Protein 7N09 (pdb70)

Sequence (518 aa):
SALRSTKGLVALVTGGASGLGRGAAENLLKHGAKVAILDLPSSAGAEVAKELGGDCIFTPASVTAASEVKSALADVKKKFGRLDVAVNCAGIAYSFKLFNVKKKKLCDLESVRKTLDVNVMGYFTVAAHAAELFAENEKDEMGQRGVIINTASIAAFDGQAGQSAYSASKGAIVGMTLPLARDFADDGIRVVTIAPGIFDTPMMASFPDKVRNFLIGLVPNPKRFGVPEEYGALVRHIIENRYLNGEVIRLDGALRMPASALRSTKGLVALVTGGASGLGRGAAENLLKHGAKVAILDLPSSAGAEVAKELGGDCIFTPASVTAASEVKSALADVKKKFGRLDVAVNCAGIAYSFKLFNVKKKKLCDLESVRKTLDVNVMGYFTVAAHAAELFAENEKDEMGQRGVIINTASIAAFDGQAGQSAYSASKGAIVGMTLPLARDFADDGIRVVTIAPGIFDTPMMASFPDKVRNFLIGLVPNPKRFGVPEEY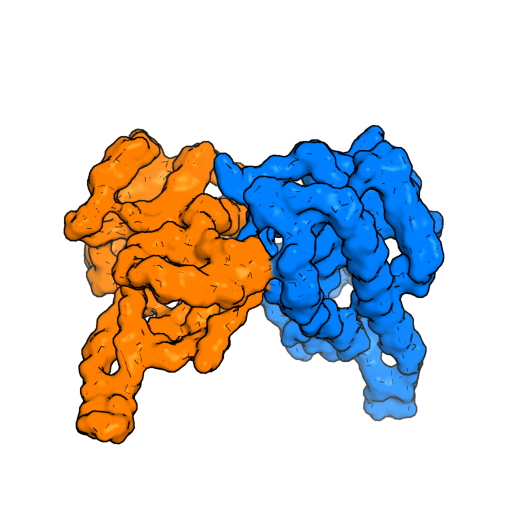GALVRHIIENRYLNGEVIRLDGALRMPA

B-factor: mean 35.99, std 7.23, range [18.29, 71.8]

Structure (mmCIF, N/CA/C/O backbone):
data_7N09
#
_entry.id   7N09
#
_cell.length_a   128.542
_cell.length_b   54.942
_cell.length_c   89.270
_cell.angle_alpha   90.000
_cell.angle_beta   131.039
_cell.angle_gamma   90.000
#
_symmetry.space_group_name_H-M   'C 1 2 1'
#
loop_
_entity.id
_entity.type
_entity.pdbx_description
1 polymer '3-hydroxyacyl-CoA dehydrogenase type-2'
2 non-polymer NICOTINAMIDE-ADENINE-DINUCLEOTIDE
3 water water
#
loop_
_atom_site.group_PDB
_atom_site.id
_atom_site.type_symbol
_atom_site.label_atom_id
_atom_site.label_alt_id
_atom_site.label_comp_id
_atom_site.label_asym_id
_atom_site.label_entity_id
_atom_site.label_seq_id
_atom_site.pdbx_PDB_ins_code
_atom_site.Cartn_x
_atom_site.Cartn_y
_atom_site.Cartn_z
_atom_site.occupancy
_atom_site.B_iso_or_equiv
_atom_site.auth_seq_id
_atom_site.auth_comp_id
_atom_site.auth_asym_id
_atom_site.auth_atom_id
_atom_site.pdbx_PDB_model_num
ATOM 1 N N . SER A 1 19 ? 4.13600 14.39600 30.99700 1.000 47.35000 2 SER A N 1
ATOM 2 C CA . SER A 1 19 ? 3.83000 15.37000 29.95500 1.000 49.11000 2 SER A CA 1
ATOM 3 C C . SER A 1 19 ? 4.43000 14.96200 28.61900 1.000 44.66000 2 SER A C 1
ATOM 4 O O . SER A 1 19 ? 5.53400 14.41000 28.54800 1.000 44.27000 2 SER A O 1
ATOM 7 N N . ALA A 1 20 ? 3.69300 15.25700 27.54800 1.000 43.96000 3 ALA A N 1
ATOM 8 C CA . ALA A 1 20 ? 4.17300 14.98300 26.20400 1.000 41.42000 3 ALA A CA 1
ATOM 9 C C . ALA A 1 20 ? 5.14000 16.04700 25.70300 1.000 39.24000 3 ALA A C 1
ATOM 10 O O . ALA A 1 20 ? 5.77500 15.85500 24.66100 1.000 38.27000 3 ALA A O 1
ATOM 12 N N . LEU A 1 21 ? 5.25500 17.16500 26.40400 1.000 35.54000 4 LEU A N 1
ATOM 13 C CA . LEU A 1 21 ? 6.19000 18.21700 26.04400 1.000 37.92000 4 LEU A CA 1
ATOM 14 C C . LEU A 1 21 ? 7.41700 18.12000 26.92900 1.000 43.37000 4 LEU A C 1
ATOM 15 O O . LEU A 1 21 ? 7.29900 18.05800 28.15600 1.000 39.53000 4 LEU A O 1
ATOM 20 N N . ARG A 1 22 ? 8.58400 18.11400 26.30500 1.000 37.42000 5 ARG A N 1
ATOM 21 C CA . ARG A 1 22 ? 9.80600 17.97500 27.06900 1.000 38.14000 5 ARG A CA 1
ATOM 22 C C . ARG A 1 22 ? 10.35100 19.33300 27.47300 1.000 36.86000 5 ARG A C 1
ATOM 23 O O . ARG A 1 22 ? 9.99400 20.37400 26.91800 1.000 32.95000 5 ARG A O 1
ATOM 31 N N . SER A 1 23 ? 11.22500 19.29900 28.47000 1.000 36.52000 6 SER A N 1
ATOM 32 C CA . SER A 1 23 ? 11.99700 20.45400 28.87900 1.000 35.19000 6 SER A CA 1
ATOM 33 C C . SER A 1 23 ? 13.15800 20.68300 27.91700 1.000 32.63000 6 SER A C 1
ATOM 34 O O . SER A 1 23 ? 13.65400 19.75400 27.27400 1.000 36.36000 6 SER A O 1
ATOM 37 N N . THR A 1 24 ? 13.59400 21.93700 27.82700 1.000 34.50000 7 THR A N 1
ATOM 38 C CA . THR A 1 24 ? 14.79900 22.27700 27.07500 1.000 33.62000 7 THR A CA 1
ATOM 39 C C . THR A 1 24 ? 16.07600 22.03400 27.88200 1.000 37.31000 7 THR A C 1
ATOM 40 O O . THR A 1 24 ? 17.16000 21.92300 27.29400 1.000 34.20000 7 THR A O 1
ATOM 44 N N . LYS A 1 25 ? 15.95600 21.89400 29.20200 1.000 37.43000 8 LYS A N 1
ATOM 45 C CA . LYS A 1 25 ? 17.11500 21.78000 30.08000 1.000 37.36000 8 LYS A CA 1
ATOM 46 C C . LYS A 1 25 ? 17.98000 20.59700 29.67600 1.000 32.04000 8 LYS A C 1
ATOM 47 O O . LYS A 1 25 ? 17.49300 19.47000 29.54500 1.000 33.63000 8 LYS A O 1
ATOM 53 N N . GLY A 1 26 ? 19.27100 20.85900 29.46300 1.000 33.99000 9 GLY A N 1
ATOM 54 C CA . GLY A 1 26 ? 20.21000 19.82300 29.09300 1.000 38.37000 9 GLY A CA 1
ATOM 55 C C . GLY A 1 26 ? 20.31800 19.54000 27.60900 1.000 35.51000 9 GLY A C 1
ATOM 56 O O . GLY A 1 26 ? 21.25500 18.84200 27.19500 1.000 32.52000 9 GLY A O 1
ATOM 57 N N . LEU A 1 27 ? 19.39900 20.04400 26.79800 1.000 32.34000 10 LEU A N 1
ATOM 58 C CA . LEU A 1 27 ? 19.49400 19.83900 25.35700 1.000 35.40000 10 LEU A CA 1
ATOM 59 C C . LEU A 1 27 ? 20.65800 20.63300 24.76500 1.000 32.33000 10 LEU A C 1
ATOM 60 O O . LEU A 1 27 ? 20.92200 21.77300 25.15600 1.000 36.53000 10 LEU A O 1
ATOM 65 N N . VAL A 1 28 ? 21.35300 20.03300 23.80800 1.000 33.89000 11 VAL A N 1
ATOM 66 C CA . VAL A 1 28 ? 22.51100 20.65800 23.18000 1.000 30.55000 11 VAL A CA 1
ATOM 67 C C . VAL A 1 28 ? 22.10400 21.15000 21.80000 1.000 32.75000 11 VAL A C 1
ATOM 68 O O . VAL A 1 28 ? 21.71000 20.35200 20.94200 1.000 29.65000 11 VAL A O 1
ATOM 72 N N . ALA A 1 29 ? 22.22200 22.45600 21.57300 1.000 31.51000 12 ALA A N 1
ATOM 73 C CA . ALA A 1 29 ? 21.73600 23.08700 20.35200 1.000 34.46000 12 ALA A CA 1
ATOM 74 C C . ALA A 1 29 ? 22.87500 23.82600 19.66300 1.000 34.40000 12 ALA A C 1
ATOM 75 O O . ALA A 1 29 ? 23.62400 24.55900 20.31300 1.000 37.00000 12 ALA A O 1
ATOM 77 N N . LEU A 1 30 ? 23.01300 23.61300 18.35800 1.000 30.94000 13 LEU A N 1
ATOM 78 C CA . LEU A 1 30 ? 23.86900 24.42500 17.50600 1.000 29.70000 13 LEU A CA 1
ATOM 79 C C . LEU A 1 30 ? 23.01600 25.44800 16.77000 1.000 31.15000 13 LEU A C 1
ATOM 80 O O . LEU A 1 30 ? 22.02500 25.08400 16.12700 1.000 33.75000 13 LEU A O 1
ATOM 85 N N . VAL A 1 31 ? 23.40200 26.72300 16.85100 1.000 31.49000 14 VAL A N 1
ATOM 86 C CA . VAL A 1 31 ? 22.68000 27.81200 16.18600 1.000 31.89000 14 VAL A CA 1
ATOM 87 C C . VAL A 1 31 ? 23.63900 28.48700 15.21400 1.000 29.61000 14 VAL A C 1
ATOM 88 O O . VAL A 1 31 ? 24.59100 29.15000 15.64600 1.000 34.62000 14 VAL A O 1
ATOM 92 N N . THR A 1 32 ? 23.41900 28.30900 13.90700 1.000 29.42000 15 THR A N 1
ATOM 93 C CA . THR A 1 32 ? 24.22100 29.05200 12.94100 1.000 28.54000 15 THR A CA 1
ATOM 94 C C . THR A 1 32 ? 23.72500 30.48800 12.86700 1.000 30.42000 15 THR A C 1
ATOM 95 O O . THR A 1 32 ? 22.55600 30.77800 13.13800 1.000 31.96000 15 THR A O 1
ATOM 99 N N . GLY A 1 33 ? 24.63400 31.39400 12.51200 1.000 32.94000 16 GLY A N 1
ATOM 100 C CA . GLY A 1 33 ? 24.33500 32.81100 12.60600 1.000 33.29000 16 GLY A CA 1
ATOM 101 C C . GLY A 1 33 ? 24.12900 33.30800 14.01700 1.000 35.88000 16 GLY A C 1
ATOM 102 O O . GLY A 1 33 ? 23.59900 34.40800 14.20600 1.000 35.32000 16 GLY A O 1
ATOM 103 N N . GLY A 1 34 ? 24.55300 32.52800 15.02200 1.000 33.13000 17 GLY A N 1
ATOM 104 C CA . GLY A 1 34 ? 24.23900 32.78400 16.41100 1.000 35.17000 17 GLY A CA 1
ATOM 105 C C . GLY A 1 34 ? 24.88600 34.00900 17.01800 1.000 35.00000 17 GLY A C 1
ATOM 106 O O . GLY A 1 34 ? 24.58800 34.32900 18.17000 1.000 34.46000 17 GLY A O 1
ATOM 107 N N . ALA A 1 35 ? 25.76000 34.70500 16.30000 1.000 34.56000 18 ALA A N 1
ATOM 108 C CA . ALA A 1 35 ? 26.38500 35.88800 16.87600 1.000 40.67000 18 ALA A CA 1
ATOM 109 C C . ALA A 1 35 ? 25.54000 37.14200 16.72400 1.000 40.97000 18 ALA A C 1
ATOM 110 O O . ALA A 1 35 ? 25.93300 38.19400 17.24200 1.000 40.51000 18 ALA A O 1
ATOM 112 N N . SER A 1 36 ? 24.37000 37.00200 15.99900 1.000 32.78000 19 SER A N 1
ATOM 113 C CA . SER A 1 36 ? 23.61100 38.19200 15.63900 1.000 37.07000 19 SER A CA 1
ATOM 114 C C . SER A 1 36 ? 22.12700 37.87100 15.51800 1.000 33.73000 19 SER A C 1
ATOM 115 O O . SER A 1 36 ? 21.73300 36.72700 15.28200 1.000 31.87000 19 SER A O 1
ATOM 118 N N . GLY A 1 37 ? 21.31800 38.91000 15.68500 1.000 31.66000 20 GLY A N 1
ATOM 119 C CA . GLY A 1 37 ? 19.93500 38.88400 15.22800 1.000 36.68000 20 GLY A CA 1
ATOM 120 C C . GLY A 1 37 ? 19.14400 37.70500 15.74000 1.000 31.29000 20 GLY A C 1
ATOM 121 O O . GLY A 1 37 ? 19.10400 37.42900 16.94400 1.000 28.37000 20 GLY A O 1
ATOM 122 N N . LEU A 1 38 ? 18.50300 36.99300 14.80700 1.000 32.18000 21 LEU A N 1
ATOM 123 C CA . LEU A 1 38 ? 17.61400 35.89400 15.17600 1.000 32.19000 21 LEU A CA 1
ATOM 124 C C . LEU A 1 38 ? 18.38800 34.70900 15.75200 1.000 30.54000 21 LEU A C 1
ATOM 125 O O . LEU A 1 38 ? 17.95100 34.09700 16.73600 1.000 31.71000 21 LEU A O 1
ATOM 130 N N . GLY A 1 39 ? 19.52500 34.35700 15.14700 1.000 32.22000 22 GLY A N 1
ATOM 131 C CA . GLY A 1 39 ? 20.33200 33.28100 15.69900 1.000 31.61000 22 GLY A CA 1
ATOM 132 C C . GLY A 1 39 ? 20.71000 33.54200 17.14700 1.000 29.80000 22 GLY A C 1
ATOM 133 O O . GLY A 1 39 ? 20.58100 32.66600 18.00500 1.000 29.16000 22 GLY A O 1
ATOM 134 N N . ARG A 1 40 ? 21.17000 34.76300 17.43600 1.000 31.86000 23 ARG A N 1
ATOM 135 C CA . ARG A 1 40 ? 21.47100 35.13200 18.81700 1.000 32.05000 23 ARG A CA 1
ATOM 136 C C . ARG A 1 40 ? 20.21600 35.09600 19.68000 1.000 33.75000 23 ARG A C 1
ATOM 137 O O . ARG A 1 40 ? 20.27300 34.71800 20.86000 1.000 32.05000 23 ARG A O 1
ATOM 145 N N . GLY A 1 41 ? 19.07100 35.48500 19.10600 1.000 31.99000 24 GLY A N 1
ATOM 146 C CA . GLY A 1 41 ? 17.81900 35.39700 19.84000 1.000 30.31000 24 GLY A CA 1
ATOM 147 C C . GLY A 1 41 ? 17.50400 33.97300 20.24900 1.000 30.56000 24 GLY A C 1
ATOM 148 O O . GLY A 1 41 ? 17.17100 33.70500 21.40700 1.000 28.84000 24 GLY A O 1
ATOM 149 N N . ALA A 1 42 ? 17.64500 33.03200 19.30600 1.000 30.21000 25 ALA A N 1
ATOM 150 C CA . ALA A 1 42 ? 17.43300 31.62400 19.62700 1.000 28.67000 25 ALA A CA 1
ATOM 151 C C . ALA A 1 42 ? 18.45500 31.12900 20.64200 1.000 31.33000 25 ALA A C 1
ATOM 152 O O . ALA A 1 42 ? 18.11600 30.36900 21.55700 1.000 30.78000 25 ALA A O 1
ATOM 154 N N . ALA A 1 43 ? 19.71700 31.53100 20.48400 1.000 31.89000 26 ALA A N 1
ATOM 155 C CA . ALA A 1 43 ? 20.75100 31.09500 21.42200 1.000 33.13000 26 ALA A CA 1
ATOM 156 C C . ALA A 1 43 ? 20.41700 31.53200 22.84400 1.000 33.72000 26 ALA A C 1
ATOM 157 O O . ALA A 1 43 ? 20.47800 30.72900 23.78400 1.000 32.80000 26 ALA A O 1
ATOM 159 N N . GLU A 1 44 ? 20.02700 32.79800 23.01700 1.000 33.66000 27 GLU A N 1
ATOM 160 C CA . GLU A 1 44 ? 19.74600 33.30500 24.36000 1.000 37.06000 27 GLU A CA 1
ATOM 161 C C . GLU A 1 44 ? 18.53300 32.62400 24.97800 1.000 37.35000 27 GLU A C 1
ATOM 162 O O . GLU A 1 44 ? 18.52800 32.32700 26.17900 1.000 34.88000 27 GLU A O 1
ATOM 168 N N . ASN A 1 45 ? 17.48200 32.41100 24.18500 1.000 31.90000 28 ASN A N 1
ATOM 169 C CA . ASN A 1 45 ? 16.27300 31.77600 24.69900 1.000 33.23000 28 ASN A CA 1
ATOM 170 C C . ASN A 1 45 ? 16.55400 30.35000 25.16000 1.000 34.81000 28 ASN A C 1
ATOM 171 O O . ASN A 1 45 ? 16.12000 29.94300 26.24300 1.000 33.53000 28 ASN A O 1
ATOM 176 N N . LEU A 1 46 ? 17.28000 29.57100 24.35200 1.000 32.64000 29 LEU A N 1
ATOM 177 C CA . LEU A 1 46 ? 17.57000 28.19500 24.75100 1.000 33.03000 29 LEU A CA 1
ATOM 178 C C . LEU A 1 46 ? 18.47500 28.15100 25.97700 1.000 32.19000 29 LEU A C 1
ATOM 179 O O . LEU A 1 46 ? 18.27800 27.31500 26.87000 1.000 31.90000 29 LEU A O 1
ATOM 184 N N . LEU A 1 47 ? 19.49100 29.02300 26.01900 1.000 30.98000 30 LEU A N 1
ATOM 185 C CA . LEU A 1 47 ? 20.37700 29.10100 27.18100 1.000 35.62000 30 LEU A CA 1
ATOM 186 C C . LEU A 1 47 ? 19.60000 29.43500 28.44700 1.000 36.51000 30 LEU A C 1
ATOM 187 O O . LEU A 1 47 ? 19.82400 28.82500 29.49900 1.000 37.55000 30 LEU A O 1
ATOM 192 N N . LYS A 1 48 ? 18.66100 30.38400 28.35900 1.000 36.44000 31 LYS A N 1
ATOM 193 C CA . LYS A 1 48 ? 17.88100 30.76100 29.53000 1.000 35.60000 31 LYS A CA 1
ATOM 194 C C . LYS A 1 48 ? 16.97000 29.64000 29.99400 1.000 40.23000 31 LYS A C 1
ATOM 195 O O . LYS A 1 48 ? 16.58400 29.61900 31.16300 1.000 40.56000 31 LYS A O 1
ATOM 201 N N . HIS A 1 49 ? 16.64300 28.68500 29.12900 1.000 35.71000 32 HIS A N 1
ATOM 202 C CA . HIS A 1 49 ? 15.83700 27.54700 29.54100 1.000 33.10000 32 HIS A CA 1
ATOM 203 C C . HIS A 1 49 ? 16.66300 26.27900 29.71500 1.000 35.28000 32 HIS A C 1
ATOM 204 O O . HIS A 1 49 ? 16.11000 25.17600 29.66300 1.000 36.55000 32 HIS A O 1
ATOM 211 N N . GLY A 1 50 ? 17.97100 26.41700 29.93300 1.000 34.81000 33 GLY A N 1
ATOM 212 C CA . GLY A 1 50 ? 18.79800 25.31200 30.36700 1.000 35.67000 33 GLY A CA 1
ATOM 213 C C . GLY A 1 50 ? 19.50300 24.52400 29.28800 1.000 37.85000 33 GLY A C 1
ATOM 214 O O . GLY A 1 50 ? 20.08600 23.47700 29.59500 1.000 35.64000 33 GLY A O 1
ATOM 215 N N . ALA A 1 51 ? 19.47200 24.97700 28.04000 1.000 35.29000 34 ALA A N 1
ATOM 216 C CA . ALA A 1 51 ? 20.18000 24.25700 26.99600 1.000 37.14000 34 ALA A CA 1
ATOM 217 C C . ALA A 1 51 ? 21.67300 24.58700 27.01800 1.000 35.74000 34 ALA A C 1
ATOM 218 O O . ALA A 1 51 ? 22.10500 25.62900 27.52200 1.000 33.84000 34 ALA A O 1
ATOM 220 N N . LYS A 1 52 ? 22.46100 23.66500 26.46900 1.000 34.56000 35 LYS A N 1
ATOM 221 C CA . LYS A 1 52 ? 23.82400 23.96200 26.04700 1.000 35.01000 35 LYS A CA 1
ATOM 222 C C . LYS A 1 52 ? 23.77300 24.42200 24.59600 1.000 36.19000 35 LYS A C 1
ATOM 223 O O . LYS A 1 52 ? 23.20300 23.73000 23.75000 1.000 37.44000 35 LYS A O 1
ATOM 229 N N . VAL A 1 53 ? 24.36900 25.57400 24.30200 1.000 33.33000 36 VAL A N 1
ATOM 230 C CA . VAL A 1 53 ? 24.24600 26.17500 22.98100 1.000 36.31000 36 VAL A CA 1
ATOM 231 C C . VAL A 1 53 ? 25.63500 26.45700 22.42700 1.000 38.36000 36 VAL A C 1
ATOM 232 O O . VAL A 1 53 ? 26.47000 27.06400 23.10400 1.000 38.60000 36 VAL A O 1
ATOM 236 N N . ALA A 1 54 ? 25.87600 26.01300 21.19900 1.000 31.92000 37 ALA A N 1
ATOM 237 C CA . ALA A 1 54 ? 27.05200 26.38500 20.42900 1.000 31.90000 37 ALA A CA 1
ATOM 238 C C . ALA A 1 54 ? 26.58700 27.31500 19.32400 1.000 34.37000 37 ALA A C 1
ATOM 239 O O . ALA A 1 54 ? 25.70000 26.95200 18.54200 1.000 34.24000 37 ALA A O 1
ATOM 241 N N . ILE A 1 55 ? 27.15500 28.51400 19.26900 1.000 34.28000 38 ILE A N 1
ATOM 242 C CA . ILE A 1 55 ? 26.86100 29.43200 18.17700 1.000 33.14000 38 ILE A CA 1
ATOM 243 C C . ILE A 1 55 ? 27.91600 29.23800 17.09100 1.000 36.42000 38 ILE A C 1
ATOM 244 O O . ILE A 1 55 ? 29.12500 29.25900 17.36300 1.000 36.04000 38 ILE A O 1
ATOM 249 N N . LEU A 1 56 ? 27.45100 28.98200 15.86700 1.000 32.01000 39 LEU A N 1
ATOM 250 C CA . LEU A 1 56 ? 28.30700 28.83800 14.70000 1.000 31.95000 39 LEU A CA 1
ATOM 251 C C . LEU A 1 56 ? 28.15000 30.08900 13.84900 1.000 31.92000 39 LEU A C 1
ATOM 252 O O . LEU A 1 56 ? 27.04000 30.42400 13.42400 1.000 31.41000 39 LEU A O 1
ATOM 257 N N . ASP A 1 57 ? 29.25800 30.77500 13.60400 1.000 29.78000 40 ASP A N 1
ATOM 258 C CA . ASP A 1 57 ? 29.22700 32.04600 12.90100 1.000 30.62000 40 ASP A CA 1
ATOM 259 C C . ASP A 1 57 ? 30.63300 32.30800 12.37500 1.000 36.29000 40 ASP A C 1
ATOM 260 O O . ASP A 1 57 ? 31.56900 31.55100 12.65700 1.000 34.89000 40 ASP A O 1
ATOM 265 N N . LEU A 1 58 ? 30.77300 33.38800 11.59200 1.000 32.26000 41 LEU A N 1
ATOM 266 C CA . LEU A 1 58 ? 32.02600 33.64800 10.88900 1.000 37.53000 41 LEU A CA 1
ATOM 267 C C . LEU A 1 58 ? 33.10800 34.18400 11.83600 1.000 40.76000 41 LEU A C 1
ATOM 268 O O . LEU A 1 58 ? 32.80900 34.92900 12.77100 1.000 36.13000 41 LEU A O 1
ATOM 273 N N . PRO A 1 59 ? 34.37900 33.83000 11.59800 1.000 38.58000 42 PRO A N 1
ATOM 274 C CA . PRO A 1 59 ? 35.47000 34.43000 12.39300 1.000 39.07000 42 PRO A CA 1
ATOM 275 C C . PRO A 1 59 ? 35.43200 35.95400 12.42900 1.000 40.80000 42 PRO A C 1
ATOM 276 O O . PRO A 1 59 ? 35.85500 36.55600 13.42100 1.000 43.97000 42 PRO A O 1
ATOM 280 N N . SER A 1 60 ? 34.92700 36.60000 11.37800 1.000 40.03000 43 SER A N 1
ATOM 281 C CA . SER A 1 60 ? 34.79700 38.05200 11.37100 1.000 40.72000 43 SER A CA 1
ATOM 282 C C . SER A 1 60 ? 33.63700 38.55700 12.22000 1.000 43.06000 43 SER A C 1
ATOM 283 O O . SER A 1 60 ? 33.54600 39.76500 12.45500 1.000 45.57000 43 SER A O 1
ATOM 286 N N . SER A 1 61 ? 32.74700 37.68200 12.67600 1.000 41.81000 44 SER A N 1
ATOM 287 C CA . SER A 1 61 ? 31.64000 38.11700 13.51500 1.000 42.45000 44 SER A CA 1
ATOM 288 C C . SER A 1 61 ? 32.13400 38.38400 14.93100 1.000 43.04000 44 SER A C 1
ATOM 289 O O . SER A 1 61 ? 33.30000 38.16500 15.26200 1.000 43.46000 44 SER A O 1
ATOM 292 N N . ALA A 1 62 ? 31.22100 38.84400 15.78700 1.000 40.38000 45 ALA A N 1
ATOM 293 C CA . ALA A 1 62 ? 31.48600 39.02600 17.21100 1.000 41.32000 45 ALA A CA 1
ATOM 294 C C . ALA A 1 62 ? 31.16400 37.77900 18.03200 1.000 36.76000 45 ALA A C 1
ATOM 295 O O . ALA A 1 62 ? 30.87300 37.88600 19.23500 1.000 39.14000 45 ALA A O 1
ATOM 297 N N . GLY A 1 63 ? 31.26100 36.59500 17.41600 1.000 34.72000 46 GLY A N 1
ATOM 298 C CA . GLY A 1 63 ? 30.80800 35.37200 18.06400 1.000 35.64000 46 GLY A CA 1
ATOM 299 C C . GLY A 1 63 ? 31.52400 35.06000 19.36600 1.000 39.25000 46 GLY A C 1
ATOM 300 O O . GLY A 1 63 ? 30.90800 34.57400 20.31800 1.000 37.71000 46 GLY A O 1
ATOM 301 N N . ALA A 1 64 ? 32.82700 35.30500 19.41500 1.000 39.67000 47 ALA A N 1
ATOM 302 C CA . ALA A 1 64 ? 33.58500 35.01800 20.65100 1.000 40.12000 47 ALA A CA 1
ATOM 303 C C . ALA A 1 64 ? 33.04600 35.86000 21.80700 1.000 38.81000 47 ALA A C 1
ATOM 304 O O . ALA A 1 64 ? 32.72900 35.30500 22.83700 1.000 37.66000 47 ALA A O 1
ATOM 306 N N . GLU A 1 65 ? 32.93500 37.16400 21.59500 1.000 38.31000 48 GLU A N 1
ATOM 307 C CA . GLU A 1 65 ? 32.44300 38.07600 22.65400 1.000 42.39000 48 GLU A CA 1
ATOM 308 C C . GLU A 1 65 ? 30.99600 37.73600 23.01200 1.000 45.47000 48 GLU A C 1
ATOM 309 O O . GLU A 1 65 ? 30.68100 37.75000 24.18600 1.000 43.20000 48 GLU A O 1
ATOM 315 N N . VAL A 1 66 ? 30.18200 37.37100 22.02700 1.000 38.31000 49 VAL A N 1
ATOM 316 C CA . VAL A 1 66 ? 28.75200 37.06400 22.29600 1.000 40.11000 49 VAL A CA 1
ATOM 317 C C . VAL A 1 66 ? 28.65100 35.79700 23.12400 1.000 40.40000 49 VAL A C 1
ATOM 318 O O . VAL A 1 66 ? 27.79500 35.73800 23.98000 1.000 42.61000 49 VAL A O 1
ATOM 322 N N . ALA A 1 67 ? 29.48000 34.80900 22.82900 1.000 35.72000 50 ALA A N 1
ATOM 323 C CA . ALA A 1 67 ? 29.42000 33.57500 23.60400 1.000 39.26000 50 ALA A CA 1
ATOM 324 C C . ALA A 1 67 ? 29.93800 33.79400 25.01700 1.000 41.74000 50 ALA A C 1
ATOM 325 O O . ALA A 1 67 ? 29.47900 33.12900 25.95300 1.000 44.33000 50 ALA A O 1
ATOM 327 N N . LYS A 1 68 ? 30.88800 34.71900 25.18400 1.000 41.15000 51 LYS A N 1
ATOM 328 C CA . LYS A 1 68 ? 31.32400 35.11300 26.52100 1.000 45.37000 51 LYS A CA 1
ATOM 329 C C . LYS A 1 68 ? 30.17800 35.75700 27.29500 1.000 46.59000 51 LYS A C 1
ATOM 330 O O . LYS A 1 68 ? 29.88300 35.35900 28.42700 1.000 44.75000 51 LYS A O 1
ATOM 332 N N . GLU A 1 69 ? 29.51400 36.74800 26.68500 1.000 47.29000 52 GLU A N 1
ATOM 333 C CA . GLU A 1 69 ? 28.32300 37.35900 27.27400 1.000 48.81000 52 GLU A CA 1
ATOM 334 C C . GLU A 1 69 ? 27.32400 36.31100 27.74100 1.000 49.80000 52 GLU A C 1
ATOM 335 O O . GLU A 1 69 ? 26.77300 36.40400 28.84500 1.000 51.05000 52 GLU A O 1
ATOM 341 N N . LEU A 1 70 ? 27.04600 35.32300 26.88700 1.000 47.71000 53 LEU A N 1
ATOM 342 C CA . LEU A 1 70 ? 25.98400 34.36400 27.15200 1.000 46.01000 53 LEU A CA 1
ATOM 343 C C . LEU A 1 70 ? 26.37900 33.30400 28.17400 1.000 45.05000 53 LEU A C 1
ATOM 344 O O . LEU A 1 70 ? 25.51200 32.54500 28.61700 1.000 48.51000 53 LEU A O 1
ATOM 349 N N . GLY A 1 71 ? 27.64300 33.22900 28.56300 1.000 47.93000 54 GLY A N 1
ATOM 350 C CA . GLY A 1 71 ? 28.01500 32.47500 29.74400 1.000 47.33000 54 GLY A CA 1
ATOM 351 C C . GLY A 1 71 ? 28.59000 31.10500 29.44900 1.000 47.23000 54 GLY A C 1
ATOM 352 O O . GLY A 1 71 ? 28.83800 30.71300 28.30500 1.000 48.95000 54 GLY A O 1
ATOM 353 N N . GLY A 1 72 ? 28.79000 30.35800 30.53700 1.000 46.95000 55 GLY A N 1
ATOM 354 C CA . GLY A 1 72 ? 29.53600 29.10900 30.48900 1.000 50.63000 55 GLY A CA 1
ATOM 355 C C . GLY A 1 72 ? 28.85400 27.98500 29.73100 1.000 46.37000 55 GLY A C 1
ATOM 356 O O . GLY A 1 72 ? 29.51800 27.01300 29.35100 1.000 49.03000 55 GLY A O 1
ATOM 357 N N . ASP A 1 73 ? 27.54800 28.08000 29.51100 1.000 45.26000 56 ASP A N 1
ATOM 358 C CA . ASP A 1 73 ? 26.86100 27.04700 28.75300 1.000 42.20000 56 ASP A CA 1
ATOM 359 C C . ASP A 1 73 ? 26.86700 27.31800 27.25300 1.000 43.56000 56 ASP A C 1
ATOM 360 O O . ASP A 1 73 ? 26.23900 26.57100 26.49500 1.000 40.06000 56 ASP A O 1
ATOM 365 N N . CYS A 1 74 ? 27.60200 28.33600 26.81300 1.000 38.47000 57 CYS A N 1
ATOM 366 C CA . CYS A 1 74 ? 27.65500 28.74400 25.42000 1.000 39.32000 57 CYS A CA 1
ATOM 367 C C . CYS A 1 74 ? 29.09200 28.67700 24.92400 1.000 42.88000 57 CYS A C 1
ATOM 368 O O . CYS A 1 74 ? 30.00600 29.16900 25.59600 1.000 39.92000 57 CYS A O 1
ATOM 371 N N . ILE A 1 75 ? 29.29300 28.07200 23.75100 1.000 38.70000 58 ILE A N 1
ATOM 372 C CA . ILE A 1 75 ? 30.58600 28.10900 23.08100 1.000 36.26000 58 ILE A CA 1
ATOM 373 C C . ILE A 1 75 ? 30.39600 28.71500 21.69800 1.000 41.08000 58 ILE A C 1
ATOM 374 O O . ILE A 1 75 ? 29.29900 28.71500 21.13700 1.000 35.79000 58 ILE A O 1
ATOM 379 N N . PHE A 1 76 ? 31.49100 29.23800 21.15200 1.000 34.12000 59 PHE A N 1
ATOM 380 C CA . PHE A 1 76 ? 31.53800 29.76300 19.79200 1.000 38.16000 59 PHE A CA 1
ATOM 381 C C . PHE A 1 76 ? 32.36900 28.81200 18.94000 1.000 38.79000 59 PHE A C 1
ATOM 382 O O . PHE A 1 76 ? 33.54100 28.57400 19.24000 1.000 34.23000 59 PHE A O 1
ATOM 390 N N . THR A 1 77 ? 31.75800 28.24300 17.89900 1.000 37.11000 60 THR A N 1
ATOM 391 C CA . THR A 1 77 ? 32.49500 27.41200 16.95300 1.000 33.08000 60 THR A CA 1
ATOM 392 C C . THR A 1 77 ? 32.60200 28.17600 15.63900 1.000 40.11000 60 THR A C 1
ATOM 393 O O . THR A 1 77 ? 31.62300 28.23500 14.87100 1.000 38.55000 60 THR A O 1
ATOM 397 N N . PRO A 1 78 ? 33.74500 28.79800 15.34700 1.000 34.54000 61 PRO A N 1
ATOM 398 C CA . PRO A 1 78 ? 33.87900 29.55900 14.09900 1.000 36.03000 61 PRO A CA 1
ATOM 399 C C . PRO A 1 78 ? 33.86700 28.63900 12.88700 1.000 37.90000 61 PRO A C 1
ATOM 400 O O . PRO A 1 78 ? 34.47500 27.56600 12.88900 1.000 36.28000 61 PRO A O 1
ATOM 404 N N . ALA A 1 79 ? 33.14500 29.07000 11.85100 1.000 36.31000 62 ALA A N 1
ATOM 405 C CA . ALA A 1 79 ? 33.00400 28.31300 10.61600 1.000 35.72000 62 ALA A CA 1
ATOM 406 C C . ALA A 1 79 ? 32.14500 29.08500 9.62700 1.000 37.35000 62 ALA A C 1
ATOM 407 O O . ALA A 1 79 ? 31.30000 29.89400 10.02600 1.000 34.08000 62 ALA A O 1
ATOM 409 N N . SER A 1 80 ? 32.36100 28.85300 8.33900 1.000 34.23000 63 SER A N 1
ATOM 410 C CA . SER A 1 80 ? 31.45700 29.32600 7.30100 1.000 32.67000 63 SER A CA 1
ATOM 411 C C . SER A 1 80 ? 30.59500 28.15700 6.87200 1.000 33.94000 63 SER A C 1
ATOM 412 O O . SER A 1 80 ? 31.11700 27.07200 6.58400 1.000 30.40000 63 SER A O 1
ATOM 415 N N . VAL A 1 81 ? 29.28000 28.37500 6.84200 1.000 31.68000 64 VAL A N 1
ATOM 416 C CA . VAL A 1 81 ? 28.36300 27.31000 6.47900 1.000 31.16000 64 VAL A CA 1
ATOM 417 C C . VAL A 1 81 ? 28.56200 26.86400 5.03700 1.000 30.34000 64 VAL A C 1
ATOM 418 O O . VAL A 1 81 ? 28.10600 25.78200 4.67100 1.000 33.42000 64 VAL A O 1
ATOM 422 N N . THR A 1 82 ? 29.24200 27.66700 4.20700 1.000 32.27000 65 THR A N 1
ATOM 423 C CA . THR A 1 82 ? 29.54300 27.27400 2.83000 1.000 33.67000 65 THR A CA 1
ATOM 424 C C . THR A 1 82 ? 30.73400 26.33100 2.73700 1.000 37.23000 65 THR A C 1
ATOM 425 O O . THR A 1 82 ? 31.04400 25.86200 1.63600 1.000 34.92000 65 THR A O 1
ATOM 429 N N . ALA A 1 83 ? 31.40100 26.04300 3.85700 1.000 35.77000 66 ALA A N 1
ATOM 430 C CA . ALA A 1 83 ? 32.63100 25.25200 3.88800 1.000 33.35000 66 ALA A CA 1
ATOM 431 C C . ALA A 1 83 ? 32.36300 23.96100 4.65400 1.000 34.03000 66 ALA A C 1
ATOM 432 O O . ALA A 1 83 ? 32.39000 23.94400 5.89100 1.000 33.93000 66 ALA A O 1
ATOM 434 N N . ALA A 1 84 ? 32.12400 22.87500 3.91300 1.000 33.40000 67 ALA A N 1
ATOM 435 C CA . ALA A 1 84 ? 31.73200 21.61100 4.53300 1.000 32.53000 67 ALA A CA 1
ATOM 436 C C . ALA A 1 84 ? 32.74000 21.14700 5.57700 1.000 33.14000 67 ALA A C 1
ATOM 437 O O . ALA A 1 84 ? 32.35400 20.58800 6.61100 1.000 32.41000 67 ALA A O 1
ATOM 439 N N . SER A 1 85 ? 34.04000 21.33300 5.31100 1.000 31.38000 68 SER A N 1
ATOM 440 C CA . SER A 1 85 ? 35.04600 20.86400 6.25900 1.000 36.00000 68 SER A CA 1
ATOM 441 C C . SER A 1 85 ? 35.01100 21.67600 7.54600 1.000 32.16000 68 SER A C 1
ATOM 442 O O . SER A 1 85 ? 35.26900 21.14100 8.62900 1.000 33.95000 68 SER A O 1
ATOM 445 N N . GLU A 1 86 ? 34.71000 22.97100 7.44800 1.000 33.81000 69 GLU A N 1
ATOM 446 C CA . GLU A 1 86 ? 34.62300 23.79400 8.65000 1.000 32.34000 69 GLU A CA 1
ATOM 447 C C . GLU A 1 86 ? 33.37900 23.45100 9.46100 1.000 34.88000 69 GLU A C 1
ATOM 448 O O . GLU A 1 86 ? 33.40900 23.47200 10.70000 1.000 33.45000 69 GLU A O 1
ATOM 454 N N . VAL A 1 87 ? 32.27200 23.13900 8.77900 1.000 33.92000 70 VAL A N 1
ATOM 455 C CA . VAL A 1 87 ? 31.04500 22.77100 9.48000 1.000 33.69000 70 VAL A CA 1
ATOM 456 C C . VAL A 1 87 ? 31.23500 21.45400 10.21200 1.000 34.86000 70 VAL A C 1
ATOM 457 O O . VAL A 1 87 ? 30.86600 21.32000 11.38800 1.000 33.06000 70 VAL A O 1
ATOM 461 N N . LYS A 1 88 ? 31.84200 20.47000 9.53800 1.000 36.71000 71 LYS A N 1
ATOM 462 C CA . LYS A 1 88 ? 32.13200 19.19400 10.18400 1.000 34.57000 71 LYS A CA 1
ATOM 463 C C . LYS A 1 88 ? 33.03000 19.39000 11.39600 1.000 34.56000 71 LYS A C 1
ATOM 464 O O . LYS A 1 88 ? 32.79400 18.80100 12.45800 1.000 35.21000 71 LYS A O 1
ATOM 470 N N . SER A 1 89 ? 34.06900 20.21500 11.24900 1.000 34.83000 72 SER A N 1
ATOM 471 C CA . SER A 1 89 ? 34.97200 20.51400 12.35900 1.000 37.70000 72 SER A CA 1
ATOM 472 C C . SER A 1 89 ? 34.24200 21.18100 13.52000 1.000 37.44000 72 SER A C 1
ATOM 473 O O . SER A 1 89 ? 34.45700 20.83100 14.69400 1.000 36.83000 72 SER A O 1
ATOM 476 N N . ALA A 1 90 ? 33.39800 22.16700 13.21600 1.000 36.56000 73 ALA A N 1
ATOM 477 C CA . ALA A 1 90 ? 32.65400 22.85800 14.26500 1.000 35.82000 73 ALA A CA 1
ATOM 478 C C . ALA A 1 90 ? 31.75600 21.89300 15.02900 1.000 33.91000 73 ALA A C 1
ATOM 479 O O . ALA A 1 90 ? 31.67800 21.94100 16.26400 1.000 32.97000 73 ALA A O 1
ATOM 481 N N . LEU A 1 91 ? 31.06200 21.01300 14.30800 1.000 33.16000 74 LEU A N 1
ATOM 482 C CA . LEU A 1 91 ? 30.16400 20.06800 14.96600 1.000 34.84000 74 LEU A CA 1
ATOM 483 C C . LEU A 1 91 ? 30.92900 19.02400 15.77600 1.000 34.36000 74 LEU A C 1
ATOM 484 O O . LEU A 1 91 ? 30.43000 18.56200 16.80400 1.000 35.34000 74 LEU A O 1
ATOM 489 N N . ALA A 1 92 ? 32.12900 18.62700 15.33000 1.000 37.22000 75 ALA A N 1
ATOM 490 C CA . ALA A 1 92 ? 32.97000 17.78000 16.17000 1.000 35.56000 75 ALA A CA 1
ATOM 491 C C . ALA A 1 92 ? 33.32400 18.49000 17.47400 1.000 36.53000 75 ALA A C 1
ATOM 492 O O . ALA A 1 92 ? 33.37100 17.86600 18.54200 1.000 36.36000 75 ALA A O 1
ATOM 494 N N . ASP A 1 93 ? 33.57000 19.79900 17.40800 1.000 36.63000 76 ASP A N 1
ATOM 495 C CA . ASP A 1 93 ? 33.83500 20.55400 18.62800 1.000 35.82000 76 ASP A CA 1
ATOM 496 C C . ASP A 1 93 ? 32.63600 20.53000 19.55800 1.000 38.80000 76 ASP A C 1
ATOM 497 O O . ASP A 1 93 ? 32.79400 20.39500 20.78000 1.000 35.10000 76 ASP A O 1
ATOM 502 N N . VAL A 1 94 ? 31.42800 20.67500 18.99800 1.000 32.24000 77 VAL A N 1
ATOM 503 C CA . VAL A 1 94 ? 30.21900 20.60400 19.81300 1.000 33.79000 77 VAL A CA 1
ATOM 504 C C . VAL A 1 94 ? 30.13800 19.25900 20.51500 1.000 34.14000 77 VAL A C 1
ATOM 505 O O . VAL A 1 94 ? 29.83800 19.18000 21.71100 1.000 36.11000 77 VAL A O 1
ATOM 509 N N . LYS A 1 95 ? 30.42400 18.18000 19.78000 1.000 33.99000 78 LYS A N 1
ATOM 510 C CA . LYS A 1 95 ? 30.37800 16.84100 20.35800 1.000 34.69000 78 LYS A CA 1
ATOM 511 C C . LYS A 1 95 ? 31.43600 16.66000 21.44200 1.000 38.18000 78 LYS A C 1
ATOM 512 O O . LYS A 1 95 ? 31.16100 16.07400 22.49500 1.000 38.93000 78 LYS A O 1
ATOM 518 N N . LYS A 1 96 ? 32.65200 17.15700 21.20200 1.000 38.51000 79 LYS A N 1
ATOM 519 C CA . LYS A 1 96 ? 33.70500 17.08500 22.21300 1.000 37.48000 79 LYS A CA 1
ATOM 520 C C . LYS A 1 96 ? 33.30900 17.83200 23.48200 1.000 39.79000 79 LYS A C 1
ATOM 521 O O . LYS A 1 96 ? 33.50000 17.32900 24.59500 1.000 41.78000 79 LYS A O 1
ATOM 527 N N . LYS A 1 97 ? 32.74600 19.03300 23.32900 1.000 41.00000 80 LYS A N 1
ATOM 528 C CA . LYS A 1 97 ? 32.44000 19.87400 24.47900 1.000 40.43000 80 LYS A CA 1
ATOM 529 C C . LYS A 1 97 ? 31.19400 19.39200 25.22400 1.000 41.14000 80 LYS A C 1
ATOM 530 O O . LYS A 1 97 ? 31.22900 19.23100 26.44900 1.000 37.47000 80 LYS A O 1
ATOM 536 N N . PHE A 1 98 ? 30.08300 19.15300 24.50900 1.000 34.18000 81 PHE A N 1
ATOM 537 C CA . PHE A 1 98 ? 28.82000 18.81400 25.16300 1.000 35.46000 81 PHE A CA 1
ATOM 538 C C . PHE A 1 98 ? 28.39000 17.35600 25.03000 1.000 34.98000 81 PHE A C 1
ATOM 539 O O . PHE A 1 98 ? 27.36600 16.98000 25.61000 1.000 38.91000 81 PHE A O 1
ATOM 547 N N . GLY A 1 99 ? 29.10900 16.53200 24.27900 1.000 32.87000 82 GLY A N 1
ATOM 548 C CA . GLY A 1 99 ? 28.87000 15.10200 24.28900 1.000 37.94000 82 GLY A CA 1
ATOM 549 C C . GLY A 1 99 ? 27.85900 14.58000 23.28400 1.000 38.55000 82 GLY A C 1
ATOM 550 O O . GLY A 1 99 ? 27.82300 13.36800 23.04500 1.000 41.37000 82 GLY A O 1
ATOM 551 N N . ARG A 1 100 ? 27.04400 15.44000 22.69000 1.000 38.92000 83 ARG A N 1
ATOM 552 C CA . ARG A 1 100 ? 25.98600 15.02000 21.77100 1.000 36.82000 83 ARG A CA 1
ATOM 553 C C . ARG A 1 100 ? 25.42500 16.27800 21.13600 1.000 35.25000 83 ARG A C 1
ATOM 554 O O . ARG A 1 100 ? 25.80500 17.39400 21.50300 1.000 32.74000 83 ARG A O 1
ATOM 562 N N . LEU A 1 101 ? 24.51000 16.08700 20.17800 1.000 35.32000 84 LEU A N 1
ATOM 563 C CA . LEU A 1 101 ? 23.73600 17.17700 19.59600 1.000 35.36000 84 LEU A CA 1
ATOM 564 C C . LEU A 1 101 ? 22.26200 16.78900 19.56400 1.000 33.25000 84 LEU A C 1
ATOM 565 O O . LEU A 1 101 ? 21.91400 15.69100 19.12000 1.000 33.71000 84 LEU A O 1
ATOM 570 N N . ASP A 1 102 ? 21.39800 17.69500 20.01100 1.000 32.24000 85 ASP A N 1
ATOM 571 C CA . ASP A 1 102 ? 19.95700 17.46000 19.98900 1.000 32.16000 85 ASP A CA 1
ATOM 572 C C . ASP A 1 102 ? 19.20700 18.32200 18.98800 1.000 30.80000 85 ASP A C 1
ATOM 573 O O . ASP A 1 102 ? 18.13600 17.92200 18.53200 1.000 33.54000 85 ASP A O 1
ATOM 578 N N . VAL A 1 103 ? 19.74400 19.49000 18.64600 1.000 29.42000 86 VAL A N 1
ATOM 579 C CA . VAL A 1 103 ? 19.01900 20.53200 17.92400 1.000 29.83000 86 VAL A CA 1
ATOM 580 C C . VAL A 1 103 ? 20.00100 21.26000 17.02200 1.000 30.58000 86 VAL A C 1
ATOM 581 O O . VAL A 1 103 ? 21.08700 21.64900 17.46500 1.000 31.12000 86 VAL A O 1
ATOM 585 N N . ALA A 1 104 ? 19.62200 21.47700 15.76800 1.000 28.96000 87 ALA A N 1
ATOM 586 C CA . ALA A 1 104 ? 20.37800 22.35800 14.89300 1.000 28.54000 87 ALA A CA 1
ATOM 587 C C . ALA A 1 104 ? 19.44200 23.42200 14.34200 1.000 30.59000 87 ALA A C 1
ATOM 588 O O . ALA A 1 104 ? 18.40600 23.09500 13.75500 1.000 31.84000 87 ALA A O 1
ATOM 590 N N . VAL A 1 105 ? 19.80400 24.69000 14.53400 1.000 26.73000 88 VAL A N 1
ATOM 591 C CA . VAL A 1 105 ? 19.03000 25.81700 14.02400 1.000 29.39000 88 VAL A CA 1
ATOM 592 C C . VAL A 1 105 ? 19.81200 26.43400 12.87200 1.000 29.18000 88 VAL A C 1
ATOM 593 O O . VAL A 1 105 ? 20.86300 27.05300 13.08600 1.000 27.35000 88 VAL A O 1
ATOM 597 N N . ASN A 1 106 ? 19.28000 26.27000 11.66600 1.000 27.83000 89 ASN A N 1
ATOM 598 C CA . ASN A 1 106 ? 19.85500 26.90000 10.45700 1.000 28.59000 89 ASN A CA 1
ATOM 599 C C . ASN A 1 106 ? 19.33800 28.33300 10.43900 1.000 31.15000 89 ASN A C 1
ATOM 600 O O . ASN A 1 106 ? 18.16600 28.53000 10.16500 1.000 30.65000 89 ASN A O 1
ATOM 605 N N . CYS A 1 107 ? 20.20600 29.28800 10.70800 1.000 29.79000 90 CYS A N 1
ATOM 606 C CA . CYS A 1 107 ? 19.71800 30.67100 10.78700 1.000 28.60000 90 CYS A CA 1
ATOM 607 C C . CYS A 1 107 ? 20.57600 31.61600 9.94500 1.000 30.60000 90 CYS A C 1
ATOM 608 O O . CYS A 1 107 ? 20.04400 32.55400 9.43100 1.000 32.17000 90 CYS A O 1
ATOM 611 N N . ALA A 1 108 ? 21.84800 31.31100 9.77000 1.000 32.60000 91 ALA A N 1
ATOM 612 C CA . ALA A 1 108 ? 22.75300 32.17500 8.99100 1.000 29.43000 91 ALA A CA 1
ATOM 613 C C . ALA A 1 108 ? 22.21500 32.41100 7.57700 1.000 32.76000 91 ALA A C 1
ATOM 614 O O . ALA A 1 108 ? 21.76900 31.49600 6.93900 1.000 33.81000 91 ALA A O 1
ATOM 616 N N . GLY A 1 109 ? 22.27000 33.64900 7.13500 1.000 31.74000 92 GLY A N 1
ATOM 617 C CA . GLY A 1 109 ? 21.84500 33.97700 5.78600 1.000 34.17000 92 GLY A CA 1
ATOM 618 C C . GLY A 1 109 ? 22.19300 35.40600 5.44000 1.000 36.52000 92 GLY A C 1
ATOM 619 O O . GLY A 1 109 ? 22.49700 36.21700 6.31900 1.000 43.37000 92 GLY A O 1
ATOM 620 N N . ILE A 1 110 ? 22.15300 35.70000 4.13600 1.000 36.12000 93 ILE A N 1
ATOM 621 C CA . ILE A 1 110 ? 22.42500 37.03500 3.61100 1.000 37.83000 93 ILE A CA 1
ATOM 622 C C . ILE A 1 110 ? 21.22300 37.50100 2.78600 1.000 36.46000 93 ILE A C 1
ATOM 623 O O . ILE A 1 110 ? 20.38500 36.70600 2.35700 1.000 32.28000 93 ILE A O 1
ATOM 628 N N . ALA A 1 111 ? 21.13800 38.81300 2.56700 1.000 39.39000 94 ALA A N 1
ATOM 629 C CA . ALA A 1 111 ? 20.03900 39.37200 1.78300 1.000 39.34000 94 ALA A CA 1
ATOM 630 C C . ALA A 1 111 ? 20.55400 40.48200 0.87800 1.000 39.29000 94 ALA A C 1
ATOM 631 O O . ALA A 1 111 ? 21.06800 41.49500 1.35800 1.000 45.86000 94 ALA A O 1
ATOM 633 N N . TYR A 1 112 ? 20.41400 40.28600 -0.42600 1.000 37.72000 95 TYR A N 1
ATOM 634 C CA . TYR A 1 112 ? 20.65000 41.32500 -1.41200 1.000 35.82000 95 TYR A CA 1
ATOM 635 C C . TYR A 1 112 ? 19.32000 41.84800 -1.94300 1.000 38.66000 95 TYR A C 1
ATOM 636 O O . TYR A 1 112 ? 18.27000 41.21100 -1.81300 1.000 35.42000 95 TYR A O 1
ATOM 645 N N . SER A 1 113 ? 19.38200 43.01600 -2.56800 1.000 36.05000 96 SER A N 1
ATOM 646 C CA . SER A 1 113 ? 18.24600 43.57600 -3.28500 1.000 36.75000 96 SER A CA 1
ATOM 647 C C . SER A 1 113 ? 18.73900 44.03400 -4.64900 1.000 41.73000 96 SER A C 1
ATOM 648 O O . SER A 1 113 ? 19.62600 44.89000 -4.72800 1.000 39.09000 96 SER A O 1
ATOM 651 N N . PHE A 1 114 ? 18.19700 43.44400 -5.71700 1.000 38.06000 97 PHE A N 1
ATOM 652 C CA . PHE A 1 114 ? 18.55000 43.87800 -7.06500 1.000 36.30000 97 PHE A CA 1
ATOM 653 C C . PHE A 1 114 ? 17.54900 43.32300 -8.07200 1.000 34.74000 97 PHE A C 1
ATOM 654 O O . PHE A 1 114 ? 16.98200 42.24400 -7.88300 1.000 34.16000 97 PHE A O 1
ATOM 662 N N . LYS A 1 115 ? 17.37100 44.06400 -9.15800 1.000 32.34000 98 LYS A N 1
ATOM 663 C CA . LYS A 1 115 ? 16.58300 43.61900 -10.29800 1.000 36.10000 98 LYS A CA 1
ATOM 664 C C . LYS A 1 115 ? 17.47700 42.82000 -11.24800 1.000 36.85000 98 LYS A C 1
ATOM 665 O O . LYS A 1 115 ? 18.66500 43.11300 -11.38400 1.000 35.20000 98 LYS A O 1
ATOM 671 N N . LEU A 1 116 ? 16.92000 41.78400 -11.88500 1.000 33.87000 99 LEU A N 1
ATOM 672 C CA . LEU A 1 116 ? 17.75800 40.97000 -12.76500 1.000 36.72000 99 LEU A CA 1
ATOM 673 C C . LEU A 1 116 ? 18.20000 41.76000 -13.98700 1.000 37.26000 99 LEU A C 1
ATOM 674 O O . LEU A 1 116 ? 19.33700 41.61100 -14.45700 1.000 35.10000 99 LEU A O 1
ATOM 679 N N . PHE A 1 117 ? 17.31500 42.59000 -14.52800 1.000 35.76000 100 PHE A N 1
ATOM 680 C CA . PHE A 1 117 ? 17.68800 43.48400 -15.61400 1.000 35.88000 100 PHE A CA 1
ATOM 681 C C . PHE A 1 117 ? 17.03600 44.83800 -15.38200 1.000 35.48000 100 PHE A C 1
ATOM 682 O O . PHE A 1 117 ? 15.80800 44.93100 -15.28100 1.000 34.27000 100 PHE A O 1
ATOM 690 N N . ASN A 1 118 ? 17.85200 45.88200 -15.27500 1.000 36.20000 101 ASN A N 1
ATOM 691 C CA . ASN A 1 118 ? 17.31000 47.22900 -15.13900 1.000 37.85000 101 ASN A CA 1
ATOM 692 C C . ASN A 1 118 ? 16.86300 47.66000 -16.52900 1.000 40.37000 101 ASN A C 1
ATOM 693 O O . ASN A 1 118 ? 17.68800 47.96800 -17.39100 1.000 36.96000 101 ASN A O 1
ATOM 698 N N . VAL A 1 119 ? 15.54400 47.65400 -16.74500 1.000 37.47000 102 VAL A N 1
ATOM 699 C CA . VAL A 1 119 ? 14.99100 47.92200 -18.06800 1.000 39.29000 102 VAL A CA 1
ATOM 700 C C . VAL A 1 119 ? 15.23200 49.36800 -18.47000 1.000 40.93000 102 VAL A C 1
ATOM 701 O O . VAL A 1 119 ? 15.50400 49.66000 -19.64000 1.000 44.84000 102 VAL A O 1
ATOM 705 N N . LYS A 1 120 ? 15.14100 50.29700 -17.51400 1.000 41.84000 103 LYS A N 1
ATOM 706 C CA . LYS A 1 120 ? 15.32700 51.70800 -17.84400 1.000 44.66000 103 LYS A CA 1
ATOM 707 C C . LYS A 1 120 ? 16.76300 52.00600 -18.26900 1.000 43.19000 103 LYS A C 1
ATOM 708 O O . LYS A 1 120 ? 16.98800 52.80400 -19.18500 1.000 42.80000 103 LYS A O 1
ATOM 714 N N . LYS A 1 121 ? 17.74600 51.38900 -17.61800 1.000 40.80000 104 LYS A N 1
ATOM 715 C CA . LYS A 1 121 ? 19.14700 51.65600 -17.92500 1.000 42.70000 104 LYS A CA 1
ATOM 716 C C . LYS A 1 121 ? 19.79300 50.58300 -18.79300 1.000 45.77000 104 LYS A C 1
ATOM 717 O O . LYS A 1 121 ? 20.96900 50.71900 -19.14700 1.000 44.38000 104 LYS A O 1
ATOM 723 N N . LYS A 1 122 ? 19.06900 49.51100 -19.11800 1.000 44.61000 105 LYS A N 1
ATOM 724 C CA . LYS A 1 122 ? 19.57800 48.44800 -19.99000 1.000 42.55000 105 LYS A CA 1
ATOM 725 C C . LYS A 1 122 ? 20.83600 47.77300 -19.42900 1.000 42.40000 105 LYS A C 1
ATOM 726 O O . LYS A 1 122 ? 21.78900 47.50700 -20.16400 1.000 43.37000 105 LYS A O 1
ATOM 732 N N . LYS A 1 123 ? 20.83700 47.44400 -18.13100 1.000 40.45000 106 LYS A N 1
ATOM 733 C CA . LYS A 1 123 ? 21.99500 46.79100 -17.51800 1.000 39.67000 106 LYS A CA 1
ATOM 734 C C . LYS A 1 123 ? 21.59200 45.52600 -16.76700 1.000 38.64000 106 LYS A C 1
ATOM 735 O O . LYS A 1 123 ? 20.69100 45.55700 -15.91400 1.000 37.88000 106 LYS A O 1
ATOM 737 N N . LEU A 1 124 ? 22.26500 44.41700 -17.09400 1.000 33.67000 107 LEU A N 1
ATOM 738 C CA . LEU A 1 124 ? 22.08900 43.14500 -16.39600 1.000 37.32000 107 LEU A CA 1
ATOM 739 C C . LEU A 1 124 ? 22.60300 43.22800 -14.96200 1.000 39.23000 107 LEU A C 1
ATOM 740 O O . LEU A 1 124 ? 23.57300 43.93200 -14.67100 1.000 36.65000 107 LEU A O 1
ATOM 745 N N . CYS A 1 125 ? 21.96300 42.47300 -14.06700 1.000 34.48000 108 CYS A N 1
ATOM 746 C CA . CYS A 1 125 ? 22.46200 42.35300 -12.70500 1.000 35.64000 108 CYS A CA 1
ATOM 747 C C . CYS A 1 125 ? 23.78200 41.58400 -12.68000 1.000 35.65000 108 CYS A C 1
ATOM 748 O O . CYS A 1 125 ? 24.23000 41.01600 -13.67800 1.000 36.84000 108 CYS A O 1
ATOM 751 N N . ASP A 1 126 ? 24.38100 41.53200 -11.49400 1.000 37.90000 109 ASP A N 1
ATOM 752 C CA . ASP A 1 126 ? 25.52600 40.66400 -11.23600 1.000 38.57000 109 ASP A CA 1
ATOM 753 C C . ASP A 1 126 ? 24.98100 39.30000 -10.82700 1.000 38.68000 109 ASP A C 1
ATOM 754 O O . ASP A 1 126 ? 24.58300 39.09800 -9.67800 1.000 37.46000 109 ASP A O 1
ATOM 759 N N . LEU A 1 127 ? 24.96600 38.35300 -11.77200 1.000 33.39000 110 LEU A N 1
ATOM 760 C CA . LEU A 1 127 ? 24.36600 37.05300 -11.50800 1.000 36.95000 110 LEU A CA 1
ATOM 761 C C . LEU A 1 127 ? 25.08800 36.28300 -10.41300 1.000 38.35000 110 LEU A C 1
ATOM 762 O O . LEU A 1 127 ? 24.49100 35.38700 -9.80400 1.000 35.82000 110 LEU A O 1
ATOM 767 N N . GLU A 1 128 ? 26.34900 36.60800 -10.13700 1.000 37.18000 111 GLU A N 1
ATOM 768 C CA . GLU A 1 128 ? 27.03900 35.91300 -9.06000 1.000 37.14000 111 GLU A CA 1
ATOM 769 C C . GLU A 1 128 ? 26.48400 36.29100 -7.69500 1.000 35.59000 111 GLU A C 1
ATOM 770 O O . GLU A 1 128 ? 26.70000 35.55300 -6.73000 1.000 39.95000 111 GLU A O 1
ATOM 776 N N . SER A 1 129 ? 25.77900 37.42000 -7.59300 1.000 37.18000 112 SER A N 1
ATOM 777 C CA . SER A 1 129 ? 25.04800 37.73000 -6.37100 1.000 40.53000 112 SER A CA 1
ATOM 778 C C . SER A 1 129 ? 23.92600 36.73200 -6.13000 1.000 37.58000 112 SER A C 1
ATOM 779 O O . SER A 1 129 ? 23.57000 36.46600 -4.97600 1.000 35.47000 112 SER A O 1
ATOM 782 N N . VAL A 1 130 ? 23.34300 36.18600 -7.19700 1.000 35.79000 113 VAL A N 1
ATOM 783 C CA . VAL A 1 130 ? 22.36200 35.12300 -7.01600 1.000 34.17000 113 VAL A CA 1
ATOM 784 C C . VAL A 1 130 ? 23.05300 33.87400 -6.50000 1.000 35.97000 113 VAL A C 1
ATOM 785 O O . VAL A 1 130 ? 22.55900 33.20200 -5.58300 1.000 29.31000 113 VAL A O 1
ATOM 789 N N . ARG A 1 131 ? 24.21400 33.54800 -7.07200 1.000 34.43000 114 ARG A N 1
ATOM 790 C CA . ARG A 1 131 ? 24.90600 32.33200 -6.67200 1.000 32.77000 114 ARG A CA 1
ATOM 791 C C . ARG A 1 131 ? 25.32100 32.40100 -5.21100 1.000 31.29000 114 ARG A C 1
ATOM 792 O O . ARG A 1 131 ? 25.21500 31.40400 -4.48800 1.000 30.21000 114 ARG A O 1
ATOM 800 N N . LYS A 1 132 ? 25.78800 33.57400 -4.75700 1.000 33.34000 115 LYS A N 1
ATOM 801 C CA . LYS A 1 132 ? 26.20400 33.72700 -3.35900 1.000 35.08000 115 LYS A CA 1
ATOM 802 C C . LYS A 1 132 ? 25.01400 33.59100 -2.41900 1.000 32.23000 115 LYS A C 1
ATOM 803 O O . LYS A 1 132 ? 25.09100 32.89900 -1.39200 1.000 31.17000 115 LYS A O 1
ATOM 809 N N . THR A 1 133 ? 23.91000 34.26300 -2.74500 1.000 33.40000 116 THR A N 1
ATOM 810 C CA . THR A 1 133 ? 22.67500 34.09100 -1.98700 1.000 29.11000 116 THR A CA 1
ATOM 811 C C . THR A 1 133 ? 22.34300 32.61400 -1.82900 1.000 28.54000 116 THR A C 1
ATOM 812 O O . THR A 1 133 ? 22.14100 32.13300 -0.70900 1.000 29.79000 116 THR A O 1
ATOM 816 N N . LEU A 1 134 ? 22.35200 31.86300 -2.94400 1.000 28.05000 117 LEU A N 1
ATOM 817 C CA . LEU A 1 134 ? 22.01300 30.44000 -2.90400 1.000 30.42000 117 LEU A CA 1
ATOM 818 C C . LEU A 1 134 ? 23.03900 29.62900 -2.12200 1.000 28.82000 117 LEU A C 1
ATOM 819 O O . LEU A 1 134 ? 22.68400 28.65400 -1.45100 1.000 26.35000 117 LEU A O 1
ATOM 824 N N . ASP A 1 135 ? 24.32300 29.98500 -2.23200 1.000 31.06000 118 ASP A N 1
ATOM 825 C CA . ASP A 1 135 ? 25.37300 29.26600 -1.51500 1.000 31.70000 118 ASP A CA 1
ATOM 826 C C . ASP A 1 135 ? 25.20000 29.40000 -0.00200 1.000 25.29000 118 ASP A C 1
ATOM 827 O O . ASP A 1 135 ? 25.19000 28.40100 0.72700 1.000 30.07000 118 ASP A O 1
ATOM 832 N N . VAL A 1 136 ? 25.09700 30.63100 0.49600 1.000 26.83000 119 VAL A N 1
ATOM 833 C CA . VAL A 1 136 ? 24.98200 30.82600 1.94500 1.000 27.63000 119 VAL A CA 1
ATOM 834 C C . VAL A 1 136 ? 23.61100 30.36900 2.43800 1.000 26.49000 119 VAL A C 1
ATOM 835 O O . VAL A 1 136 ? 23.49300 29.61300 3.41100 1.000 27.16000 119 VAL A O 1
ATOM 839 N N . ASN A 1 137 ? 22.55400 30.79100 1.75500 1.000 28.21000 120 ASN A N 1
ATOM 840 C CA . ASN A 1 137 ? 21.20600 30.60100 2.28800 1.000 28.73000 120 ASN A CA 1
ATOM 841 C C . ASN A 1 137 ? 20.67400 29.18500 2.08700 1.000 28.93000 120 ASN A C 1
ATOM 842 O O . ASN A 1 137 ? 19.85500 28.72300 2.88800 1.000 30.78000 120 ASN A O 1
ATOM 847 N N . VAL A 1 138 ? 21.10600 28.48300 1.03900 1.000 26.22000 121 VAL A N 1
ATOM 848 C CA . VAL A 1 138 ? 20.60800 27.13900 0.74500 1.000 30.34000 121 VAL A CA 1
ATOM 849 C C . VAL A 1 138 ? 21.69600 26.09000 0.92600 1.000 30.29000 121 VAL A C 1
ATOM 850 O O . VAL A 1 138 ? 21.50900 25.11600 1.67100 1.000 28.47000 121 VAL A O 1
ATOM 854 N N . MET A 1 139 ? 22.83000 26.23000 0.24200 1.000 26.05000 122 MET A N 1
ATOM 855 C CA . MET A 1 139 ? 23.88100 25.23200 0.39800 1.000 27.47000 122 MET A CA 1
ATOM 856 C C . MET A 1 139 ? 24.29500 25.12200 1.85900 1.000 25.86000 122 MET A C 1
ATOM 857 O O . MET A 1 139 ? 24.46400 24.01400 2.38900 1.000 28.37000 122 MET A O 1
ATOM 862 N N . GLY A 1 140 ? 24.39900 26.26000 2.54300 1.000 24.12000 123 GLY A N 1
ATOM 863 C CA . GLY A 1 140 ? 24.74700 26.23200 3.95500 1.000 25.08000 123 GLY A CA 1
ATOM 864 C C . GLY A 1 140 ? 23.74500 25.47200 4.80500 1.000 29.60000 123 GLY A C 1
ATOM 865 O O . GLY A 1 140 ? 24.12600 24.77500 5.74900 1.000 27.96000 123 GLY A O 1
ATOM 866 N N . TYR A 1 141 ? 22.44800 25.61300 4.50200 1.000 27.03000 124 TYR A N 1
ATOM 867 C CA . TYR A 1 141 ? 21.45700 24.84700 5.25500 1.000 28.42000 124 TYR A CA 1
ATOM 868 C C . TYR A 1 141 ? 21.59700 23.35800 4.98500 1.000 26.51000 124 TYR A C 1
ATOM 869 O O . TYR A 1 141 ? 21.47900 22.54400 5.91300 1.000 26.18000 124 TYR A O 1
ATOM 878 N N . PHE A 1 142 ? 21.82600 22.97900 3.71900 1.000 26.41000 125 PHE A N 1
ATOM 879 C CA . PHE A 1 142 ? 22.01000 21.56900 3.39000 1.000 29.22000 125 PHE A CA 1
ATOM 880 C C . PHE A 1 142 ? 23.24900 21.00800 4.06400 1.000 27.20000 125 PHE A C 1
ATOM 881 O O . PHE A 1 142 ? 23.23600 19.87400 4.55200 1.000 29.97000 125 PHE A O 1
ATOM 889 N N . THR A 1 143 ? 24.34100 21.78000 4.07100 1.000 29.13000 126 THR A N 1
ATOM 890 C CA . THR A 1 143 ? 25.58000 21.31200 4.68900 1.000 28.64000 126 THR A CA 1
ATOM 891 C C . THR A 1 143 ? 25.40600 21.12300 6.18800 1.000 29.60000 126 THR A C 1
ATOM 892 O O . THR A 1 143 ? 25.80000 20.09400 6.74800 1.000 28.05000 126 THR A O 1
ATOM 896 N N . VAL A 1 144 ? 24.81600 22.11500 6.85900 1.000 30.28000 127 VAL A N 1
ATOM 897 C CA . VAL A 1 144 ? 24.61000 22.00000 8.29800 1.000 28.69000 127 VAL A CA 1
ATOM 898 C C . VAL A 1 144 ? 23.65700 20.85700 8.60700 1.000 30.49000 127 VAL A C 1
ATOM 899 O O . VAL A 1 144 ? 23.86600 20.09800 9.56100 1.000 26.49000 127 VAL A O 1
ATOM 903 N N . ALA A 1 145 ? 22.60800 20.69800 7.79500 1.000 28.00000 128 ALA A N 1
ATOM 904 C CA . ALA A 1 145 ? 21.62600 19.64900 8.05400 1.000 29.89000 128 ALA A CA 1
ATOM 905 C C . ALA A 1 145 ? 22.23800 18.26700 7.91300 1.000 28.72000 128 ALA A C 1
ATOM 906 O O . ALA A 1 145 ? 21.96000 17.37600 8.72700 1.000 28.57000 128 ALA A O 1
ATOM 908 N N . ALA A 1 146 ? 23.05700 18.06300 6.87900 1.000 29.11000 129 ALA A N 1
ATOM 909 C CA . ALA A 1 146 ? 23.65700 16.75200 6.66700 1.000 30.21000 129 ALA A CA 1
ATOM 910 C C . ALA A 1 146 ? 24.61900 16.40500 7.79200 1.000 30.58000 129 ALA A C 1
ATOM 911 O O . ALA A 1 146 ? 24.64000 15.26400 8.27200 1.000 31.99000 129 ALA A O 1
ATOM 913 N N . HIS A 1 147 ? 25.41800 17.37300 8.23300 1.000 30.30000 130 HIS A N 1
ATOM 914 C CA . HIS A 1 147 ? 26.38200 17.07400 9.28200 1.000 29.92000 130 HIS A CA 1
ATOM 915 C C . HIS A 1 147 ? 25.71500 16.98800 10.64600 1.000 33.97000 130 HIS A C 1
ATOM 916 O O . HIS A 1 147 ? 26.14500 16.19900 11.49200 1.000 36.16000 130 HIS A O 1
ATOM 923 N N . ALA A 1 148 ? 24.66800 17.78200 10.88000 1.000 32.14000 131 ALA A N 1
ATOM 924 C CA . ALA A 1 148 ? 23.89700 17.62100 12.10400 1.000 30.20000 131 ALA A CA 1
ATOM 925 C C . ALA A 1 148 ? 23.23900 16.24800 12.14900 1.000 33.15000 131 ALA A C 1
ATOM 926 O O . ALA A 1 148 ? 23.18000 15.60900 13.21000 1.000 28.55000 131 ALA A O 1
ATOM 928 N N . ALA A 1 149 ? 22.73600 15.78100 10.99900 1.000 30.47000 132 ALA A N 1
ATOM 929 C CA . ALA A 1 149 ? 22.14800 14.45000 10.92700 1.000 28.14000 132 ALA A CA 1
ATOM 930 C C . ALA A 1 149 ? 23.17700 13.38900 11.28400 1.000 32.65000 132 ALA A C 1
ATOM 931 O O . ALA A 1 149 ? 22.86200 12.40700 11.96600 1.000 31.72000 132 ALA A O 1
ATOM 933 N N . GLU A 1 150 ? 24.42400 13.58100 10.85100 1.000 31.65000 133 GLU A N 1
ATOM 934 C CA . GLU A 1 150 ? 25.46900 12.63600 11.22300 1.000 34.23000 133 GLU A CA 1
ATOM 935 C C . GLU A 1 150 ? 25.60600 12.53100 12.73800 1.000 34.63000 133 GLU A C 1
ATOM 936 O O . GLU A 1 150 ? 25.73300 11.42900 13.28200 1.000 33.40000 133 GLU A O 1
ATOM 942 N N . LEU A 1 151 ? 25.55600 13.66400 13.43800 1.000 32.72000 134 LEU A N 1
ATOM 943 C CA . LEU A 1 151 ? 25.65600 13.63700 14.89200 1.000 34.47000 134 LEU A CA 1
ATOM 944 C C . LEU A 1 151 ? 24.40200 13.06100 15.53500 1.000 36.49000 134 LEU A C 1
ATOM 945 O O . LEU A 1 151 ? 24.49700 12.30600 16.50800 1.000 35.26000 134 LEU A O 1
ATOM 950 N N . PHE A 1 152 ? 23.21600 13.44100 15.04200 1.000 31.65000 135 PHE A N 1
ATOM 951 C CA . PHE A 1 152 ? 21.98300 12.87400 15.58300 1.000 31.64000 135 PHE A CA 1
ATOM 952 C C . PHE A 1 152 ? 22.01100 11.35800 15.53300 1.000 33.34000 135 PHE A C 1
ATOM 953 O O . PHE A 1 152 ? 21.54000 10.69100 16.46100 1.000 34.78000 135 PHE A O 1
ATOM 961 N N . ALA A 1 153 ? 22.55500 10.79200 14.45100 1.000 34.24000 136 ALA A N 1
ATOM 962 C CA . ALA A 1 153 ? 22.53000 9.34400 14.28200 1.000 36.54000 136 ALA A CA 1
ATOM 963 C C . ALA A 1 153 ? 23.32000 8.61200 15.35900 1.000 38.99000 136 ALA A C 1
ATOM 964 O O . ALA A 1 153 ? 23.17400 7.39200 15.49300 1.000 42.98000 136 ALA A O 1
ATOM 966 N N . GLU A 1 154 ? 24.15400 9.30900 16.11700 1.000 37.67000 137 GLU A N 1
ATOM 967 C CA . GLU A 1 154 ? 24.82700 8.69700 17.25100 1.000 40.56000 137 GLU A CA 1
ATOM 968 C C . GLU A 1 154 ? 23.99000 8.71100 18.52400 1.000 42.42000 137 GLU A C 1
ATOM 969 O O . GLU A 1 154 ? 24.39200 8.09200 19.51300 1.000 41.08000 137 GLU A O 1
ATOM 975 N N . ASN A 1 155 ? 22.84600 9.38900 18.53000 1.000 39.37000 138 ASN A N 1
ATOM 976 C CA . ASN A 1 155 ? 21.97400 9.36500 19.70000 1.000 40.35000 138 ASN A CA 1
ATOM 977 C C . ASN A 1 155 ? 21.12300 8.10600 19.71600 1.000 39.41000 138 ASN A C 1
ATOM 978 O O . ASN A 1 155 ? 20.81800 7.52000 18.67400 1.000 40.90000 138 ASN A O 1
ATOM 983 N N . GLU A 1 156 ? 20.73900 7.69000 20.91600 1.000 38.49000 139 GLU A N 1
ATOM 984 C CA . GLU A 1 156 ? 19.68000 6.70900 21.03000 1.000 43.17000 139 GLU A CA 1
ATOM 985 C C . GLU A 1 156 ? 18.33300 7.40600 20.89800 1.000 41.50000 139 GLU A C 1
ATOM 986 O O . GLU A 1 156 ? 18.16500 8.55400 21.31500 1.000 39.90000 139 GLU A O 1
ATOM 992 N N . LYS A 1 157 ? 17.38000 6.71100 20.28400 1.000 41.51000 140 LYS A N 1
ATOM 993 C CA . LYS A 1 157 ? 16.01100 7.20500 20.24300 1.000 39.59000 140 LYS A CA 1
ATOM 994 C C . LYS A 1 157 ? 15.49300 7.43700 21.65500 1.000 38.62000 140 LYS A C 1
ATOM 995 O O . LYS A 1 157 ? 15.58800 6.56000 22.51700 1.000 44.03000 140 LYS A O 1
ATOM 1001 N N . ASP A 1 158 ? 14.94800 8.62400 21.89100 1.000 36.10000 141 ASP A N 1
ATOM 1002 C CA . ASP A 1 158 ? 14.34500 8.93400 23.17800 1.000 40.11000 141 ASP A CA 1
ATOM 1003 C C . ASP A 1 158 ? 12.95700 8.28200 23.27100 1.000 40.42000 141 ASP A C 1
ATOM 1004 O O . ASP A 1 158 ? 12.57500 7.43800 22.45200 1.000 39.96000 141 ASP A O 1
ATOM 1009 N N . GLU A 1 159 ? 12.18000 8.69400 24.28000 1.000 37.10000 142 GLU A N 1
ATOM 1010 C CA . GLU A 1 159 ? 10.88100 8.09000 24.56600 1.000 42.52000 142 GLU A CA 1
ATOM 1011 C C . GLU A 1 159 ? 9.85200 8.38400 23.48400 1.000 38.67000 142 GLU A C 1
ATOM 1012 O O . GLU A 1 159 ? 8.89200 7.62400 23.34400 1.000 43.24000 142 GLU A O 1
ATOM 1018 N N . MET A 1 160 ? 10.02300 9.46300 22.72100 1.000 38.74000 143 MET A N 1
ATOM 1019 C CA . MET A 1 160 ? 9.16400 9.74400 21.58100 1.000 36.50000 143 MET A CA 1
ATOM 1020 C C . MET A 1 160 ? 9.71600 9.16100 20.28800 1.000 38.33000 143 MET A C 1
ATOM 1021 O O . MET A 1 160 ? 9.18200 9.45700 19.21800 1.000 35.43000 143 MET A O 1
ATOM 1026 N N . GLY A 1 161 ? 10.77800 8.35900 20.36700 1.000 36.61000 144 GLY A N 1
ATOM 1027 C CA . GLY A 1 161 ? 11.43100 7.82100 19.19400 1.000 37.69000 144 GLY A CA 1
ATOM 1028 C C . GLY A 1 161 ? 12.32100 8.79000 18.44900 1.000 34.97000 144 GLY A C 1
ATOM 1029 O O . GLY A 1 161 ? 12.68300 8.50300 17.30200 1.000 35.86000 144 GLY A O 1
ATOM 1030 N N . GLN A 1 162 ? 12.68700 9.92000 19.06100 1.000 31.94000 145 GLN A N 1
ATOM 1031 C CA . GLN A 1 162 ? 13.40900 10.99100 18.39000 1.000 34.23000 145 GLN A CA 1
ATOM 1032 C C . GLN A 1 162 ? 14.89400 10.94800 18.72200 1.000 35.08000 145 GLN A C 1
ATOM 1033 O O . GLN A 1 162 ? 15.29900 10.50200 19.79800 1.000 33.65000 145 GLN A O 1
ATOM 1039 N N . ARG A 1 163 ? 15.69900 11.44100 17.77600 1.000 30.79000 146 ARG A N 1
ATOM 1040 C CA . ARG A 1 163 ? 17.12700 11.64800 17.96700 1.000 31.24000 146 ARG A CA 1
ATOM 1041 C C . ARG A 1 163 ? 17.56200 13.08800 17.74400 1.000 35.70000 146 ARG A C 1
ATOM 1042 O O . ARG A 1 163 ? 18.69000 13.43000 18.11100 1.000 31.60000 146 ARG A O 1
ATOM 1050 N N . GLY A 1 164 ? 16.74500 13.92200 17.11200 1.000 31.55000 147 GLY A N 1
ATOM 1051 C CA . GLY A 1 164 ? 17.15300 15.29900 16.87600 1.000 31.09000 147 GLY A CA 1
ATOM 1052 C C . GLY A 1 164 ? 16.07700 16.06900 16.14600 1.000 32.89000 147 GLY A C 1
ATOM 1053 O O . GLY A 1 164 ? 15.05900 15.51800 15.70700 1.000 28.83000 147 GLY A O 1
ATOM 1054 N N . VAL A 1 165 ? 16.32200 17.36600 16.00900 1.000 29.93000 148 VAL A N 1
ATOM 1055 C CA . VAL A 1 165 ? 15.41400 18.20900 15.24300 1.000 29.17000 148 VAL A CA 1
ATOM 1056 C C . VAL A 1 165 ? 16.22200 19.31100 14.58000 1.000 29.91000 148 VAL A C 1
ATOM 1057 O O . VAL A 1 165 ? 17.12900 19.89300 15.18500 1.000 30.94000 148 VAL A O 1
ATOM 1061 N N . ILE A 1 166 ? 15.90800 19.55700 13.31100 1.000 29.18000 149 ILE A N 1
ATOM 1062 C CA . ILE A 1 166 ? 16.51700 20.60900 12.50700 1.000 25.72000 149 ILE A CA 1
ATOM 1063 C C . ILE A 1 166 ? 15.46000 21.68400 12.31500 1.000 31.03000 149 ILE A C 1
ATOM 1064 O O . ILE A 1 166 ? 14.33700 21.38300 11.89800 1.000 26.13000 149 ILE A O 1
ATOM 1069 N N . ILE A 1 167 ? 15.80800 22.92500 12.63200 1.000 29.56000 150 ILE A N 1
ATOM 1070 C CA . ILE A 1 167 ? 14.90100 24.05900 12.48400 1.000 29.30000 150 ILE A CA 1
ATOM 1071 C C . ILE A 1 167 ? 15.54200 25.03300 11.50600 1.000 28.23000 150 ILE A C 1
ATOM 1072 O O . ILE A 1 167 ? 16.64500 25.53800 11.76200 1.000 27.62000 150 ILE A O 1
ATOM 1077 N N . ASN A 1 168 ? 14.86700 25.27400 10.37700 1.000 28.08000 151 ASN A N 1
ATOM 1078 C CA . ASN A 1 168 ? 15.35700 26.16000 9.32800 1.000 28.33000 151 ASN A CA 1
ATOM 1079 C C . ASN A 1 168 ? 14.66800 27.50700 9.41100 1.000 27.46000 151 ASN A C 1
ATOM 1080 O O . ASN A 1 168 ? 13.47700 27.59400 9.71800 1.000 27.32000 151 ASN A O 1
ATOM 1085 N N . THR A 1 169 ? 15.40800 28.55800 9.10900 1.000 24.98000 152 THR A N 1
ATOM 1086 C CA . THR A 1 169 ? 14.83500 29.89400 9.05600 1.000 26.54000 152 THR A CA 1
ATOM 1087 C C . THR A 1 169 ? 14.68100 30.28400 7.59100 1.000 30.04000 152 THR A C 1
ATOM 1088 O O . THR A 1 169 ? 15.67200 30.53700 6.89200 1.000 26.67000 152 THR A O 1
ATOM 1092 N N . ALA A 1 170 ? 13.43700 30.28900 7.11600 1.000 24.82000 153 ALA A N 1
ATOM 1093 C CA . ALA A 1 170 ? 13.16900 30.76400 5.77000 1.000 25.98000 153 ALA A CA 1
ATOM 1094 C C . ALA A 1 170 ? 12.88500 32.25000 5.88400 1.000 29.92000 153 ALA A C 1
ATOM 1095 O O . ALA A 1 170 ? 13.65800 32.98100 6.50800 1.000 31.34000 153 ALA A O 1
ATOM 1097 N N . SER A 1 171 ? 11.75400 32.69100 5.34300 1.000 27.53000 154 SER A N 1
ATOM 1098 C CA . SER A 1 171 ? 11.33200 34.08700 5.38300 1.000 28.93000 154 SER A CA 1
ATOM 1099 C C . SER A 1 171 ? 9.97700 34.15300 4.71700 1.000 29.04000 154 SER A C 1
ATOM 1100 O O . SER A 1 171 ? 9.69400 33.31600 3.85500 1.000 24.87000 154 SER A O 1
ATOM 1103 N N . ILE A 1 172 ? 9.13900 35.13000 5.07500 1.000 26.86000 155 ILE A N 1
ATOM 1104 C CA . ILE A 1 172 ? 7.89100 35.27000 4.32800 1.000 29.03000 155 ILE A CA 1
ATOM 1105 C C . ILE A 1 172 ? 8.15300 35.74400 2.90300 1.000 28.35000 155 ILE A C 1
ATOM 1106 O O . ILE A 1 172 ? 7.24700 35.69400 2.05800 1.000 28.10000 155 ILE A O 1
ATOM 1111 N N . ALA A 1 173 ? 9.37700 36.20100 2.61300 1.000 28.14000 156 ALA A N 1
ATOM 1112 C CA . ALA A 1 173 ? 9.77300 36.45900 1.23100 1.000 28.22000 156 ALA A CA 1
ATOM 1113 C C . ALA A 1 173 ? 9.67400 35.21000 0.37000 1.000 27.73000 156 ALA A C 1
ATOM 1114 O O . ALA A 1 173 ? 9.62900 35.31800 -0.85800 1.000 28.08000 156 ALA A O 1
ATOM 1116 N N . ALA A 1 174 ? 9.66200 34.02200 0.98000 1.000 24.71000 157 ALA A N 1
ATOM 1117 C CA . ALA A 1 174 ? 9.39600 32.81600 0.21500 1.000 27.48000 157 ALA A CA 1
ATOM 1118 C C . ALA A 1 174 ? 7.99300 32.83000 -0.36700 1.000 30.88000 157 ALA A C 1
ATOM 1119 O O . ALA A 1 174 ? 7.75000 32.17500 -1.38700 1.000 28.72000 157 ALA A O 1
ATOM 1121 N N . PHE A 1 175 ? 7.07000 33.56300 0.25800 1.000 26.43000 158 PHE A N 1
ATOM 1122 C CA . PHE A 1 175 ? 5.68900 33.64200 -0.20700 1.000 32.03000 158 PHE A CA 1
ATOM 1123 C C . PHE A 1 175 ? 5.29700 35.01600 -0.73400 1.000 32.23000 158 PHE A C 1
ATOM 1124 O O . PHE A 1 175 ? 4.46900 35.09900 -1.64700 1.000 30.88000 158 PHE A O 1
ATOM 1132 N N . ASP A 1 176 ? 5.85200 36.09100 -0.16600 1.000 29.19000 159 ASP A N 1
ATOM 1133 C CA . ASP A 1 176 ? 5.46200 37.46700 -0.46900 1.000 32.00000 159 ASP A CA 1
ATOM 1134 C C . ASP A 1 176 ? 6.57800 38.25200 -1.16600 1.000 29.78000 159 ASP A C 1
ATOM 1135 O O . ASP A 1 176 ? 6.70500 39.46000 -0.95700 1.000 30.39000 159 ASP A O 1
ATOM 1140 N N . GLY A 1 177 ? 7.41700 37.59000 -1.95800 1.000 30.57000 160 GLY A N 1
ATOM 1141 C CA . GLY A 1 177 ? 8.61800 38.24200 -2.46500 1.000 27.50000 160 GLY A CA 1
ATOM 1142 C C . GLY A 1 177 ? 8.35300 39.56700 -3.15100 1.000 29.03000 160 GLY A C 1
ATOM 1143 O O . GLY A 1 177 ? 7.51200 39.64100 -4.04800 1.000 33.78000 160 GLY A O 1
ATOM 1144 N N . GLN A 1 178 ? 9.04100 40.62100 -2.71800 1.000 30.96000 161 GLN A N 1
ATOM 1145 C CA . GLN A 1 178 ? 8.88200 41.96700 -3.25600 1.000 32.23000 161 GLN A CA 1
ATOM 1146 C C . GLN A 1 178 ? 9.79700 42.20600 -4.45500 1.000 29.55000 161 GLN A C 1
ATOM 1147 O O . GLN A 1 178 ? 10.69900 41.41500 -4.75700 1.000 30.79000 161 GLN A O 1
ATOM 1153 N N . ALA A 1 179 ? 9.57300 43.34300 -5.12300 1.000 29.90000 162 ALA A N 1
ATOM 1154 C CA . ALA A 1 179 ? 10.47700 43.78100 -6.17800 1.000 31.04000 162 ALA A CA 1
ATOM 1155 C C . ALA A 1 179 ? 11.89500 43.89800 -5.63200 1.000 33.07000 162 ALA A C 1
ATOM 1156 O O . ALA A 1 179 ? 12.11700 44.40900 -4.52800 1.000 31.73000 162 ALA A O 1
ATOM 1158 N N . GLY A 1 180 ? 12.85700 43.38900 -6.40100 1.000 30.53000 163 GLY A N 1
ATOM 1159 C CA . GLY A 1 180 ? 14.24500 43.39100 -5.99700 1.000 33.53000 163 GLY A CA 1
ATOM 1160 C C . GLY A 1 180 ? 14.67300 42.17700 -5.20700 1.000 34.69000 163 GLY A C 1
ATOM 1161 O O . GLY A 1 180 ? 15.86900 42.02500 -4.93700 1.000 33.54000 163 GLY A O 1
ATOM 1162 N N . GLN A 1 181 ? 13.74200 41.29000 -4.86400 1.000 27.78000 164 GLN A N 1
ATOM 1163 C CA . GLN A 1 181 ? 13.98100 40.20700 -3.92400 1.000 27.25000 164 GLN A CA 1
ATOM 1164 C C . GLN A 1 181 ? 13.98200 38.84100 -4.57800 1.000 30.71000 164 GLN A C 1
ATOM 1165 O O . GLN A 1 181 ? 13.90000 37.84000 -3.86300 1.000 31.37000 164 GLN A O 1
ATOM 1171 N N . SER A 1 182 ? 14.04600 38.75900 -5.91200 1.000 26.23000 165 SER A N 1
ATOM 1172 C CA . SER A 1 182 ? 13.89100 37.45100 -6.54600 1.000 31.00000 165 SER A CA 1
ATOM 1173 C C . SER A 1 182 ? 14.92800 36.45100 -6.04800 1.000 26.80000 165 SER A C 1
ATOM 1174 O O . SER A 1 182 ? 14.59200 35.29500 -5.76200 1.000 26.63000 165 SER A O 1
ATOM 1177 N N . ALA A 1 183 ? 16.19800 36.86400 -5.94100 1.000 30.35000 166 ALA A N 1
ATOM 1178 C CA . ALA A 1 183 ? 17.23100 35.92900 -5.49600 1.000 27.56000 166 ALA A CA 1
ATOM 1179 C C . ALA A 1 183 ? 17.00800 35.51100 -4.04500 1.000 26.49000 166 ALA A C 1
ATOM 1180 O O . ALA A 1 183 ? 17.07700 34.32100 -3.70500 1.000 26.36000 166 ALA A O 1
ATOM 1182 N N . TYR A 1 184 ? 16.76600 36.48000 -3.16900 1.000 25.40000 167 TYR A N 1
ATOM 1183 C CA . TYR A 1 184 ? 16.49900 36.16000 -1.77000 1.000 26.36000 167 TYR A CA 1
ATOM 1184 C C . TYR A 1 184 ? 15.25300 35.28100 -1.63700 1.000 28.54000 167 TYR A C 1
ATOM 1185 O O . TYR A 1 184 ? 15.25600 34.27500 -0.91500 1.000 26.35000 167 TYR A O 1
ATOM 1194 N N . SER A 1 185 ? 14.17900 35.63600 -2.34900 1.000 27.38000 168 SER A N 1
ATOM 1195 C CA . SER A 1 185 ? 12.95900 34.83600 -2.29700 1.000 29.31000 168 SER A CA 1
ATOM 1196 C C . SER A 1 185 ? 13.19700 33.42700 -2.80400 1.000 28.08000 168 SER A C 1
ATOM 1197 O O . SER A 1 185 ? 12.66400 32.46100 -2.24300 1.000 28.94000 168 SER A O 1
ATOM 1200 N N . ALA A 1 186 ? 13.99400 33.28800 -3.86200 1.000 27.34000 169 ALA A N 1
ATOM 1201 C CA . ALA A 1 186 ? 14.32100 31.95600 -4.35600 1.000 26.92000 169 ALA A CA 1
ATOM 1202 C C . ALA A 1 186 ? 15.03100 31.14400 -3.27700 1.000 26.88000 169 ALA A C 1
ATOM 1203 O O . ALA A 1 186 ? 14.68300 29.98500 -3.02000 1.000 27.93000 169 ALA A O 1
ATOM 1205 N N . SER A 1 187 ? 16.03400 31.73600 -2.62900 1.000 26.56000 170 SER A N 1
ATOM 1206 C CA . SER A 1 187 ? 16.73100 30.98300 -1.59300 1.000 29.28000 170 SER A CA 1
ATOM 1207 C C . SER A 1 187 ? 15.78600 30.61700 -0.45400 1.000 25.80000 170 SER A C 1
ATOM 1208 O O . SER A 1 187 ? 15.89700 29.53100 0.12000 1.000 27.93000 170 SER A O 1
ATOM 1211 N N . LYS A 1 188 ? 14.82300 31.48000 -0.14300 1.000 28.29000 171 LYS A N 1
ATOM 1212 C CA . LYS A 1 188 ? 13.92700 31.17600 0.96400 1.000 30.25000 171 LYS A CA 1
ATOM 1213 C C . LYS A 1 188 ? 12.84800 30.18900 0.53800 1.000 26.45000 171 LYS A C 1
ATOM 1214 O O . LYS A 1 188 ? 12.47700 29.30000 1.31000 1.000 26.50000 171 LYS A O 1
ATOM 1220 N N . GLY A 1 189 ? 12.36300 30.31200 -0.69700 1.000 28.58000 172 GLY A N 1
ATOM 1221 C CA . GLY A 1 189 ? 11.51900 29.27400 -1.26700 1.000 27.17000 172 GLY A CA 1
ATOM 1222 C C . GLY A 1 189 ? 12.18900 27.91400 -1.32400 1.000 27.03000 172 GLY A C 1
ATOM 1223 O O . GLY A 1 189 ? 11.52500 26.89000 -1.14500 1.000 26.30000 172 GLY A O 1
ATOM 1224 N N . ALA A 1 190 ? 13.50800 27.87600 -1.56300 1.000 25.74000 173 ALA A N 1
ATOM 1225 C CA . ALA A 1 190 ? 14.23600 26.60800 -1.49900 1.000 26.71000 173 ALA A CA 1
ATOM 1226 C C . ALA A 1 190 ? 14.14200 25.98600 -0.11200 1.000 26.43000 173 ALA A C 1
ATOM 1227 O O . ALA A 1 190 ? 13.99500 24.76700 0.02900 1.000 25.13000 173 ALA A O 1
ATOM 1229 N N . ILE A 1 191 ? 14.25300 26.80600 0.92400 1.000 23.73000 174 ILE A N 1
ATOM 1230 C CA . ILE A 1 191 ? 14.21800 26.27400 2.28200 1.000 26.65000 174 ILE A CA 1
ATOM 1231 C C . ILE A 1 191 ? 12.82300 25.74700 2.60600 1.000 25.97000 174 ILE A C 1
ATOM 1232 O O . ILE A 1 191 ? 12.67200 24.69900 3.25300 1.000 26.63000 174 ILE A O 1
ATOM 1237 N N . VAL A 1 192 ? 11.78500 26.44100 2.13000 1.000 24.94000 175 VAL A N 1
ATOM 1238 C CA . VAL A 1 192 ? 10.42100 25.92600 2.26400 1.000 25.34000 175 VAL A CA 1
ATOM 1239 C C . VAL A 1 192 ? 10.30700 24.56600 1.58900 1.000 25.75000 175 VAL A C 1
ATOM 1240 O O . VAL A 1 192 ? 9.84400 23.59400 2.19000 1.000 27.03000 175 VAL A O 1
ATOM 1244 N N . GLY A 1 193 ? 10.78000 24.46600 0.34200 1.000 25.81000 176 GLY A N 1
ATOM 1245 C CA . GLY A 1 193 ? 10.63800 23.22400 -0.40700 1.000 28.39000 176 GLY A CA 1
ATOM 1246 C C . GLY A 1 193 ? 11.38000 22.04800 0.20100 1.000 25.99000 176 GLY A C 1
ATOM 1247 O O . GLY A 1 193 ? 10.92700 20.90500 0.11100 1.000 26.44000 176 GLY A O 1
ATOM 1248 N N . MET A 1 194 ? 12.53700 22.30300 0.81900 1.000 27.03000 177 MET A N 1
ATOM 1249 C CA . MET A 1 194 ? 13.32500 21.21000 1.38000 1.000 30.06000 177 MET A CA 1
ATOM 1250 C C . MET A 1 194 ? 12.72300 20.64900 2.66700 1.000 29.70000 177 MET A C 1
ATOM 1251 O O . MET A 1 194 ? 13.07800 19.53300 3.06900 1.000 27.96000 177 MET A O 1
ATOM 1256 N N . THR A 1 195 ? 11.80700 21.37900 3.30200 1.000 28.07000 178 THR A N 1
ATOM 1257 C CA . THR A 1 195 ? 11.35000 21.01000 4.64000 1.000 28.15000 178 THR A CA 1
ATOM 1258 C C . THR A 1 195 ? 10.67300 19.64100 4.65600 1.000 26.92000 178 THR A C 1
ATOM 1259 O O . THR A 1 195 ? 11.08000 18.74900 5.40900 1.000 28.05000 178 THR A O 1
ATOM 1263 N N . LEU A 1 196 ? 9.62100 19.45300 3.83900 1.000 25.26000 179 LEU A N 1
ATOM 1264 C CA . LEU A 1 196 ? 8.86600 18.20500 3.89200 1.000 27.37000 179 LEU A CA 1
ATOM 1265 C C . LEU A 1 196 ? 9.67800 16.98700 3.43200 1.000 27.31000 179 LEU A C 1
ATOM 1266 O O . LEU A 1 196 ? 9.61400 15.94500 4.10200 1.000 28.23000 179 LEU A O 1
ATOM 1271 N N . PRO A 1 197 ? 10.40700 17.03400 2.30800 1.000 26.36000 180 PRO A N 1
ATOM 1272 C CA . PRO A 1 197 ? 11.17700 15.83100 1.93300 1.000 30.12000 180 PRO A CA 1
ATOM 1273 C C . PRO A 1 197 ? 12.22700 15.45500 2.96400 1.000 28.24000 180 PRO A C 1
ATOM 1274 O O . PRO A 1 197 ? 12.46000 14.26300 3.18800 1.000 28.98000 180 PRO A O 1
ATOM 1278 N N . LEU A 1 198 ? 12.85500 16.43400 3.61600 1.000 26.06000 181 LEU A N 1
ATOM 1279 C CA . LEU A 1 198 ? 13.81400 16.11300 4.67200 1.000 28.38000 181 LEU A CA 1
ATOM 1280 C C . LEU A 1 198 ? 13.12200 15.48000 5.87300 1.000 29.04000 181 LEU A C 1
ATOM 1281 O O . LEU A 1 198 ? 13.62500 14.50800 6.44200 1.000 28.21000 181 LEU A O 1
ATOM 1286 N N . ALA A 1 199 ? 11.96300 16.00700 6.27100 1.000 28.79000 182 ALA A N 1
ATOM 1287 C CA . ALA A 1 199 ? 11.21000 15.35100 7.33400 1.000 27.98000 182 ALA A CA 1
ATOM 1288 C C . ALA A 1 199 ? 10.84300 13.92900 6.93100 1.000 27.02000 182 ALA A C 1
ATOM 1289 O O . ALA A 1 199 ? 10.88500 13.00800 7.75600 1.000 28.75000 182 ALA A O 1
ATOM 1291 N N . ARG A 1 200 ? 10.51200 13.71800 5.65400 1.000 27.13000 183 ARG A N 1
ATOM 1292 C CA . ARG A 1 200 ? 10.23000 12.35900 5.20300 1.000 26.83000 183 ARG A CA 1
ATOM 1293 C C . ARG A 1 200 ? 11.49300 11.50400 5.18100 1.000 29.27000 183 ARG A C 1
ATOM 1294 O O . ARG A 1 200 ? 11.46500 10.35100 5.62700 1.000 30.78000 183 ARG A O 1
ATOM 1302 N N . ASP A 1 201 ? 12.61200 12.05400 4.68800 1.000 24.16000 184 ASP A N 1
ATOM 1303 C CA . ASP A 1 201 ? 13.88700 11.33700 4.71400 1.000 28.58000 184 ASP A CA 1
ATOM 1304 C C . ASP A 1 201 ? 14.17200 10.73200 6.08700 1.000 32.50000 184 ASP A C 1
ATOM 1305 O O . ASP A 1 201 ? 14.53600 9.55800 6.21100 1.000 28.96000 184 ASP A O 1
ATOM 1310 N N . PHE A 1 202 ? 14.08000 11.55200 7.12400 1.000 28.41000 185 PHE A N 1
ATOM 1311 C CA . PHE A 1 202 ? 14.52400 11.18100 8.45900 1.000 31.15000 185 PHE A CA 1
ATOM 1312 C C . PHE A 1 202 ? 13.38800 10.68100 9.33500 1.000 32.34000 185 PHE A C 1
ATOM 1313 O O . PHE A 1 202 ? 13.57000 10.54600 10.55500 1.000 32.32000 185 PHE A O 1
ATOM 1321 N N . ALA A 1 203 ? 12.22300 10.39900 8.74300 1.000 31.60000 186 ALA A N 1
ATOM 1322 C CA . ALA A 1 203 ? 11.04000 10.09700 9.54100 1.000 30.81000 186 ALA A CA 1
ATOM 1323 C C . ALA A 1 203 ? 11.28800 8.90800 10.45600 1.000 33.87000 186 ALA A C 1
ATOM 1324 O O . ALA A 1 203 ? 11.04800 8.98400 11.66100 1.000 32.38000 186 ALA A O 1
ATOM 1326 N N . ASP A 1 204 ? 11.76900 7.80100 9.90300 1.000 31.14000 187 ASP A N 1
ATOM 1327 C CA . ASP A 1 204 ? 12.01400 6.61800 10.70800 1.000 34.07000 187 ASP A CA 1
ATOM 1328 C C . ASP A 1 204 ? 13.31900 6.68600 11.48300 1.000 37.03000 187 ASP A C 1
ATOM 1329 O O . ASP A 1 204 ? 13.59200 5.78300 12.27900 1.000 38.82000 187 ASP A O 1
ATOM 1334 N N . ASP A 1 205 ? 14.11400 7.73000 11.27900 1.000 31.84000 188 ASP A N 1
ATOM 1335 C CA . ASP A 1 205 ? 15.31900 7.96300 12.05700 1.000 35.15000 188 ASP A CA 1
ATOM 1336 C C . ASP A 1 205 ? 15.06500 8.86000 13.25300 1.000 34.99000 188 ASP A C 1
ATOM 1337 O O . ASP A 1 205 ? 15.95500 9.02300 14.09200 1.000 33.86000 188 ASP A O 1
ATOM 1342 N N . GLY A 1 206 ? 13.88000 9.44800 13.34200 1.000 33.10000 189 GLY A N 1
ATOM 1343 C CA . GLY A 1 206 ? 13.56800 10.27300 14.48600 1.000 32.93000 189 GLY A CA 1
ATOM 1344 C C . GLY A 1 206 ? 14.18400 11.64900 14.44200 1.000 30.88000 189 GLY A C 1
ATOM 1345 O O . GLY A 1 206 ? 14.49800 12.20900 15.49500 1.000 30.56000 189 GLY A O 1
ATOM 1346 N N . ILE A 1 207 ? 14.38100 12.21200 13.25100 1.000 26.89000 190 ILE A N 1
ATOM 1347 C CA . ILE A 1 207 ? 14.86100 13.58400 13.10900 1.000 28.17000 190 ILE A CA 1
ATOM 1348 C C . ILE A 1 207 ? 13.76100 14.40400 12.44600 1.000 30.24000 190 ILE A C 1
ATOM 1349 O O . ILE A 1 207 ? 13.45800 14.20600 11.25900 1.000 29.62000 190 ILE A O 1
ATOM 1354 N N . ARG A 1 208 ? 13.17500 15.33500 13.19700 1.000 28.06000 191 ARG A N 1
ATOM 1355 C CA . ARG A 1 208 ? 12.19100 16.23800 12.62800 1.000 30.00000 191 ARG A CA 1
ATOM 1356 C C . ARG A 1 208 ? 12.88000 17.39900 11.92300 1.000 29.50000 191 ARG A C 1
ATOM 1357 O O . ARG A 1 208 ? 14.03700 17.73300 12.19800 1.000 28.96000 191 ARG A O 1
ATOM 1365 N N . VAL A 1 209 ? 12.15600 17.99500 10.98000 1.000 28.02000 192 VAL A N 1
ATOM 1366 C CA . VAL A 1 209 ? 12.60200 19.17000 10.23800 1.000 26.38000 192 VAL A CA 1
ATOM 1367 C C . VAL A 1 209 ? 11.42300 20.12700 10.18400 1.000 27.03000 192 VAL A C 1
ATOM 1368 O O . VAL A 1 209 ? 10.35500 19.76600 9.68000 1.000 26.38000 192 VAL A O 1
ATOM 1372 N N . VAL A 1 210 ? 11.60000 21.32700 10.73200 1.000 29.48000 193 VAL A N 1
ATOM 1373 C CA . VAL A 1 210 ? 10.55100 22.33600 10.78900 1.000 28.12000 193 VAL A CA 1
ATOM 1374 C C . VAL A 1 210 ? 11.17200 23.65600 10.36400 1.000 28.60000 193 VAL A C 1
ATOM 1375 O O . VAL A 1 210 ? 12.36000 23.90500 10.59500 1.000 28.42000 193 VAL A O 1
ATOM 1379 N N . THR A 1 211 ? 10.37100 24.49700 9.72700 1.000 27.31000 194 THR A N 1
ATOM 1380 C CA . THR A 1 211 ? 10.84900 25.76800 9.22100 1.000 25.80000 194 THR A CA 1
ATOM 1381 C C . THR A 1 211 ? 10.01100 26.90500 9.78400 1.000 28.08000 194 THR A C 1
ATOM 1382 O O . THR A 1 211 ? 8.78500 26.79800 9.90500 1.000 25.38000 194 THR A O 1
ATOM 1386 N N . ILE A 1 212 ? 10.69200 27.98400 10.14800 1.000 24.97000 195 ILE A N 1
ATOM 1387 C CA . ILE A 1 212 ? 10.05900 29.22500 10.57200 1.000 26.93000 195 ILE A CA 1
ATOM 1388 C C . ILE A 1 212 ? 10.25300 30.24800 9.46400 1.000 28.72000 195 ILE A C 1
ATOM 1389 O O . ILE A 1 212 ? 11.36600 30.39300 8.93600 1.000 27.93000 195 ILE A O 1
ATOM 1394 N N . ALA A 1 213 ? 9.17400 30.95000 9.10200 1.000 25.35000 196 ALA A N 1
ATOM 1395 C CA . ALA A 1 213 ? 9.24100 32.01700 8.10700 1.000 26.11000 196 ALA A CA 1
ATOM 1396 C C . ALA A 1 213 ? 9.01300 33.34900 8.80500 1.000 26.87000 196 ALA A C 1
ATOM 1397 O O . ALA A 1 213 ? 7.86400 33.80500 8.93200 1.000 27.60000 196 ALA A O 1
ATOM 1399 N N . PRO A 1 214 ? 10.06400 34.00600 9.29300 1.000 29.70000 197 PRO A N 1
ATOM 1400 C CA . PRO A 1 214 ? 9.88100 35.28500 9.98300 1.000 31.96000 197 PRO A CA 1
ATOM 1401 C C . PRO A 1 214 ? 9.40400 36.37600 9.03200 1.000 32.85000 197 PRO A C 1
ATOM 1402 O O . PRO A 1 214 ? 9.70800 36.37700 7.83100 1.000 29.47000 197 PRO A O 1
ATOM 1406 N N . GLY A 1 215 ? 8.63900 37.31100 9.59300 1.000 29.94000 198 GLY A N 1
ATOM 1407 C CA . GLY A 1 215 ? 8.38600 38.56800 8.92800 1.000 31.94000 198 GLY A CA 1
ATOM 1408 C C . GLY A 1 215 ? 9.56200 39.48900 9.16100 1.000 38.31000 198 GLY A C 1
ATOM 1409 O O . GLY A 1 215 ? 10.71100 39.05200 9.15000 1.000 38.30000 198 GLY A O 1
ATOM 1410 N N . ILE A 1 216 ? 9.31000 40.75300 9.39500 1.000 34.52000 199 ILE A N 1
ATOM 1411 C CA . ILE A 1 216 ? 10.38300 41.70600 9.60600 1.000 35.38000 199 ILE A CA 1
ATOM 1412 C C . ILE A 1 216 ? 10.73100 41.74300 11.08800 1.000 34.50000 199 ILE A C 1
ATOM 1413 O O . ILE A 1 216 ? 9.85700 41.93900 11.93800 1.000 31.04000 199 ILE A O 1
ATOM 1418 N N . PHE A 1 217 ? 12.00800 41.54000 11.40100 1.000 33.13000 200 PHE A N 1
ATOM 1419 C CA . PHE A 1 217 ? 12.48900 41.50600 12.77500 1.000 33.69000 200 PHE A CA 1
ATOM 1420 C C . PHE A 1 217 ? 13.59200 42.53300 12.95300 1.000 36.07000 200 PHE A C 1
ATOM 1421 O O . PHE A 1 217 ? 14.32400 42.85400 12.01100 1.000 35.60000 200 PHE A O 1
ATOM 1429 N N . ASP A 1 218 ? 13.71300 43.03300 14.17900 1.000 34.73000 201 ASP A N 1
ATOM 1430 C CA . ASP A 1 218 ? 14.64900 44.10500 14.50100 1.000 41.32000 201 ASP A CA 1
ATOM 1431 C C . ASP A 1 218 ? 16.03300 43.50600 14.74900 1.000 37.51000 201 ASP A C 1
ATOM 1432 O O . ASP A 1 218 ? 16.39300 43.16000 15.87500 1.000 39.89000 201 ASP A O 1
ATOM 1437 N N . THR A 1 219 ? 16.82000 43.37300 13.67200 1.000 37.48000 202 THR A N 1
ATOM 1438 C CA . THR A 1 219 ? 18.15700 42.77200 13.69500 1.000 36.41000 202 THR A CA 1
ATOM 1439 C C . THR A 1 219 ? 19.13900 43.59200 12.86600 1.000 38.33000 202 THR A C 1
ATOM 1440 O O . THR A 1 219 ? 18.72000 44.46700 12.09300 1.000 41.13000 202 THR A O 1
ATOM 1444 N N . PRO A 1 220 ? 20.44600 43.32500 12.96600 1.000 36.42000 203 PRO A N 1
ATOM 1445 C CA . PRO A 1 220 ? 21.40100 44.03600 12.09800 1.000 41.77000 203 PRO A CA 1
ATOM 1446 C C . PRO A 1 220 ? 21.13100 43.88500 10.60700 1.000 38.60000 203 PRO A C 1
ATOM 1447 O O . PRO A 1 220 ? 21.59600 44.72900 9.83200 1.000 42.10000 203 PRO A O 1
ATOM 1451 N N . MET A 1 221 ? 20.40500 42.85200 10.17200 1.000 40.49000 204 MET A N 1
ATOM 1452 C CA . MET A 1 221 ? 20.06700 42.75200 8.75000 1.000 42.19000 204 MET A CA 1
ATOM 1453 C C . MET A 1 221 ? 19.28900 43.97000 8.26400 1.000 41.77000 204 MET A C 1
ATOM 1454 O O . MET A 1 221 ? 19.37900 44.33600 7.08600 1.000 46.42000 204 MET A O 1
ATOM 1459 N N . MET A 1 222 ? 18.52900 44.61100 9.15300 1.000 47.21000 205 MET A N 1
ATOM 1460 C CA . MET A 1 222 ? 17.74400 45.79700 8.83100 1.000 48.87000 205 MET A CA 1
ATOM 1461 C C . MET A 1 222 ? 18.39900 47.07800 9.32200 1.000 48.83000 205 MET A C 1
ATOM 1462 O O . MET A 1 222 ? 17.75500 48.13000 9.31300 1.000 49.04000 205 MET A O 1
ATOM 1467 N N . ALA A 1 223 ? 19.65900 47.01500 9.76100 1.000 46.63000 206 ALA A N 1
ATOM 1468 C CA . ALA A 1 223 ? 20.27000 48.17100 10.41100 1.000 45.45000 206 ALA A CA 1
ATOM 1469 C C . ALA A 1 223 ? 20.52800 49.31000 9.43400 1.000 48.34000 206 ALA A C 1
ATOM 1470 O O . ALA A 1 223 ? 20.53800 50.47700 9.84200 1.000 47.56000 206 ALA A O 1
ATOM 1472 N N . SER A 1 224 ? 20.72200 48.99600 8.14700 1.000 46.16000 207 SER A N 1
ATOM 1473 C CA . SER A 1 224 ? 21.05700 50.02000 7.15600 1.000 48.50000 207 SER A CA 1
ATOM 1474 C C . SER A 1 224 ? 19.91100 50.99800 6.91000 1.000 47.28000 207 SER A C 1
ATOM 1475 O O . SER A 1 224 ? 20.14600 52.14300 6.50300 1.000 47.05000 207 SER A O 1
ATOM 1478 N N . PHE A 1 225 ? 18.68500 50.57500 7.13600 1.000 46.98000 208 PHE A N 1
ATOM 1479 C CA . PHE A 1 225 ? 17.53300 51.34100 6.67100 1.000 44.81000 208 PHE A CA 1
ATOM 1480 C C . PHE A 1 225 ? 17.32200 52.58800 7.52400 1.000 46.35000 208 PHE A C 1
ATOM 1481 O O . PHE A 1 225 ? 17.27000 52.48900 8.75700 1.000 46.29000 208 PHE A O 1
ATOM 1489 N N . PRO A 1 226 ? 17.20200 53.77100 6.91800 1.000 43.76000 209 PRO A N 1
ATOM 1490 C CA . PRO A 1 226 ? 16.99200 54.99000 7.70000 1.000 42.48000 209 PRO A CA 1
ATOM 1491 C C . PRO A 1 226 ? 15.59200 55.00000 8.28900 1.000 41.17000 209 PRO A C 1
ATOM 1492 O O . PRO A 1 226 ? 14.72800 54.20100 7.92200 1.000 39.03000 209 PRO A O 1
ATOM 1496 N N . ASP A 1 227 ? 15.38100 55.94700 9.21100 1.000 41.44000 210 ASP A N 1
ATOM 1497 C CA . ASP A 1 227 ? 14.14700 55.97300 9.98900 1.000 42.15000 210 ASP A CA 1
ATOM 1498 C C . ASP A 1 227 ? 12.90600 56.05000 9.10800 1.000 39.67000 210 ASP A C 1
ATOM 1499 O O . ASP A 1 227 ? 11.86000 55.50700 9.47600 1.000 38.72000 210 ASP A O 1
ATOM 1504 N N . LYS A 1 228 ? 12.99300 56.71100 7.95000 1.000 40.08000 211 LYS A N 1
ATOM 1505 C CA . LYS A 1 228 ? 11.82600 56.79000 7.07100 1.000 43.17000 211 LYS A CA 1
ATOM 1506 C C . LYS A 1 228 ? 11.42600 55.41100 6.55700 1.000 43.63000 211 LYS A C 1
ATOM 1507 O O . LYS A 1 228 ? 10.23500 55.08300 6.49900 1.000 37.29000 211 LYS A O 1
ATOM 1513 N N . VAL A 1 229 ? 12.40700 54.58700 6.18200 1.000 39.45000 212 VAL A N 1
ATOM 1514 C CA . VAL A 1 229 ? 12.10200 53.24000 5.71400 1.000 42.03000 212 VAL A CA 1
ATOM 1515 C C . VAL A 1 229 ? 11.60900 52.3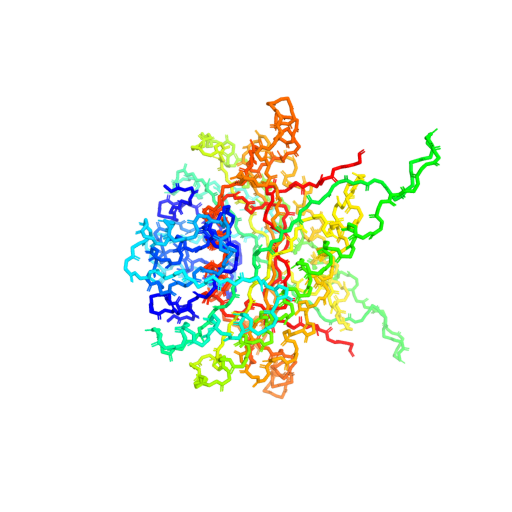7100 6.86600 1.000 38.52000 212 VAL A C 1
ATOM 1516 O O . VAL A 1 229 ? 10.71800 51.53200 6.69000 1.000 39.54000 212 VAL A O 1
ATOM 1520 N N . ARG A 1 230 ? 12.18700 52.54000 8.05800 1.000 39.66000 213 ARG A N 1
ATOM 1521 C CA . ARG A 1 230 ? 11.70400 51.77900 9.20800 1.000 40.67000 213 ARG A CA 1
ATOM 1522 C C . ARG A 1 230 ? 10.23600 52.07600 9.47900 1.000 40.68000 213 ARG A C 1
ATOM 1523 O O . ARG A 1 230 ? 9.42800 51.15700 9.65300 1.000 44.72000 213 ARG A O 1
ATOM 1531 N N . ASN A 1 231 ? 9.87100 53.36500 9.51300 1.000 40.20000 214 ASN A N 1
ATOM 1532 C CA . ASN A 1 231 ? 8.48000 53.73000 9.75900 1.000 41.94000 214 ASN A CA 1
ATOM 1533 C C . ASN A 1 231 ? 7.57100 53.14900 8.68900 1.000 41.94000 214 ASN A C 1
ATOM 1534 O O . ASN A 1 231 ? 6.46300 52.68300 8.98600 1.000 40.44000 214 ASN A O 1
ATOM 1539 N N . PHE A 1 232 ? 8.02000 53.16700 7.43200 1.000 39.08000 215 PHE A N 1
ATOM 1540 C CA . PHE A 1 232 ? 7.19600 52.63000 6.35800 1.000 41.66000 215 PHE A CA 1
ATOM 1541 C C . PHE A 1 232 ? 6.95200 51.14100 6.55300 1.000 41.47000 215 PHE A C 1
ATOM 1542 O O . PHE A 1 232 ? 5.81000 50.67100 6.47200 1.000 36.22000 215 PHE A O 1
ATOM 1550 N N . LEU A 1 233 ? 8.02200 50.38000 6.81600 1.000 40.34000 216 LEU A N 1
ATOM 1551 C CA . LEU A 1 233 ? 7.88700 48.93600 7.00100 1.000 41.68000 216 LEU A CA 1
ATOM 1552 C C . LEU A 1 233 ? 7.02700 48.60400 8.21900 1.000 40.21000 216 LEU A C 1
ATOM 1553 O O . LEU A 1 233 ? 6.19200 47.69200 8.16500 1.000 37.47000 216 LEU A O 1
ATOM 1558 N N . ILE A 1 234 ? 7.21900 49.32800 9.33000 1.000 41.41000 217 ILE A N 1
ATOM 1559 C CA . ILE A 1 234 ? 6.36300 49.13600 10.50300 1.000 41.11000 217 ILE A CA 1
ATOM 1560 C C . ILE A 1 234 ? 4.90400 49.37700 10.13800 1.000 42.07000 217 ILE A C 1
ATOM 1561 O O . ILE A 1 234 ? 4.00900 48.62100 10.54200 1.000 41.74000 217 ILE A O 1
ATOM 1566 N N . GLY A 1 235 ? 4.64400 50.41800 9.34600 1.000 39.31000 218 GLY A N 1
ATOM 1567 C CA . GLY A 1 235 ? 3.28500 50.70900 8.93100 1.000 41.08000 218 GLY A CA 1
ATOM 1568 C C . GLY A 1 235 ? 2.60300 49.54500 8.24500 1.000 39.90000 218 GLY A C 1
ATOM 1569 O O . GLY A 1 235 ? 1.37800 49.41500 8.31200 1.000 37.96000 218 GLY A O 1
ATOM 1570 N N . LEU A 1 236 ? 3.38100 48.67100 7.59900 1.000 36.85000 219 LEU A N 1
ATOM 1571 C CA . LEU A 1 236 ? 2.79600 47.54200 6.88500 1.000 35.20000 219 LEU A CA 1
ATOM 1572 C C . LEU A 1 236 ? 2.36100 46.42400 7.81900 1.000 35.24000 219 LEU A C 1
ATOM 1573 O O . LEU A 1 236 ? 1.43100 45.68500 7.49200 1.000 37.60000 219 LEU A O 1
ATOM 1578 N N . VAL A 1 237 ? 3.02400 46.26100 8.95900 1.000 32.76000 220 VAL A N 1
ATOM 1579 C CA . VAL A 1 237 ? 2.72000 45.13000 9.83300 1.000 33.27000 220 VAL A CA 1
ATOM 1580 C C . VAL A 1 237 ? 1.36200 45.36600 10.48600 1.000 30.08000 220 VAL A C 1
ATOM 1581 O O . VAL A 1 237 ? 1.18800 46.38000 11.17800 1.000 32.05000 220 VAL A O 1
ATOM 1585 N N . PRO A 1 238 ? 0.36700 44.48900 10.29400 1.000 31.03000 221 PRO A N 1
ATOM 1586 C CA . PRO A 1 238 ? -0.95900 44.76700 10.87400 1.000 31.62000 221 PRO A CA 1
ATOM 1587 C C . PRO A 1 238 ? -0.94500 44.81800 12.38800 1.000 31.92000 221 PRO A C 1
ATOM 1588 O O . PRO A 1 238 ? -1.36100 45.82300 12.97000 1.000 30.47000 221 PRO A O 1
ATOM 1592 N N . ASN A 1 239 ? -0.45600 43.76200 13.03200 1.000 31.77000 222 ASN A N 1
ATOM 1593 C CA . ASN A 1 239 ? -0.59700 43.63600 14.48000 1.000 30.72000 222 ASN A CA 1
ATOM 1594 C C . ASN A 1 239 ? 0.17400 42.44000 15.03200 1.000 31.09000 222 ASN A C 1
ATOM 1595 O O . ASN A 1 239 ? -0.00700 41.31800 14.54600 1.000 29.15000 222 ASN A O 1
ATOM 1600 N N . PRO A 1 240 ? 1.04100 42.62300 16.04700 1.000 31.27000 223 PRO A N 1
ATOM 1601 C CA . PRO A 1 240 ? 1.49400 43.87000 16.68900 1.000 32.18000 223 PRO A CA 1
ATOM 1602 C C . PRO A 1 240 ? 2.13600 44.81300 15.67500 1.000 32.13000 223 PRO A C 1
ATOM 1603 O O . PRO A 1 240 ? 2.84900 44.33900 14.79400 1.000 32.42000 223 PRO A O 1
ATOM 1607 N N . LYS A 1 241 ? 1.88400 46.11700 15.76700 1.000 33.10000 224 LYS A N 1
ATOM 1608 C CA . LYS A 1 241 ? 2.32800 47.02500 14.71300 1.000 33.86000 224 LYS A CA 1
ATOM 1609 C C . LYS A 1 241 ? 3.75200 47.45100 15.04700 1.000 36.69000 224 LYS A C 1
ATOM 1610 O O . LYS A 1 241 ? 4.01700 48.55300 15.52700 1.000 33.59000 224 LYS A O 1
ATOM 1616 N N . ARG A 1 242 ? 4.67900 46.53200 14.79300 1.000 31.82000 225 ARG A N 1
ATOM 1617 C CA . ARG A 1 242 ? 6.09200 46.71500 15.10300 1.000 33.50000 225 ARG A CA 1
ATOM 1618 C C . ARG A 1 242 ? 6.85800 45.61800 14.38700 1.000 35.52000 225 ARG A C 1
ATOM 1619 O O . ARG A 1 242 ? 6.27300 44.64900 13.89800 1.000 29.88000 225 ARG A O 1
ATOM 1627 N N . PHE A 1 243 ? 8.18000 45.77300 14.35100 1.000 33.79000 226 PHE A N 1
ATOM 1628 C CA . PHE A 1 243 ? 9.03900 44.65600 14.00300 1.000 32.46000 226 PHE A CA 1
ATOM 1629 C C . PHE A 1 243 ? 8.97300 43.58500 15.08700 1.000 29.68000 226 PHE A C 1
ATOM 1630 O O . PHE A 1 243 ? 8.81200 43.88600 16.27300 1.000 31.25000 226 PHE A O 1
ATOM 1638 N N . GLY A 1 244 ? 9.12800 42.32600 14.68400 1.000 28.38000 227 GLY A N 1
ATOM 1639 C CA . GLY A 1 244 ? 9.36200 41.27900 15.66700 1.000 29.88000 227 GLY A CA 1
ATOM 1640 C C . GLY A 1 244 ? 10.65200 41.51200 16.43800 1.000 30.14000 227 GLY A C 1
ATOM 1641 O O . GLY A 1 244 ? 11.59300 42.14900 15.95100 1.000 30.92000 227 GLY A O 1
ATOM 1642 N N . VAL A 1 245 ? 10.69900 41.00700 17.66700 1.000 28.60000 228 VAL A N 1
ATOM 1643 C CA . VAL A 1 245 ? 11.94700 41.08000 18.42700 1.000 29.48000 228 VAL A CA 1
ATOM 1644 C C . VAL A 1 245 ? 12.55500 39.68600 18.47500 1.000 30.03000 228 VAL A C 1
ATOM 1645 O O . VAL A 1 245 ? 11.81500 38.69400 18.42900 1.000 29.80000 228 VAL A O 1
ATOM 1649 N N . PRO A 1 246 ? 13.88600 39.56000 18.55400 1.000 32.55000 229 PRO A N 1
ATOM 1650 C CA . PRO A 1 246 ? 14.50500 38.22900 18.41700 1.000 30.77000 229 PRO A CA 1
ATOM 1651 C C . PRO A 1 246 ? 14.03100 37.20600 19.43100 1.000 27.00000 229 PRO A C 1
ATOM 1652 O O . PRO A 1 246 ? 14.05400 36.00300 19.13900 1.000 27.59000 229 PRO A O 1
ATOM 1656 N N . GLU A 1 247 ? 13.58800 37.63800 20.60900 1.000 29.99000 230 GLU A N 1
ATOM 1657 C CA . GLU A 1 247 ? 13.13800 36.68200 21.61500 1.000 31.68000 230 GLU A CA 1
ATOM 1658 C C . GLU A 1 247 ? 11.89100 35.94100 21.15200 1.000 26.25000 230 GLU A C 1
ATOM 1659 O O . GLU A 1 247 ? 11.71600 34.76100 21.47000 1.000 28.29000 230 GLU A O 1
ATOM 1665 N N . GLU A 1 248 ? 11.03900 36.59400 20.36500 1.000 30.69000 231 GLU A N 1
ATOM 1666 C CA . GLU A 1 248 ? 9.85000 35.90600 19.87000 1.000 31.19000 231 GLU A CA 1
ATOM 1667 C C . GLU A 1 248 ? 10.22500 34.82900 18.86400 1.000 28.43000 231 GLU A C 1
ATOM 1668 O O . GLU A 1 248 ? 9.58000 33.77200 18.81800 1.000 29.22000 231 GLU A O 1
ATOM 1674 N N . TYR A 1 249 ? 11.27600 35.05400 18.07000 1.000 30.89000 232 TYR A N 1
ATOM 1675 C CA . TYR A 1 249 ? 11.75200 33.98500 17.20100 1.000 29.71000 232 TYR A CA 1
ATOM 1676 C C . TYR A 1 249 ? 12.34100 32.84400 18.02400 1.000 26.97000 232 TYR A C 1
ATOM 1677 O O . TYR A 1 249 ? 12.04500 31.66800 17.77900 1.000 28.31000 232 TYR A O 1
ATOM 1686 N N . GLY A 1 250 ? 13.17200 33.17200 19.01200 1.000 31.34000 233 GLY A N 1
ATOM 1687 C CA . GLY A 1 250 ? 13.72000 32.13400 19.86900 1.000 28.20000 233 GLY A CA 1
ATOM 1688 C C . GLY A 1 250 ? 12.65700 31.37600 20.64100 1.000 28.71000 233 GLY A C 1
ATOM 1689 O O . GLY A 1 250 ? 12.80000 30.17400 20.88500 1.000 30.37000 233 GLY A O 1
ATOM 1690 N N . ALA A 1 251 ? 11.57500 32.05400 21.03600 1.000 28.77000 234 ALA A N 1
ATOM 1691 C CA . ALA A 1 251 ? 10.51600 31.34500 21.74800 1.000 30.56000 234 ALA A CA 1
ATOM 1692 C C . ALA A 1 251 ? 9.84200 30.32200 20.84400 1.000 29.56000 234 ALA A C 1
ATOM 1693 O O . ALA A 1 251 ? 9.50300 29.21900 21.29000 1.000 26.04000 234 ALA A O 1
ATOM 1695 N N . LEU A 1 252 ? 9.64900 30.66300 19.56600 1.000 26.65000 235 LEU A N 1
ATOM 1696 C CA . LEU A 1 252 ? 9.05900 29.70300 18.64300 1.000 28.65000 235 LEU A CA 1
ATOM 1697 C C . LEU A 1 252 ? 10.01800 28.55500 18.36800 1.000 25.19000 235 LEU A C 1
ATOM 1698 O O . LEU A 1 252 ? 9.59800 27.39600 18.26500 1.000 28.07000 235 LEU A O 1
ATOM 1703 N N . VAL A 1 253 ? 11.31500 28.85500 18.24900 1.000 24.18000 236 VAL A N 1
ATOM 1704 C CA . VAL A 1 253 ? 12.30600 27.79000 18.11700 1.000 26.61000 236 VAL A CA 1
ATOM 1705 C C . VAL A 1 253 ? 12.17700 26.81500 19.27500 1.000 26.50000 236 VAL A C 1
ATOM 1706 O O . VAL A 1 253 ? 12.13100 25.59100 19.08700 1.000 25.78000 236 VAL A O 1
ATOM 1710 N N . ARG A 1 254 ? 12.10000 27.34700 20.49800 1.000 27.44000 237 ARG A N 1
ATOM 1711 C CA . ARG A 1 254 ? 12.00900 26.47400 21.66000 1.000 27.66000 237 ARG A CA 1
ATOM 1712 C C . ARG A 1 254 ? 10.70900 25.68100 21.64600 1.000 28.15000 237 ARG A C 1
ATOM 1713 O O . ARG A 1 254 ? 10.69700 24.49400 21.99100 1.000 29.02000 237 ARG A O 1
ATOM 1721 N N . HIS A 1 255 ? 9.60600 26.29100 21.20400 1.000 27.91000 238 HIS A N 1
ATOM 1722 C CA . HIS A 1 255 ? 8.36600 25.52200 21.19700 1.000 29.62000 238 HIS A CA 1
ATOM 1723 C C . HIS A 1 255 ? 8.46500 24.32400 20.25500 1.000 27.29000 238 HIS A C 1
ATOM 1724 O O . HIS A 1 255 ? 8.02500 23.22000 20.59300 1.000 25.70000 238 HIS A O 1
ATOM 1731 N N . ILE A 1 256 ? 9.08500 24.51500 19.09100 1.000 28.45000 239 ILE A N 1
ATOM 1732 C CA . ILE A 1 256 ? 9.28200 23.41200 18.15300 1.000 28.51000 239 ILE A CA 1
ATOM 1733 C C . ILE A 1 256 ? 10.14700 22.32600 18.77600 1.000 25.64000 239 ILE A C 1
ATOM 1734 O O . ILE A 1 256 ? 9.90100 21.13000 18.58700 1.000 26.27000 239 ILE A O 1
ATOM 1739 N N . ILE A 1 257 ? 11.19400 22.73400 19.50500 1.000 29.52000 240 ILE A N 1
ATOM 1740 C CA . ILE A 1 257 ? 12.06100 21.79500 20.21100 1.000 28.67000 240 ILE A CA 1
ATOM 1741 C C . ILE A 1 257 ? 11.26700 20.95800 21.20800 1.000 27.96000 240 ILE A C 1
ATOM 1742 O O . ILE A 1 257 ? 11.49100 19.74800 21.34100 1.000 30.19000 240 ILE A O 1
ATOM 1747 N N . GLU A 1 258 ? 10.31600 21.57600 21.90700 1.000 30.10000 241 GLU A N 1
ATOM 1748 C CA . GLU A 1 258 ? 9.61400 20.89800 22.99200 1.000 31.51000 241 GLU A CA 1
ATOM 1749 C C . GLU A 1 258 ? 8.36600 20.15400 22.53600 1.000 31.47000 241 GLU A C 1
ATOM 1750 O O . GLU A 1 258 ? 8.02100 19.13500 23.14000 1.000 31.92000 241 GLU A O 1
ATOM 1756 N N . ASN A 1 259 ? 7.69800 20.62000 21.47600 1.000 28.58000 242 ASN A N 1
ATOM 1757 C CA . ASN A 1 259 ? 6.44500 20.03300 20.98500 1.000 29.45000 242 ASN A CA 1
ATOM 1758 C C . ASN A 1 259 ? 6.75800 19.13200 19.79000 1.000 32.87000 242 ASN A C 1
ATOM 1759 O O . ASN A 1 259 ? 6.85800 19.59900 18.65300 1.000 28.14000 242 ASN A O 1
ATOM 1764 N N . ARG A 1 260 ? 6.90900 17.84300 20.04300 1.000 29.67000 243 ARG A N 1
ATOM 1765 C CA . ARG A 1 260 ? 7.36600 16.89900 19.00000 1.000 31.41000 243 ARG A CA 1
ATOM 1766 C C . ARG A 1 260 ? 6.38000 16.67100 17.84800 1.000 31.00000 243 ARG A C 1
ATOM 1767 O O . ARG A 1 260 ? 6.80800 16.13500 16.85700 1.000 29.81000 243 ARG A O 1
ATOM 1775 N N . TYR A 1 261 ? 5.12000 17.06200 17.96600 1.000 27.98000 244 TYR A N 1
ATOM 1776 C CA . TYR A 1 261 ? 4.23700 16.78100 16.84300 1.000 28.26000 244 TYR A CA 1
ATOM 1777 C C . TYR A 1 261 ? 4.33100 17.82900 15.75200 1.000 27.56000 244 TYR A C 1
ATOM 1778 O O . TYR A 1 261 ? 3.66700 17.67200 14.72500 1.000 26.82000 244 TYR A O 1
ATOM 1787 N N . LEU A 1 262 ? 5.12600 18.88400 15.94300 1.000 26.40000 245 LEU A N 1
ATOM 1788 C CA . LEU A 1 262 ? 5.45300 19.80000 14.85800 1.000 28.86000 245 LEU A CA 1
ATOM 1789 C C . LEU A 1 262 ? 6.54200 19.17400 13.99500 1.000 28.04000 245 LEU A C 1
ATOM 1790 O O . LEU A 1 262 ? 7.65800 18.93500 14.47200 1.000 27.25000 245 LEU A O 1
ATOM 1795 N N . ASN A 1 263 ? 6.21400 18.89200 12.73700 1.000 25.85000 246 ASN A N 1
ATOM 1796 C CA . ASN A 1 263 ? 7.17900 18.31400 11.81100 1.000 30.68000 246 ASN A CA 1
ATOM 1797 C C . ASN A 1 263 ? 6.74300 18.63000 10.38700 1.000 27.27000 246 ASN A C 1
ATOM 1798 O O . ASN A 1 263 ? 5.54700 18.63600 10.09200 1.000 25.38000 246 ASN A O 1
ATOM 1803 N N . GLY A 1 264 ? 7.71300 18.89900 9.51500 1.000 27.12000 247 GLY A N 1
ATOM 1804 C CA . GLY A 1 264 ? 7.41100 19.07000 8.09800 1.000 25.31000 247 GLY A CA 1
ATOM 1805 C C . GLY A 1 264 ? 6.57800 20.28200 7.72900 1.000 28.40000 247 GLY A C 1
ATOM 1806 O O . GLY A 1 264 ? 6.05300 20.34400 6.61000 1.000 28.66000 247 GLY A O 1
ATOM 1807 N N . GLU A 1 265 ? 6.48600 21.27100 8.61500 1.000 24.90000 248 GLU A N 1
ATOM 1808 C CA . GLU A 1 265 ? 5.65000 22.44300 8.43300 1.000 28.05000 248 GLU A CA 1
ATOM 1809 C C . GLU A 1 265 ? 6.51400 23.69900 8.36100 1.000 29.58000 248 GLU A C 1
ATOM 1810 O O . GLU A 1 265 ? 7.65400 23.72200 8.82700 1.000 27.18000 248 GLU A O 1
ATOM 1816 N N . VAL A 1 266 ? 5.96300 24.74200 7.74700 1.000 26.72000 249 VAL A N 1
ATOM 1817 C CA . VAL A 1 266 ? 6.54800 26.07700 7.74100 1.000 26.05000 249 VAL A CA 1
ATOM 1818 C C . VAL A 1 266 ? 5.61300 26.98800 8.52200 1.000 28.89000 249 VAL A C 1
ATOM 1819 O O . VAL A 1 266 ? 4.40800 27.02900 8.24600 1.000 27.59000 249 VAL A O 1
ATOM 1823 N N . ILE A 1 267 ? 6.15300 27.71100 9.50000 1.000 29.62000 250 ILE A N 1
ATOM 1824 C CA . ILE A 1 267 ? 5.34500 28.57400 10.36300 1.000 27.23000 250 ILE A CA 1
ATOM 1825 C C . ILE A 1 267 ? 5.71700 30.03100 10.10600 1.000 27.37000 250 ILE A C 1
ATOM 1826 O O . ILE A 1 267 ? 6.86000 30.44800 10.35600 1.000 29.35000 250 ILE A O 1
ATOM 1831 N N . ARG A 1 268 ? 4.74700 30.80800 9.63100 1.000 23.65000 251 ARG A N 1
ATOM 1832 C CA . ARG A 1 268 ? 4.92400 32.24500 9.46100 1.000 26.41000 251 ARG A CA 1
ATOM 1833 C C . ARG A 1 268 ? 4.86200 32.93900 10.82200 1.000 28.74000 251 ARG A C 1
ATOM 1834 O O . ARG A 1 268 ? 3.91500 32.73900 11.58200 1.000 25.42000 251 ARG A O 1
ATOM 1842 N N . LEU A 1 269 ? 5.85700 33.76800 11.11600 1.000 26.85000 252 LEU A N 1
ATOM 1843 C CA . LEU A 1 269 ? 5.95400 34.50200 12.38000 1.000 29.46000 252 LEU A CA 1
ATOM 1844 C C . LEU A 1 269 ? 6.17600 35.96100 11.99600 1.000 29.94000 252 LEU A C 1
ATOM 1845 O O . LEU A 1 269 ? 7.32300 36.39600 11.82000 1.000 28.58000 252 LEU A O 1
ATOM 1850 N N . ASP A 1 270 ? 5.07400 36.71900 11.85200 1.000 26.82000 253 ASP A N 1
ATOM 1851 C CA . ASP A 1 270 ? 5.16300 37.94400 11.06300 1.000 28.36000 253 ASP A CA 1
ATOM 1852 C C . ASP A 1 270 ? 4.14200 39.01500 11.42800 1.000 29.47000 253 ASP A C 1
ATOM 1853 O O . ASP A 1 270 ? 4.01900 39.99600 10.68400 1.000 29.21000 253 ASP A O 1
ATOM 1858 N N . GLY A 1 271 ? 3.41300 38.88200 12.52800 1.000 26.80000 254 GLY A N 1
ATOM 1859 C CA . GLY A 1 271 ? 2.41900 39.88600 12.86700 1.000 30.37000 254 GLY A CA 1
ATOM 1860 C C . GLY A 1 271 ? 1.35100 40.07800 11.81400 1.000 28.56000 254 GLY A C 1
ATOM 1861 O O . GLY A 1 271 ? 0.79100 41.17400 11.70700 1.000 28.38000 254 GLY A O 1
ATOM 1862 N N . ALA A 1 272 ? 1.07700 39.04600 11.01300 1.000 26.83000 255 ALA A N 1
ATOM 1863 C CA . ALA A 1 272 ? 0.10700 39.03900 9.91500 1.000 29.34000 255 ALA A CA 1
ATOM 1864 C C . ALA A 1 272 ? 0.56900 39.85200 8.71100 1.000 27.93000 255 ALA A C 1
ATOM 1865 O O . ALA A 1 272 ? -0.24400 40.13800 7.81000 1.000 27.23000 255 ALA A O 1
ATOM 1867 N N . LEU A 1 273 ? 1.85900 40.19900 8.63500 1.000 28.04000 256 LEU A N 1
ATOM 1868 C CA . LEU A 1 273 ? 2.34900 40.97900 7.50900 1.000 26.36000 256 LEU A CA 1
ATOM 1869 C C . LEU A 1 273 ? 2.22800 40.18400 6.21200 1.000 25.77000 256 LEU A C 1
ATOM 1870 O O . LEU A 1 273 ? 2.42000 38.96600 6.18400 1.000 28.69000 256 LEU A O 1
ATOM 1875 N N . ARG A 1 274 ? 1.86600 40.87800 5.14000 1.000 28.95000 257 ARG A N 1
ATOM 1876 C CA . ARG A 1 274 ? 1.97500 40.36000 3.77800 1.000 28.86000 257 ARG A CA 1
ATOM 1877 C C . ARG A 1 274 ? 2.71000 41.43600 2.99100 1.000 31.51000 257 ARG A C 1
ATOM 1878 O O . ARG A 1 274 ? 2.17400 42.52600 2.77300 1.000 32.82000 257 ARG A O 1
ATOM 1886 N N . MET A 1 275 ? 3.94500 41.15600 2.61600 1.000 31.25000 258 MET A N 1
ATOM 1887 C CA . MET A 1 275 ? 4.77300 42.15600 1.95000 1.000 33.87000 258 MET A CA 1
ATOM 1888 C C . MET A 1 275 ? 4.16400 42.54000 0.60200 1.000 34.05000 258 MET A C 1
ATOM 1889 O O . MET A 1 275 ? 3.96100 41.66400 -0.24700 1.000 34.15000 258 MET A O 1
ATOM 1894 N N . PRO A 1 276 ? 3.88400 43.82000 0.36300 1.000 37.58000 259 PRO A N 1
ATOM 1895 C CA . PRO A 1 276 ? 3.13300 44.21100 -0.84400 1.000 35.41000 259 PRO A CA 1
ATOM 1896 C C . PRO A 1 276 ? 4.00900 44.50900 -2.04400 1.000 41.70000 259 PRO A C 1
ATOM 1897 O O . PRO A 1 276 ? 5.23800 44.51600 -1.94200 1.000 37.73000 259 PRO A O 1
ATOM 1901 N N . ALA A 1 277 ? 3.37100 44.77200 -3.18500 1.000 40.42000 260 ALA A N 1
ATOM 1902 C CA . ALA A 1 277 ? 4.06900 45.27000 -4.35700 1.000 42.32000 260 ALA A CA 1
ATOM 1903 C C . ALA A 1 277 ? 4.19600 46.78600 -4.25600 1.000 50.44000 260 ALA A C 1
ATOM 1904 O O . ALA A 1 277 ? 4.75600 47.43400 -5.14200 1.000 52.61000 260 ALA A O 1
ATOM 1906 N N . SER B 1 19 ? 10.66600 40.53800 29.45200 1.000 46.50000 2 SER B N 1
ATOM 1907 C CA . SER B 1 19 ? 10.46100 39.61000 28.35000 1.000 44.86000 2 SER B CA 1
ATOM 1908 C C . SER B 1 19 ? 9.34400 40.10900 27.44800 1.000 47.00000 2 SER B C 1
ATOM 1909 O O . SER B 1 19 ? 8.39600 40.75700 27.90500 1.000 43.78000 2 SER B O 1
ATOM 1912 N N . ALA B 1 20 ? 9.46700 39.79800 26.15200 1.000 44.02000 3 ALA B N 1
ATOM 1913 C CA . ALA B 1 20 ? 8.40600 40.08900 25.19700 1.000 42.15000 3 ALA B CA 1
ATOM 1914 C C . ALA B 1 20 ? 7.31300 39.03400 25.21200 1.000 41.65000 3 ALA B C 1
ATOM 1915 O O . ALA B 1 20 ? 6.21900 39.26900 24.68200 1.000 42.01000 3 ALA B O 1
ATOM 1917 N N . LEU B 1 21 ? 7.58900 37.87400 25.79200 1.000 39.09000 4 LEU B N 1
ATOM 1918 C CA . LEU B 1 21 ? 6.58100 36.84400 25.94800 1.000 43.61000 4 LEU B CA 1
ATOM 1919 C C . LEU B 1 21 ? 5.87300 37.02000 27.27600 1.000 46.25000 4 LEU B C 1
ATOM 1920 O O . LEU B 1 21 ? 6.50000 37.35100 28.28400 1.000 50.49000 4 LEU B O 1
ATOM 1925 N N . ARG B 1 22 ? 4.56800 36.79400 27.27200 1.000 38.87000 5 ARG B N 1
ATOM 1926 C CA . ARG B 1 22 ? 3.78400 36.93300 28.48500 1.000 44.45000 5 ARG B CA 1
ATOM 1927 C C . ARG B 1 22 ? 3.47600 35.57300 29.09400 1.000 40.25000 5 ARG B C 1
ATOM 1928 O O . ARG B 1 22 ? 3.62600 34.51600 28.47400 1.000 40.50000 5 ARG B O 1
ATOM 1936 N N . SER B 1 23 ? 3.03300 35.62600 30.33900 1.000 41.99000 6 SER B N 1
ATOM 1937 C CA . SER B 1 23 ? 2.54500 34.45700 31.03400 1.000 37.57000 6 SER B CA 1
ATOM 1938 C C . SER B 1 23 ? 1.08100 34.22500 30.68500 1.000 36.86000 6 SER B C 1
ATOM 1939 O O . SER B 1 23 ? 0.35500 35.15300 30.32200 1.000 39.73000 6 SER B O 1
ATOM 1942 N N . THR B 1 24 ? 0.65700 32.96500 30.79200 1.000 33.82000 7 THR B N 1
ATOM 1943 C CA . THR B 1 24 ? -0.74700 32.58000 30.75000 1.000 37.73000 7 THR B CA 1
ATOM 1944 C C . THR B 1 24 ? -1.45300 32.83600 32.08100 1.000 37.81000 7 THR B C 1
ATOM 1945 O O . THR B 1 24 ? -2.68900 32.81800 32.13500 1.000 35.49000 7 THR B O 1
ATOM 1949 N N . LYS B 1 25 ? -0.69500 33.10800 33.13900 1.000 38.52000 8 LYS B N 1
ATOM 1950 C CA . LYS B 1 25 ? -1.25700 33.22900 34.47700 1.000 34.64000 8 LYS B CA 1
ATOM 1951 C C . LYS B 1 25 ? -2.23600 34.39000 34.55700 1.000 33.36000 8 LYS B C 1
ATOM 1952 O O . LYS B 1 25 ? -1.90600 35.52300 34.20400 1.000 39.28000 8 LYS B O 1
ATOM 1958 N N . GLY B 1 26 ? -3.44700 34.10200 35.02400 1.000 37.75000 9 GLY B N 1
ATOM 1959 C CA . GLY B 1 26 ? -4.46200 35.11800 35.18400 1.000 40.72000 9 GLY B CA 1
ATOM 1960 C C . GLY B 1 26 ? -5.20100 35.49900 33.92000 1.000 40.30000 9 GLY B C 1
ATOM 1961 O O . GLY B 1 26 ? -6.04200 36.40500 33.97000 1.000 40.13000 9 GLY B O 1
ATOM 1962 N N . LEU B 1 27 ? -4.91600 34.85800 32.78700 1.000 37.69000 10 LEU B N 1
ATOM 1963 C CA . LEU B 1 27 ? -5.70300 35.11000 31.58800 1.000 35.92000 10 LEU B CA 1
ATOM 1964 C C . LEU B 1 27 ? -6.99600 34.30000 31.62400 1.000 33.53000 10 LEU B C 1
ATOM 1965 O O . LEU B 1 27 ? -7.05600 33.20900 32.19800 1.000 37.24000 10 LEU B O 1
ATOM 1970 N N . VAL B 1 28 ? -8.04300 34.85500 31.01600 1.000 30.45000 11 VAL B N 1
ATOM 1971 C CA . VAL B 1 28 ? -9.35800 34.22400 30.96700 1.000 32.38000 11 VAL B CA 1
ATOM 1972 C C . VAL B 1 28 ? -9.57700 33.71900 29.54900 1.000 32.63000 11 VAL B C 1
ATOM 1973 O O . VAL B 1 28 ? -9.52700 34.50400 28.59200 1.000 33.04000 11 VAL B O 1
ATOM 1977 N N . ALA B 1 29 ? -9.83300 32.41900 29.41200 1.000 32.66000 12 ALA B N 1
ATOM 1978 C CA . ALA B 1 29 ? -9.99300 31.79700 28.10200 1.000 34.78000 12 ALA B CA 1
ATOM 1979 C C . ALA B 1 29 ? -11.31900 31.05200 28.01400 1.000 36.14000 12 ALA B C 1
ATOM 1980 O O . ALA B 1 29 ? -11.69100 30.32300 28.93800 1.000 36.22000 12 ALA B O 1
ATOM 1982 N N . LEU B 1 30 ? -12.03100 31.25200 26.90700 1.000 29.45000 13 LEU B N 1
ATOM 1983 C CA . LEU B 1 30 ? -13.16000 30.42300 26.51700 1.000 31.59000 13 LEU B CA 1
ATOM 1984 C C . LEU B 1 30 ? -12.67500 29.39200 25.50700 1.000 33.44000 13 LEU B C 1
ATOM 1985 O O . LEU B 1 30 ? -11.94200 29.73600 24.57500 1.000 30.85000 13 LEU B O 1
ATOM 1990 N N . VAL B 1 31 ? -13.07500 28.13500 25.69000 1.000 29.42000 14 VAL B N 1
ATOM 1991 C CA . VAL B 1 31 ? -12.72600 27.05900 24.76800 1.000 33.87000 14 VAL B CA 1
ATOM 1992 C C . VAL B 1 31 ? -14.01600 26.36200 24.35400 1.000 33.42000 14 VAL B C 1
ATOM 1993 O O . VAL B 1 31 ? -14.64200 25.67200 25.17100 1.000 35.04000 14 VAL B O 1
ATOM 1997 N N . THR B 1 32 ? -14.41700 26.53400 23.09800 1.000 30.62000 15 THR B N 1
ATOM 1998 C CA . THR B 1 32 ? -15.58500 25.80600 22.62000 1.000 30.01000 15 THR B CA 1
ATOM 1999 C C . THR B 1 32 ? -15.20500 24.35900 22.34900 1.000 32.19000 15 THR B C 1
ATOM 2000 O O . THR B 1 32 ? -14.04500 24.04200 22.08200 1.000 32.65000 15 THR B O 1
ATOM 2004 N N . GLY B 1 33 ? -16.19500 23.47300 22.44600 1.000 34.31000 16 GLY B N 1
ATOM 2005 C CA . GLY B 1 33 ? -15.92200 22.05200 22.35500 1.000 32.61000 16 GLY B CA 1
ATOM 2006 C C . GLY B 1 33 ? -15.02500 21.52800 23.45300 1.000 36.07000 16 GLY B C 1
ATOM 2007 O O . GLY B 1 33 ? -14.42900 20.46400 23.29200 1.000 36.28000 16 GLY B O 1
ATOM 2008 N N . GLY B 1 34 ? -14.91400 22.25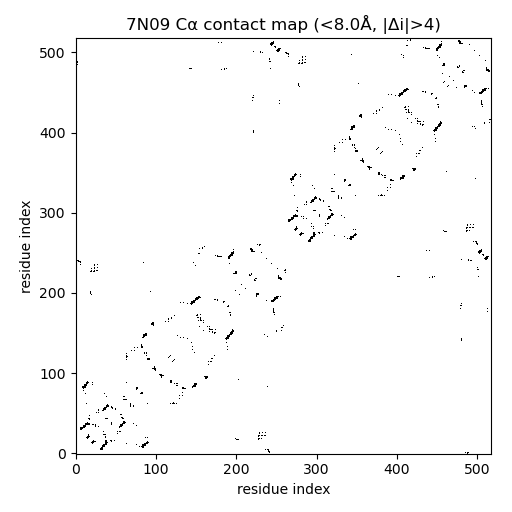000 24.57600 1.000 35.29000 17 GLY B N 1
ATOM 2009 C CA . GLY B 1 34 ? -13.95600 21.96100 25.62000 1.000 36.79000 17 GLY B CA 1
ATOM 2010 C C . GLY B 1 34 ? -14.26700 20.78000 26.51500 1.000 35.76000 17 GLY B C 1
ATOM 2011 O O . GLY B 1 34 ? -13.43900 20.43100 27.36400 1.000 36.01000 17 GLY B O 1
ATOM 2012 N N . ALA B 1 35 ? -15.43500 20.15200 26.36400 1.000 35.17000 18 ALA B N 1
ATOM 2013 C CA . ALA B 1 35 ? -15.71800 18.94400 27.12600 1.000 38.45000 18 ALA B CA 1
ATOM 2014 C C . ALA B 1 35 ? -14.97100 17.72500 26.60100 1.000 38.54000 18 ALA B C 1
ATOM 2015 O O . ALA B 1 35 ? -14.98600 16.67800 27.26100 1.000 35.48000 18 ALA B O 1
ATOM 2017 N N . SER B 1 36 ? -14.30800 17.83200 25.45100 1.000 34.00000 19 SER B N 1
ATOM 2018 C CA . SER B 1 36 ? -13.80800 16.64600 24.77400 1.000 35.51000 19 SER B CA 1
ATOM 2019 C C . SER B 1 36 ? -12.51500 16.94900 24.03300 1.000 32.69000 19 SER B C 1
ATOM 2020 O O . SER B 1 36 ? -12.24500 18.09400 23.65700 1.000 29.12000 19 SER B O 1
ATOM 2023 N N . GLY B 1 37 ? -11.71300 15.90500 23.85200 1.000 34.88000 20 GLY B N 1
ATOM 2024 C CA . GLY B 1 37 ? -10.68700 15.91100 22.81600 1.000 34.28000 20 GLY B CA 1
ATOM 2025 C C . GLY B 1 37 ? -9.74100 17.08500 22.88500 1.000 33.50000 20 GLY B C 1
ATOM 2026 O O . GLY B 1 37 ? -9.12800 17.36700 23.92200 1.000 30.32000 20 GLY B O 1
ATOM 2027 N N . LEU B 1 38 ? -9.61300 17.78900 21.75500 1.000 31.76000 21 LEU B N 1
ATOM 2028 C CA . LEU B 1 38 ? -8.63000 18.86200 21.65800 1.000 31.64000 21 LEU B CA 1
ATOM 2029 C C . LEU B 1 38 ? -9.02500 20.06100 22.50700 1.000 29.64000 21 LEU B C 1
ATOM 2030 O O . LEU B 1 38 ? -8.16000 20.70100 23.12400 1.000 29.40000 21 LEU B O 1
ATOM 2035 N N . GLY B 1 39 ? -10.31900 20.40600 22.51700 1.000 27.49000 22 GLY B N 1
ATOM 2036 C CA . GLY B 1 39 ? -10.76300 21.50500 23.35000 1.000 31.53000 22 GLY B CA 1
ATOM 2037 C C . GLY B 1 39 ? -10.45700 21.25900 24.81300 1.000 29.50000 22 GLY B C 1
ATOM 2038 O O . GLY B 1 39 ? -9.96600 22.14500 25.51400 1.000 31.33000 22 GLY B O 1
ATOM 2039 N N . ARG B 1 40 ? -10.73200 20.04600 25.29100 1.000 33.56000 23 ARG B N 1
ATOM 2040 C CA . ARG B 1 40 ? -10.37600 19.69900 26.66100 1.000 31.80000 23 ARG B CA 1
ATOM 2041 C C . ARG B 1 40 ? -8.86200 19.74100 26.85800 1.000 35.31000 23 ARG B C 1
ATOM 2042 O O . ARG B 1 40 ? -8.37300 20.15900 27.91600 1.000 32.58000 23 ARG B O 1
ATOM 2050 N N . GLY B 1 41 ? -8.10300 19.32400 25.84300 1.000 32.80000 24 GLY B N 1
ATOM 2051 C CA . GLY B 1 41 ? -6.65500 19.41000 25.94000 1.000 33.45000 24 GLY B CA 1
ATOM 2052 C C . GLY B 1 41 ? -6.18400 20.84000 26.11000 1.000 34.85000 24 GLY B C 1
ATOM 2053 O O . GLY B 1 41 ? -5.29800 21.12300 26.92300 1.000 36.13000 24 GLY B O 1
ATOM 2054 N N . ALA B 1 42 ? -6.79400 21.76400 25.36700 1.000 33.81000 25 ALA B N 1
ATOM 2055 C CA . ALA B 1 42 ? -6.45100 23.17000 25.52700 1.000 30.02000 25 ALA B CA 1
ATOM 2056 C C . ALA B 1 42 ? -6.89100 23.69300 26.88900 1.000 32.62000 25 ALA B C 1
ATOM 2057 O O . ALA B 1 42 ? -6.16200 24.45400 27.53200 1.000 32.95000 25 ALA B O 1
ATOM 2059 N N . ALA B 1 43 ? -8.07900 23.30800 27.34300 1.000 31.63000 26 ALA B N 1
ATOM 2060 C CA . ALA B 1 43 ? -8.53000 23.75000 28.65800 1.000 35.24000 26 ALA B CA 1
ATOM 2061 C C . ALA B 1 43 ? -7.57600 23.28000 29.74900 1.000 33.15000 26 ALA B C 1
ATOM 2062 O O . ALA B 1 43 ? -7.17300 24.06200 30.61900 1.000 34.96000 26 ALA B O 1
ATOM 2064 N N . GLU B 1 44 ? -7.19900 22.00200 29.72400 1.000 32.73000 27 GLU B N 1
ATOM 2065 C CA . GLU B 1 44 ? -6.31600 21.49000 30.77500 1.000 37.57000 27 GLU B CA 1
ATOM 2066 C C . GLU B 1 44 ? -4.96500 22.19600 30.76400 1.000 37.69000 27 GLU B C 1
ATOM 2067 O O . GLU B 1 44 ? -4.42500 22.54100 31.82400 1.000 34.34000 27 GLU B O 1
ATOM 2073 N N . ASN B 1 45 ? -4.39700 22.41200 29.57000 1.000 33.72000 28 ASN B N 1
ATOM 2074 C CA . ASN B 1 45 ? -3.09100 23.05200 29.46700 1.000 32.65000 28 ASN B CA 1
ATOM 2075 C C . ASN B 1 45 ? -3.14700 24.48900 29.96000 1.000 34.52000 28 ASN B C 1
ATOM 2076 O O . ASN B 1 45 ? -2.22200 24.95400 30.63500 1.000 35.96000 28 ASN B O 1
ATOM 2081 N N . LEU B 1 46 ? -4.23500 25.20300 29.66200 1.000 30.26000 29 LEU B N 1
ATOM 2082 C CA . LEU B 1 46 ? -4.35500 26.58600 30.11900 1.000 31.06000 29 LEU B CA 1
ATOM 2083 C C . LEU B 1 46 ? -4.54100 26.65800 31.63600 1.000 33.41000 29 LEU B C 1
ATOM 2084 O O . LEU B 1 46 ? -3.89400 27.46700 32.31600 1.000 35.45000 29 LEU B O 1
ATOM 2089 N N . LEU B 1 47 ? -5.43000 25.82500 32.18500 1.000 33.97000 30 LEU B N 1
ATOM 2090 C CA . LEU B 1 47 ? -5.59100 25.76500 33.63700 1.000 35.75000 30 LEU B CA 1
ATOM 2091 C C . LEU B 1 47 ? -4.28700 25.37400 34.32100 1.000 36.24000 30 LEU B C 1
ATOM 2092 O O . LEU B 1 47 ? -3.93700 25.92700 35.37000 1.000 36.55000 30 LEU B O 1
ATOM 2097 N N . LYS B 1 48 ? -3.54900 24.42600 33.73200 1.000 34.08000 31 LYS B N 1
ATOM 2098 C CA . LYS B 1 48 ? -2.28300 23.99100 34.30700 1.000 35.77000 31 LYS B CA 1
ATOM 2099 C C . LYS B 1 48 ? -1.28700 25.13800 34.40100 1.000 37.25000 31 LYS B C 1
ATOM 2100 O O . LYS B 1 48 ? -0.43400 25.14700 35.29300 1.000 35.82000 31 LYS B O 1
ATOM 2106 N N . HIS B 1 49 ? -1.39800 26.13100 33.52500 1.000 32.39000 32 HIS B N 1
ATOM 2107 C CA . HIS B 1 49 ? -0.48900 27.26600 33.53000 1.000 33.06000 32 HIS B CA 1
ATOM 2108 C C . HIS B 1 49 ? -1.12700 28.53300 34.08800 1.000 34.73000 32 HIS B C 1
ATOM 2109 O O . HIS B 1 49 ? -0.68400 29.64100 33.76900 1.000 39.25000 32 HIS B O 1
ATOM 2116 N N . GLY B 1 50 ? -2.15900 28.39000 34.91700 1.000 34.65000 33 GLY B N 1
ATOM 2117 C CA . GLY B 1 50 ? -2.64800 29.49000 35.71200 1.000 35.42000 33 GLY B CA 1
ATOM 2118 C C . GLY B 1 50 ? -3.76100 30.30500 35.10300 1.000 37.78000 33 GLY B C 1
ATOM 2119 O O . GLY B 1 50 ? -4.05900 31.38500 35.62100 1.000 35.29000 33 GLY B O 1
ATOM 2120 N N . ALA B 1 51 ? -4.38200 29.84100 34.02300 1.000 37.43000 34 ALA B N 1
ATOM 2121 C CA . ALA B 1 51 ? -5.49100 30.57000 33.42400 1.000 35.95000 34 ALA B CA 1
ATOM 2122 C C . ALA B 1 51 ? -6.81900 30.16700 34.05000 1.000 33.16000 34 ALA B C 1
ATOM 2123 O O . ALA B 1 51 ? -6.97800 29.05000 34.54800 1.000 33.00000 34 ALA B O 1
ATOM 2125 N N . LYS B 1 52 ? -7.77300 31.10000 34.01400 1.000 32.69000 35 LYS B N 1
ATOM 2126 C CA . LYS B 1 52 ? -9.19000 30.78500 34.17900 1.000 35.25000 35 LYS B CA 1
ATOM 2127 C C . LYS B 1 52 ? -9.76200 30.33800 32.84000 1.000 36.57000 35 LYS B C 1
ATOM 2128 O O . LYS B 1 52 ? -9.49700 30.95800 31.80600 1.000 38.56000 35 LYS B O 1
ATOM 2134 N N . VAL B 1 53 ? -10.55400 29.26900 32.84500 1.000 29.64000 36 VAL B N 1
ATOM 2135 C CA . VAL B 1 53 ? -11.05700 28.70800 31.59500 1.000 34.71000 36 VAL B CA 1
ATOM 2136 C C . VAL B 1 53 ? -12.55200 28.44900 31.70900 1.000 34.71000 36 VAL B C 1
ATOM 2137 O O . VAL B 1 53 ? -13.00300 27.79500 32.65500 1.000 36.57000 36 VAL B O 1
ATOM 2141 N N . ALA B 1 54 ? -13.31400 28.93700 30.73600 1.000 33.63000 37 ALA B N 1
ATOM 2142 C CA . ALA B 1 54 ? -14.70200 28.53200 30.55600 1.000 33.53000 37 ALA B CA 1
ATOM 2143 C C . ALA B 1 54 ? -14.76400 27.54700 29.40200 1.000 35.05000 37 ALA B C 1
ATOM 2144 O O . ALA B 1 54 ? -14.29800 27.84600 28.29800 1.000 35.40000 37 ALA B O 1
ATOM 2146 N N . ILE B 1 55 ? -15.31700 26.37400 29.66500 1.000 35.79000 38 ILE B N 1
ATOM 2147 C CA . ILE B 1 55 ? -15.58000 25.37700 28.63500 1.000 38.43000 38 ILE B CA 1
ATOM 2148 C C . ILE B 1 55 ? -16.99300 25.59700 28.10400 1.000 39.83000 38 ILE B C 1
ATOM 2149 O O . ILE B 1 55 ? -17.96900 25.56800 28.86500 1.000 38.41000 38 ILE B O 1
ATOM 2154 N N . LEU B 1 56 ? -17.10500 25.83000 26.79900 1.000 36.10000 39 LEU B N 1
ATOM 2155 C CA . LEU B 1 56 ? -18.39600 25.95100 26.13700 1.000 35.17000 39 LEU B CA 1
ATOM 2156 C C . LEU B 1 56 ? -18.63400 24.67100 25.34900 1.000 37.70000 39 LEU B C 1
ATOM 2157 O O . LEU B 1 56 ? -17.82200 24.31100 24.48700 1.000 35.72000 39 LEU B O 1
ATOM 2162 N N . ASP B 1 57 ? -19.73700 23.99400 25.63800 1.000 34.63000 40 ASP B N 1
ATOM 2163 C CA . ASP B 1 57 ? -20.06000 22.74100 24.97000 1.000 34.23000 40 ASP B CA 1
ATOM 2164 C C . ASP B 1 57 ? -21.55700 22.48200 25.14400 1.000 38.67000 40 ASP B C 1
ATOM 2165 O O . ASP B 1 57 ? -22.26000 23.22600 25.83500 1.000 39.50000 40 ASP B O 1
ATOM 2170 N N . LEU B 1 58 ? -22.04100 21.41700 24.50500 1.000 37.79000 41 LEU B N 1
ATOM 2171 C CA . LEU B 1 58 ? -23.47000 21.15200 24.45300 1.000 37.53000 41 LEU B CA 1
ATOM 2172 C C . LEU B 1 58 ? -23.98400 20.63500 25.79500 1.000 40.33000 41 LEU B C 1
ATOM 2173 O O . LEU B 1 58 ? -23.25300 19.96100 26.53000 1.000 36.73000 41 LEU B O 1
ATOM 2178 N N . PRO B 1 59 ? -25.25300 20.91300 26.12900 1.000 39.33000 42 PRO B N 1
ATOM 2179 C CA . PRO B 1 59 ? -25.83900 20.30400 27.33800 1.000 40.04000 42 PRO B CA 1
ATOM 2180 C C . PRO B 1 59 ? -25.75300 18.78500 27.33600 1.000 39.25000 42 PRO B C 1
ATOM 2181 O O . PRO B 1 59 ? -25.63700 18.18100 28.40700 1.000 40.86000 42 PRO B O 1
ATOM 2185 N N . SER B 1 60 ? -25.78300 18.14600 26.15900 1.000 40.08000 43 SER B N 1
ATOM 2186 C CA . SER B 1 60 ? -25.60300 16.69900 26.09100 1.000 38.58000 43 SER B CA 1
ATOM 2187 C C . SER B 1 60 ? -24.16500 16.27500 26.35700 1.000 40.31000 43 SER B C 1
ATOM 2188 O O . SER B 1 60 ? -23.92200 15.09500 26.62800 1.000 41.20000 43 SER B O 1
ATOM 2191 N N . SER B 1 61 ? -23.20800 17.19600 26.28500 1.000 38.51000 44 SER B N 1
ATOM 2192 C CA . SER B 1 61 ? -21.82500 16.83300 26.54100 1.000 38.40000 44 SER B CA 1
ATOM 2193 C C . SER B 1 61 ? -21.62500 16.55000 28.02900 1.000 42.29000 44 SER B C 1
ATOM 2194 O O . SER B 1 61 ? -22.53000 16.71000 28.85300 1.000 40.12000 44 SER B O 1
ATOM 2197 N N . ALA B 1 62 ? -20.41000 16.11600 28.36900 1.000 43.18000 45 ALA B N 1
ATOM 2198 C CA . ALA B 1 62 ? -19.99400 15.92100 29.75100 1.000 42.74000 45 ALA B CA 1
ATOM 2199 C C . ALA B 1 62 ? -19.34700 17.16400 30.33500 1.000 42.49000 45 ALA B C 1
ATOM 2200 O O . ALA B 1 62 ? -18.52600 17.05600 31.25500 1.000 45.14000 45 ALA B O 1
ATOM 2202 N N . GLY B 1 63 ? -19.69700 18.34300 29.81200 1.000 41.07000 46 GLY B N 1
ATOM 2203 C CA . GLY B 1 63 ? -19.00900 19.56200 30.20600 1.000 41.50000 46 GLY B CA 1
ATOM 2204 C C . GLY B 1 63 ? -19.04200 19.82100 31.70000 1.000 44.96000 46 GLY B C 1
ATOM 2205 O O . GLY B 1 63 ? -18.04900 20.26700 32.28000 1.000 38.25000 46 GLY B O 1
ATOM 2206 N N . ALA B 1 64 ? -20.17900 19.54500 32.34500 1.000 41.42000 47 ALA B N 1
ATOM 2207 C CA . ALA B 1 64 ? -20.27900 19.81200 33.77600 1.000 41.64000 47 ALA B CA 1
ATOM 2208 C C . ALA B 1 64 ? -19.31700 18.92900 34.56100 1.000 41.81000 47 ALA B C 1
ATOM 2209 O O . ALA B 1 64 ? -18.59600 19.40600 35.44700 1.000 42.65000 47 ALA B O 1
ATOM 2211 N N . GLU B 1 65 ? -19.28300 17.63500 34.22700 1.000 44.42000 48 GLU B N 1
ATOM 2212 C CA . GLU B 1 65 ? -18.39700 16.70200 34.91100 1.000 44.48000 48 GLU B CA 1
ATOM 2213 C C . GLU B 1 65 ? -16.94200 17.06700 34.66900 1.000 44.67000 48 GLU B C 1
ATOM 2214 O O . GLU B 1 65 ? -16.11800 17.00400 35.58800 1.000 44.20000 48 GLU B O 1
ATOM 2220 N N . VAL B 1 66 ? -16.61600 17.47000 33.43600 1.000 40.23000 49 VAL B N 1
ATOM 2221 C CA . VAL B 1 66 ? -15.24100 17.82800 33.08900 1.000 43.61000 49 VAL B CA 1
ATOM 2222 C C . VAL B 1 66 ? -14.80600 19.07800 33.84600 1.000 43.97000 49 VAL B C 1
ATOM 2223 O O . VAL B 1 66 ? -13.72100 19.11700 34.43900 1.000 43.74000 49 VAL B O 1
ATOM 2227 N N . ALA B 1 67 ? -15.65100 20.11500 33.85800 1.000 41.57000 50 ALA B N 1
ATOM 2228 C CA . ALA B 1 67 ? -15.27600 21.33000 34.57500 1.000 42.66000 50 ALA B CA 1
ATOM 2229 C C . ALA B 1 67 ? -15.13900 21.07400 36.06900 1.000 45.25000 50 ALA B C 1
ATOM 2230 O O . ALA B 1 67 ? -14.28900 21.68500 36.72800 1.000 47.05000 50 ALA B O 1
ATOM 2232 N N . LYS B 1 68 ? -15.96200 20.18100 36.62100 1.000 44.65000 51 LYS B N 1
ATOM 2233 C CA . LYS B 1 68 ? -15.82900 19.84200 38.03100 1.000 43.39000 51 LYS B CA 1
ATOM 2234 C C . LYS B 1 68 ? -14.45600 19.25000 38.31100 1.000 46.74000 51 LYS B C 1
ATOM 2235 O O . LYS B 1 68 ? -13.76000 19.67700 39.23800 1.000 49.38000 51 LYS B O 1
ATOM 2237 N N . GLU B 1 69 ? -14.03100 18.28200 37.49900 1.000 50.16000 52 GLU B N 1
ATOM 2238 C CA . GLU B 1 69 ? -12.76100 17.62900 37.78200 1.000 49.48000 52 GLU B CA 1
ATOM 2239 C C . GLU B 1 69 ? -11.59500 18.57600 37.54400 1.000 52.94000 52 GLU B C 1
ATOM 2240 O O . GLU B 1 69 ? -10.53700 18.41600 38.16100 1.000 51.52000 52 GLU B O 1
ATOM 2246 N N . LEU B 1 70 ? -11.78000 19.58100 36.68100 1.000 50.90000 53 LEU B N 1
ATOM 2247 C CA . LEU B 1 70 ? -10.71300 20.51600 36.34800 1.000 48.07000 53 LEU B CA 1
ATOM 2248 C C . LEU B 1 70 ? -10.56000 21.64300 37.36600 1.000 49.41000 53 LEU B C 1
ATOM 2249 O O . LEU B 1 70 ? -9.61600 22.43300 37.24800 1.000 47.75000 53 LEU B O 1
ATOM 2254 N N . GLY B 1 71 ? -11.45000 21.74900 38.34600 1.000 47.26000 54 GLY B N 1
ATOM 2255 C CA . GLY B 1 71 ? -11.21600 22.63100 39.47200 1.000 46.95000 54 GLY B CA 1
ATOM 2256 C C . GLY B 1 71 ? -11.99100 23.93400 39.41000 1.000 48.51000 54 GLY B C 1
ATOM 2257 O O . GLY B 1 71 ? -12.80300 24.18900 38.51300 1.000 44.18000 54 GLY B O 1
ATOM 2258 N N . GLY B 1 72 ? -11.70900 24.78300 40.40700 1.000 46.97000 55 GLY B N 1
ATOM 2259 C CA . GLY B 1 72 ? -12.40900 26.04200 40.61300 1.000 44.47000 55 GLY B CA 1
ATOM 2260 C C . GLY B 1 72 ? -12.02400 27.18500 39.69000 1.000 44.16000 55 GLY B C 1
ATOM 2261 O O . GLY B 1 72 ? -12.69500 28.22200 39.69900 1.000 44.92000 55 GLY B O 1
ATOM 2262 N N . ASP B 1 73 ? -10.96300 27.04400 38.90700 1.000 46.25000 56 ASP B N 1
ATOM 2263 C CA . ASP B 1 73 ? -10.66700 28.02100 37.86900 1.000 41.33000 56 ASP B CA 1
ATOM 2264 C C . ASP B 1 73 ? -11.32800 27.66900 36.53600 1.000 40.49000 56 ASP B C 1
ATOM 2265 O O . ASP B 1 73 ? -11.09300 28.36000 35.53900 1.000 38.03000 56 ASP B O 1
ATOM 2270 N N . CYS B 1 74 ? -12.17200 26.63400 36.51000 1.000 40.06000 57 CYS B N 1
ATOM 2271 C CA . CYS B 1 74 ? -12.84200 26.18000 35.29500 1.000 40.61000 57 CYS B CA 1
ATOM 2272 C C . CYS B 1 74 ? -14.35200 26.13900 35.50500 1.000 42.18000 57 CYS B C 1
ATOM 2273 O O . CYS B 1 74 ? -14.83500 25.49700 36.44300 1.000 41.79000 57 CYS B O 1
ATOM 2276 N N . ILE B 1 75 ? -15.09700 26.80600 34.62400 1.000 38.29000 58 ILE B N 1
ATOM 2277 C CA . ILE B 1 75 ? -16.55100 26.74100 34.63900 1.000 37.52000 58 ILE B CA 1
ATOM 2278 C C . ILE B 1 75 ? -17.01700 26.13500 33.32800 1.000 39.92000 58 ILE B C 1
ATOM 2279 O O . ILE B 1 75 ? -16.31400 26.15400 32.31700 1.000 40.17000 58 ILE B O 1
ATOM 2284 N N . PHE B 1 76 ? -18.23100 25.60300 33.35400 1.000 37.82000 59 PHE B N 1
ATOM 2285 C CA . PHE B 1 76 ? -18.88600 25.05900 32.17400 1.000 39.37000 59 PHE B CA 1
ATOM 2286 C C . PHE B 1 76 ? -20.04600 25.97100 31.79800 1.000 43.89000 59 PHE B C 1
ATOM 2287 O O . PHE B 1 76 ? -20.97500 26.15600 32.59000 1.000 39.34000 59 PHE B O 1
ATOM 2295 N N . THR B 1 77 ? -19.97900 26.55800 30.60200 1.000 40.69000 60 THR B N 1
ATOM 2296 C CA . THR B 1 77 ? -21.06900 27.38700 30.09800 1.000 38.30000 60 THR B CA 1
ATOM 2297 C C . THR B 1 77 ? -21.76400 26.62700 28.97400 1.000 43.03000 60 THR B C 1
ATOM 2298 O O . THR B 1 77 ? -21.24900 26.57700 27.84300 1.000 38.02000 60 THR B O 1
ATOM 2302 N N . PRO B 1 78 ? -22.90400 25.99200 29.23300 1.000 39.22000 61 PRO B N 1
ATOM 2303 C CA . PRO B 1 78 ? -23.58900 25.25400 28.17000 1.000 36.58000 61 PRO B CA 1
ATOM 2304 C C . PRO B 1 78 ? -24.11500 26.19400 27.09900 1.000 39.01000 61 PRO B C 1
ATOM 2305 O O . PRO B 1 78 ? -24.64600 27.26700 27.39400 1.000 41.39000 61 PRO B O 1
ATOM 2309 N N . ALA B 1 79 ? -23.94200 25.77800 25.84400 1.000 36.35000 62 ALA B N 1
ATOM 2310 C CA . ALA B 1 79 ? -24.39800 26.53000 24.68000 1.000 36.03000 62 ALA B CA 1
ATOM 2311 C C . ALA B 1 79 ? -24.12500 25.73400 23.41600 1.000 36.61000 62 ALA B C 1
ATOM 2312 O O . ALA B 1 79 ? -23.15000 24.97300 23.35900 1.000 36.84000 62 ALA B O 1
ATOM 2314 N N . SER B 1 80 ? -24.96700 25.89800 22.40200 1.000 33.17000 63 SER B N 1
ATOM 2315 C CA . SER B 1 80 ? -24.65000 25.44500 21.05500 1.000 35.44000 63 SER B CA 1
ATOM 2316 C C . SER B 1 80 ? -24.08200 26.61200 20.26400 1.000 36.28000 63 SER B C 1
ATOM 2317 O O . SER B 1 80 ? -24.68300 27.68900 20.22600 1.000 35.35000 63 SER B O 1
ATOM 2320 N N . VAL B 1 81 ? -22.93000 26.39100 19.62800 1.000 35.35000 64 VAL B N 1
ATOM 2321 C CA . VAL B 1 81 ? -22.30200 27.45000 18.84900 1.000 33.31000 64 VAL B CA 1
ATOM 2322 C C . VAL B 1 81 ? -23.13100 27.84600 17.63400 1.000 34.56000 64 VAL B C 1
ATOM 2323 O O . VAL B 1 81 ? -22.87300 28.90200 17.04500 1.000 36.59000 64 VAL B O 1
ATOM 2327 N N . THR B 1 82 ? -24.10500 27.02400 17.22100 1.000 34.12000 65 THR B N 1
ATOM 2328 C CA . THR B 1 82 ? -24.99000 27.41900 16.12800 1.000 35.83000 65 THR B CA 1
ATOM 2329 C C . THR B 1 82 ? -26.14700 28.29400 16.59600 1.000 38.65000 65 THR B C 1
ATOM 2330 O O . THR B 1 82 ? -26.94800 28.72300 15.75900 1.000 37.13000 65 THR B O 1
ATOM 2334 N N . ALA B 1 83 ? -26.26100 28.55700 17.90200 1.000 37.52000 66 ALA B N 1
ATOM 2335 C CA . ALA B 1 83 ? -27.32700 29.38400 18.46100 1.000 37.20000 66 ALA B CA 1
ATOM 2336 C C . ALA B 1 83 ? -26.70500 30.66300 19.00900 1.000 35.94000 66 ALA B C 1
ATOM 2337 O O . ALA B 1 83 ? -26.16100 30.67400 20.11800 1.000 35.88000 66 ALA B O 1
ATOM 2339 N N . ALA B 1 84 ? -26.82000 31.74800 18.23800 1.000 33.24000 67 ALA B N 1
ATOM 2340 C CA . ALA B 1 84 ? -26.19000 33.01100 18.61100 1.000 35.19000 67 ALA B CA 1
ATOM 2341 C C . ALA B 1 84 ? -26.63700 33.49600 19.98800 1.000 38.27000 67 ALA B C 1
ATOM 2342 O O . ALA B 1 84 ? -25.83600 34.07200 20.73600 1.000 34.92000 67 ALA B O 1
ATOM 2344 N N . SER B 1 85 ? -27.91300 33.29200 20.34500 1.000 34.86000 68 SER B N 1
ATOM 2345 C CA . SER B 1 85 ? -28.36900 33.77700 21.64300 1.000 34.78000 68 SER B CA 1
ATOM 2346 C C . SER B 1 85 ? -27.75200 32.97100 22.77600 1.000 34.32000 68 SER B C 1
ATOM 2347 O O . SER B 1 85 ? -27.49800 33.51400 23.86000 1.000 37.75000 68 SER B O 1
ATOM 2350 N N . GLU B 1 86 ? -27.51200 31.68000 22.54900 1.000 35.54000 69 GLU B N 1
ATOM 2351 C CA . GLU B 1 86 ? -26.86700 30.85100 23.56000 1.000 36.85000 69 GLU B CA 1
ATOM 2352 C C . GLU B 1 86 ? -25.38900 31.20400 23.70400 1.000 37.68000 69 GLU B C 1
ATOM 2353 O O . GLU B 1 86 ? -24.84100 31.16300 24.81200 1.000 34.74000 69 GLU B O 1
ATOM 2359 N N . VAL B 1 87 ? -24.72700 31.56100 22.59600 1.000 34.25000 70 VAL B N 1
ATOM 2360 C CA . VAL B 1 87 ? -23.33400 31.99600 22.66900 1.000 33.80000 70 VAL B CA 1
ATOM 2361 C C . VAL B 1 87 ? -23.23000 33.32900 23.40000 1.000 33.36000 70 VAL B C 1
ATOM 2362 O O . VAL B 1 87 ? -22.32600 33.53500 24.21800 1.000 35.32000 70 VAL B O 1
ATOM 2366 N N . LYS B 1 88 ? -24.15300 34.25100 23.12400 1.000 34.37000 71 LYS B N 1
ATOM 2367 C CA . LYS B 1 88 ? -24.17300 35.53200 23.83100 1.000 38.13000 71 LYS B CA 1
ATOM 2368 C C . LYS B 1 88 ? -24.26700 35.33000 25.34400 1.000 36.87000 71 LYS B C 1
ATOM 2369 O O . LYS B 1 88 ? -23.53400 35.96300 26.11800 1.000 39.73000 71 LYS B O 1
ATOM 2375 N N . SER B 1 89 ? -25.16500 34.44600 25.78700 1.000 37.69000 72 SER B N 1
ATOM 2376 C CA . SER B 1 89 ? -25.36300 34.27600 27.22500 1.000 40.56000 72 SER B CA 1
ATOM 2377 C C . SER B 1 89 ? -24.19400 33.53300 27.86600 1.000 38.34000 72 SER B C 1
ATOM 2378 O O . SER B 1 89 ? -23.78500 33.86100 28.98500 1.000 35.32000 72 SER B O 1
ATOM 2381 N N . ALA B 1 90 ? -23.63500 32.53500 27.17700 1.000 37.50000 73 ALA B N 1
ATOM 2382 C CA . ALA B 1 90 ? -22.44600 31.87300 27.70300 1.000 35.25000 73 ALA B CA 1
ATOM 2383 C C . ALA B 1 90 ? -21.33600 32.88500 27.93300 1.000 34.89000 73 ALA B C 1
ATOM 2384 O O . ALA B 1 90 ? -20.72200 32.92200 29.00500 1.000 36.06000 73 ALA B O 1
ATOM 2386 N N . LEU B 1 91 ? -21.10000 33.75700 26.95100 1.000 35.74000 74 LEU B N 1
ATOM 2387 C CA . LEU B 1 91 ? -20.05100 34.75900 27.11300 1.000 37.09000 74 LEU B CA 1
ATOM 2388 C C . LEU B 1 91 ? -20.40600 35.78800 28.18100 1.000 38.55000 74 LEU B C 1
ATOM 2389 O O . LEU B 1 91 ? -19.51100 36.29000 28.86600 1.000 37.37000 74 LEU B O 1
ATOM 2394 N N . ALA B 1 92 ? -21.69300 36.11200 28.34900 1.000 35.39000 75 ALA B N 1
ATOM 2395 C CA . ALA B 1 92 ? -22.06100 37.00800 29.43800 1.000 37.88000 75 ALA B CA 1
ATOM 2396 C C . ALA B 1 92 ? -21.86400 36.34500 30.79700 1.000 35.28000 75 ALA B C 1
ATOM 2397 O O . ALA B 1 92 ? -21.57600 37.03400 31.77900 1.000 38.37000 75 ALA B O 1
ATOM 2399 N N . ASP B 1 93 ? -21.98300 35.01500 30.86900 1.000 36.91000 76 ASP B N 1
ATOM 2400 C CA . ASP B 1 93 ? -21.67500 34.31900 32.11600 1.000 38.63000 76 ASP B CA 1
ATOM 2401 C C . ASP B 1 93 ? -20.17600 34.28600 32.37800 1.000 40.19000 76 ASP B C 1
ATOM 2402 O O . ASP B 1 93 ? -19.74400 34.38200 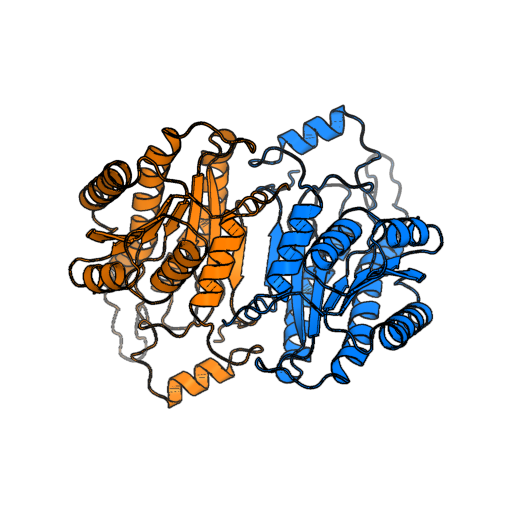33.53000 1.000 37.40000 76 ASP B O 1
ATOM 2407 N N . VAL B 1 94 ? -19.36400 34.14500 31.32500 1.000 36.93000 77 VAL B N 1
ATOM 2408 C CA . VAL B 1 94 ? -17.91700 34.25800 31.49000 1.000 38.35000 77 VAL B CA 1
ATOM 2409 C C . VAL B 1 94 ? -17.55500 35.62500 32.05700 1.000 35.91000 77 VAL B C 1
ATOM 2410 O O . VAL B 1 94 ? -16.71200 35.74000 32.95700 1.000 37.19000 77 VAL B O 1
ATOM 2414 N N . LYS B 1 95 ? -18.18900 36.68300 31.54300 1.000 36.86000 78 LYS B N 1
ATOM 2415 C CA . LYS B 1 95 ? -17.92000 38.02200 32.05900 1.000 40.78000 78 LYS B CA 1
ATOM 2416 C C . LYS B 1 95 ? -18.33600 38.14500 33.52100 1.000 42.07000 78 LYS B C 1
ATOM 2417 O O . LYS B 1 95 ? -17.60900 38.72900 34.33100 1.000 42.03000 78 LYS B O 1
ATOM 2423 N N . LYS B 1 96 ? -19.49700 37.60400 33.88600 1.000 42.24000 79 LYS B N 1
ATOM 2424 C CA . LYS B 1 96 ? -19.88700 37.67200 35.29100 1.000 41.88000 79 LYS B CA 1
ATOM 2425 C C . LYS B 1 96 ? -18.92100 36.88500 36.15800 1.000 42.02000 79 LYS B C 1
ATOM 2426 O O . LYS B 1 96 ? -18.48000 37.37400 37.20300 1.000 44.91000 79 LYS B O 1
ATOM 2428 N N . LYS B 1 97 ? -18.55600 35.67600 35.73200 1.000 40.03000 80 LYS B N 1
ATOM 2429 C CA . LYS B 1 97 ? -17.75000 34.83000 36.60500 1.000 39.65000 80 LYS B CA 1
ATOM 2430 C C . LYS B 1 97 ? -16.30700 35.33000 36.69800 1.000 42.10000 80 LYS B C 1
ATOM 2431 O O . LYS B 1 97 ? -15.74200 35.38500 37.79400 1.000 40.36000 80 LYS B O 1
ATOM 2433 N N . PHE B 1 98 ? -15.70000 35.72700 35.57800 1.000 39.39000 81 PHE B N 1
ATOM 2434 C CA . PHE B 1 98 ? -14.27000 36.01800 35.55900 1.000 37.53000 81 PHE B CA 1
ATOM 2435 C C . PHE B 1 98 ? -13.91800 37.46500 35.24800 1.000 38.73000 81 PHE B C 1
ATOM 2436 O O . PHE B 1 98 ? -12.72700 37.79900 35.23300 1.000 40.48000 81 PHE B O 1
ATOM 2444 N N . GLY B 1 99 ? -14.89700 38.31800 34.95800 1.000 36.17000 82 GLY B N 1
ATOM 2445 C CA . GLY B 1 99 ? -14.66200 39.73600 34.79500 1.000 37.16000 82 GLY B CA 1
ATOM 2446 C C . GLY B 1 99 ? -14.23600 40.18400 33.41000 1.000 38.16000 82 GLY B C 1
ATOM 2447 O O . GLY B 1 99 ? -14.39100 41.36600 33.08700 1.000 36.86000 82 GLY B O 1
ATOM 2448 N N . ARG B 1 100 ? -13.68900 39.29600 32.58900 1.000 39.42000 83 ARG B N 1
ATOM 2449 C CA . ARG B 1 100 ? -13.10100 39.70400 31.31500 1.000 37.58000 83 ARG B CA 1
ATOM 2450 C C . ARG B 1 100 ? -12.88100 38.45500 30.48300 1.000 35.94000 83 ARG B C 1
ATOM 2451 O O . ARG B 1 100 ? -13.05200 37.33200 30.96100 1.000 36.07000 83 ARG B O 1
ATOM 2459 N N . LEU B 1 101 ? -12.49800 38.66400 29.22700 1.000 35.99000 84 LEU B N 1
ATOM 2460 C CA . LEU B 1 101 ? -12.08000 37.57700 28.35700 1.000 35.76000 84 LEU B CA 1
ATOM 2461 C C . LEU B 1 101 ? -10.77300 37.99200 27.70300 1.000 35.94000 84 LEU B C 1
ATOM 2462 O O . LEU B 1 101 ? -10.63600 39.13300 27.24800 1.000 36.44000 84 LEU B O 1
ATOM 2467 N N . ASP B 1 102 ? -9.80600 37.08100 27.68900 1.000 33.06000 85 ASP B N 1
ATOM 2468 C CA . ASP B 1 102 ? -8.52800 37.33200 27.04700 1.000 32.17000 85 ASP B CA 1
ATOM 2469 C C . ASP B 1 102 ? -8.28200 36.45000 25.84000 1.000 31.20000 85 ASP B C 1
ATOM 2470 O O . ASP B 1 102 ? -7.61800 36.89300 24.90100 1.000 31.77000 85 ASP B O 1
ATOM 2475 N N . VAL B 1 103 ? -8.81200 35.22700 25.84000 1.000 29.97000 86 VAL B N 1
ATOM 2476 C CA . VAL B 1 103 ? -8.55700 34.23900 24.79600 1.000 30.23000 86 VAL B CA 1
ATOM 2477 C C . VAL B 1 103 ? -9.86500 33.53800 24.45800 1.000 32.04000 86 VAL B C 1
ATOM 2478 O O . VAL B 1 103 ? -10.60000 33.12400 25.36100 1.000 32.85000 86 VAL B O 1
ATOM 2482 N N . ALA B 1 104 ? -10.15100 33.38500 23.16600 1.000 29.39000 87 ALA B N 1
ATOM 2483 C CA . ALA B 1 104 ? -11.23800 32.52900 22.71300 1.000 29.45000 87 ALA B CA 1
ATOM 2484 C C . ALA B 1 104 ? -10.66900 31.46700 21.78600 1.000 30.88000 87 ALA B C 1
ATOM 2485 O O . ALA B 1 104 ? -10.01400 31.79300 20.79000 1.000 28.43000 87 ALA B O 1
ATOM 2487 N N . VAL B 1 105 ? -10.92000 30.20100 22.10500 1.000 30.11000 88 VAL B N 1
ATOM 2488 C CA . VAL B 1 105 ? -10.42800 29.08600 21.30900 1.000 30.82000 88 VAL B CA 1
ATOM 2489 C C . VAL B 1 105 ? -11.62300 28.41800 20.63700 1.000 31.31000 88 VAL B C 1
ATOM 2490 O O . VAL B 1 105 ? -12.44400 27.77100 21.30000 1.000 32.55000 88 VAL B O 1
ATOM 2494 N N . ASN B 1 106 ? -11.71500 28.57000 19.31600 1.000 28.14000 89 ASN B N 1
ATOM 2495 C CA . ASN B 1 106 ? -12.74100 27.91600 18.50700 1.000 28.79000 89 ASN B CA 1
ATOM 2496 C C . ASN B 1 106 ? -12.30400 26.48100 18.24600 1.000 32.86000 89 ASN B C 1
ATOM 2497 O O . ASN B 1 106 ? -11.37600 26.22900 17.46900 1.000 34.05000 89 ASN B O 1
ATOM 2502 N N . CYS B 1 107 ? -12.95800 25.53400 18.89900 1.000 32.34000 90 CYS B N 1
ATOM 2503 C CA . CYS B 1 107 ? -12.59100 24.13800 18.74800 1.000 32.12000 90 CYS B CA 1
ATOM 2504 C C . CYS B 1 107 ? -13.76500 23.21500 18.43400 1.000 35.47000 90 CYS B C 1
ATOM 2505 O O . CYS B 1 107 ? -13.54300 22.16000 17.83200 1.000 35.32000 90 CYS B O 1
ATOM 2508 N N . ALA B 1 108 ? -14.99800 23.57000 18.78900 1.000 31.34000 91 ALA B N 1
ATOM 2509 C CA . ALA B 1 108 ? -16.13100 22.70600 18.48300 1.000 34.22000 91 ALA B CA 1
ATOM 2510 C C . ALA B 1 108 ? -16.24900 22.45200 16.98100 1.000 32.07000 91 ALA B C 1
ATOM 2511 O O . ALA B 1 108 ? -16.12100 23.36300 16.16000 1.000 32.49000 91 ALA B O 1
ATOM 2513 N N . GLY B 1 109 ? -16.50400 21.20100 16.62800 1.000 33.29000 92 GLY B N 1
ATOM 2514 C CA . GLY B 1 109 ? -16.66100 20.83400 15.23600 1.000 33.74000 92 GLY B CA 1
ATOM 2515 C C . GLY B 1 109 ? -17.22000 19.43800 15.12100 1.000 37.81000 92 GLY B C 1
ATOM 2516 O O . GLY B 1 109 ? -17.16800 18.65100 16.07200 1.000 39.15000 92 GLY B O 1
ATOM 2517 N N . ILE B 1 110 ? -17.78200 19.14900 13.94200 1.000 36.76000 93 ILE B N 1
ATOM 2518 C CA . ILE B 1 110 ? -18.29200 17.82500 13.61200 1.000 36.21000 93 ILE B CA 1
ATOM 2519 C C . ILE B 1 110 ? -17.64800 17.38600 12.30600 1.000 35.15000 93 ILE B C 1
ATOM 2520 O O . ILE B 1 110 ? -17.19300 18.20800 11.50700 1.000 34.44000 93 ILE B O 1
ATOM 2525 N N . ALA B 1 111 ? -17.62100 16.06800 12.08800 1.000 38.79000 94 ALA B N 1
ATOM 2526 C CA . ALA B 1 111 ? -16.99200 15.48600 10.90400 1.000 40.82000 94 ALA B CA 1
ATOM 2527 C C . ALA B 1 111 ? -17.89000 14.41400 10.29900 1.000 42.50000 94 ALA B C 1
ATOM 2528 O O . ALA B 1 111 ? -18.21100 13.42300 10.96300 1.000 48.58000 94 ALA B O 1
ATOM 2530 N N . TYR B 1 112 ? -18.28200 14.60700 9.04000 1.000 39.72000 95 TYR B N 1
ATOM 2531 C CA . TYR B 1 112 ? -18.96800 13.60000 8.24700 1.000 39.10000 95 TYR B CA 1
ATOM 2532 C C . TYR B 1 112 ? -18.02200 13.01200 7.20400 1.000 38.13000 95 TYR B C 1
ATOM 2533 O O . TYR B 1 112 ? -16.98900 13.58900 6.86500 1.000 35.27000 95 TYR B O 1
ATOM 2542 N N . SER B 1 113 ? -18.40000 11.84600 6.69900 1.000 34.96000 96 SER B N 1
ATOM 2543 C CA . SER B 1 113 ? -17.72900 11.20200 5.57900 1.000 37.27000 96 SER B CA 1
ATOM 2544 C C . SER B 1 113 ? -18.80400 10.76500 4.60300 1.000 38.03000 96 SER B C 1
ATOM 2545 O O . SER B 1 113 ? -19.64600 9.92700 4.94700 1.000 38.29000 96 SER B O 1
ATOM 2548 N N . PHE B 1 114 ? -18.80700 11.35700 3.41000 1.000 34.71000 97 PHE B N 1
ATOM 2549 C CA . PHE B 1 114 ? -19.75400 10.93400 2.39000 1.000 31.52000 97 PHE B CA 1
ATOM 2550 C C . PHE B 1 114 ? -19.32000 11.49100 1.04200 1.000 35.84000 97 PHE B C 1
ATOM 2551 O O . PHE B 1 114 ? -18.69800 12.55300 0.96200 1.000 32.65000 97 PHE B O 1
ATOM 2559 N N . LYS B 1 115 ? -19.65700 10.75400 -0.00800 1.000 32.36000 98 LYS B N 1
ATOM 2560 C CA . LYS B 1 115 ? -19.46400 11.20500 -1.37600 1.000 36.27000 98 LYS B CA 1
ATOM 2561 C C . LYS B 1 115 ? -20.70200 11.98600 -1.81200 1.000 36.69000 98 LYS B C 1
ATOM 2562 O O . LYS B 1 115 ? -21.81600 11.67400 -1.39400 1.000 36.74000 98 LYS B O 1
ATOM 2568 N N . LEU B 1 116 ? -20.50900 13.01600 -2.64300 1.000 34.55000 99 LEU B N 1
ATOM 2569 C CA . LEU B 1 116 ? -21.65500 13.84000 -3.03200 1.000 37.49000 99 LEU B CA 1
ATOM 2570 C C . LEU B 1 116 ? -22.61500 13.05400 -3.90400 1.000 38.00000 99 LEU B C 1
ATOM 2571 O O . LEU B 1 116 ? -23.83600 13.23300 -3.82000 1.000 36.89000 99 LEU B O 1
ATOM 2576 N N . PHE B 1 117 ? -22.08300 12.17200 -4.74200 1.000 35.70000 100 PHE B N 1
ATOM 2577 C CA . PHE B 1 117 ? -22.91300 11.29100 -5.54800 1.000 36.58000 100 PHE B CA 1
ATOM 2578 C C . PHE B 1 117 ? -22.21000 9.95100 -5.66600 1.000 37.19000 100 PHE B C 1
ATOM 2579 O O . PHE B 1 117 ? -21.10300 9.88100 -6.20700 1.000 34.87000 100 PHE B O 1
ATOM 2587 N N . ASN B 1 118 ? -22.84200 8.89300 -5.15600 1.000 35.38000 101 ASN B N 1
ATOM 2588 C CA . ASN B 1 118 ? -22.31200 7.54900 -5.35900 1.000 37.96000 101 ASN B CA 1
ATOM 2589 C C . ASN B 1 118 ? -22.59200 7.15800 -6.80300 1.000 37.80000 101 ASN B C 1
ATOM 2590 O O . ASN B 1 118 ? -23.74000 6.89000 -7.17700 1.000 38.56000 101 ASN B O 1
ATOM 2595 N N . VAL B 1 119 ? -21.53600 7.14200 -7.61400 1.000 38.99000 102 VAL B N 1
ATOM 2596 C CA . VAL B 1 119 ? -21.67400 6.90100 -9.04500 1.000 41.14000 102 VAL B CA 1
ATOM 2597 C C . VAL B 1 119 ? -22.05400 5.45500 -9.31900 1.000 42.88000 102 VAL B C 1
ATOM 2598 O O . VAL B 1 119 ? -22.79800 5.17100 -10.26700 1.000 47.38000 102 VAL B O 1
ATOM 2602 N N . LYS B 1 120 ? -21.57000 4.52000 -8.49700 1.000 42.83000 103 LYS B N 1
ATOM 2603 C CA . LYS B 1 120 ? -21.84800 3.10600 -8.74300 1.000 45.54000 103 LYS B CA 1
ATOM 2604 C C . LYS B 1 120 ? -23.31900 2.77600 -8.51400 1.000 45.65000 103 LYS B C 1
ATOM 2605 O O . LYS B 1 120 ? -23.93700 2.06500 -9.31600 1.000 44.58000 103 LYS B O 1
ATOM 2611 N N . LYS B 1 121 ? -23.89700 3.28800 -7.43300 1.000 44.72000 104 LYS B N 1
ATOM 2612 C CA . LYS B 1 121 ? -25.27900 3.00400 -7.07300 1.000 39.86000 104 LYS B CA 1
ATOM 2613 C C . LYS B 1 121 ? -26.24200 4.11600 -7.47900 1.000 42.76000 104 LYS B C 1
ATOM 2614 O O . LYS B 1 121 ? -27.44600 3.99400 -7.23900 1.000 45.26000 104 LYS B O 1
ATOM 2616 N N . LYS B 1 122 ? -25.73600 5.19700 -8.07700 1.000 44.56000 105 LYS B N 1
ATOM 2617 C CA . LYS B 1 122 ? -26.55800 6.31200 -8.56000 1.000 44.76000 105 LYS B CA 1
ATOM 2618 C C . LYS B 1 122 ? -27.40500 6.93100 -7.44100 1.000 42.53000 105 LYS B C 1
ATOM 2619 O O . LYS B 1 122 ? -28.61300 7.11200 -7.58000 1.000 37.52000 105 LYS B O 1
ATOM 2625 N N . LYS B 1 123 ? -26.75600 7.29800 -6.33600 1.000 38.78000 106 LYS B N 1
ATOM 2626 C CA . LYS B 1 123 ? -27.44400 7.90500 -5.20000 1.000 41.97000 106 LYS B CA 1
ATOM 2627 C C . LYS B 1 123 ? -26.77200 9.22100 -4.80700 1.000 40.95000 106 LYS B C 1
ATOM 2628 O O . LYS B 1 123 ? -25.56100 9.26100 -4.55800 1.000 43.03000 106 LYS B O 1
ATOM 2634 N N . LEU B 1 124 ? -27.56200 10.29400 -4.76700 1.000 37.03000 107 LEU B N 1
ATOM 2635 C CA . LEU B 1 124 ? -27.09900 11.58500 -4.27200 1.000 40.06000 107 LEU B CA 1
ATOM 2636 C C . LEU B 1 124 ? -26.93400 11.54900 -2.76100 1.000 40.99000 107 LEU B C 1
ATOM 2637 O O . LEU B 1 124 ? -27.68900 10.89300 -2.05000 1.000 39.54000 107 LEU B O 1
ATOM 2642 N N . CYS B 1 125 ? -25.95000 12.28700 -2.26500 1.000 36.28000 108 CYS B N 1
ATOM 2643 C CA . CYS B 1 125 ? -25.83400 12.45700 -0.82400 1.000 39.23000 108 CYS B CA 1
ATOM 2644 C C . CYS B 1 125 ? -27.03000 13.24300 -0.27000 1.000 36.08000 108 CYS B C 1
ATOM 2645 O O . CYS B 1 125 ? -27.87200 13.76400 -1.00400 1.000 40.91000 108 CYS B O 1
ATOM 2648 N N . ASP B 1 126 ? -27.08500 13.32700 1.05600 1.000 36.97000 109 ASP B N 1
ATOM 2649 C CA . ASP B 1 126 ? -27.96700 14.25600 1.75600 1.000 38.50000 109 ASP B CA 1
ATOM 2650 C C . ASP B 1 126 ? -27.20700 15.56700 1.92300 1.000 37.90000 109 ASP B C 1
ATOM 2651 O O . ASP B 1 126 ? -26.33700 15.68600 2.78800 1.000 35.14000 109 ASP B O 1
ATOM 2656 N N . LEU B 1 127 ? -27.55800 16.56300 1.10000 1.000 35.08000 110 LEU B N 1
ATOM 2657 C CA . LEU B 1 127 ? -26.87700 17.85100 1.13100 1.000 36.36000 110 LEU B CA 1
ATOM 2658 C C . LEU B 1 127 ? -27.06400 18.58300 2.44900 1.000 37.10000 110 LEU B C 1
ATOM 2659 O O . LEU B 1 127 ? -26.24700 19.45200 2.77200 1.000 33.02000 110 LEU B O 1
ATOM 2664 N N . GLU B 1 128 ? -28.11800 18.27400 3.21000 1.000 33.56000 111 GLU B N 1
ATOM 2665 C CA . GLU B 1 128 ? -28.24200 18.88200 4.53000 1.000 33.72000 111 GLU B CA 1
ATOM 2666 C C . GLU B 1 128 ? -27.07700 18.50800 5.44400 1.000 32.80000 111 GLU B C 1
ATOM 2667 O O . GLU B 1 128 ? -26.79500 19.24200 6.39500 1.000 33.62000 111 GLU B O 1
ATOM 2673 N N . SER B 1 129 ? -26.38700 17.39500 5.17700 1.000 34.52000 112 SER B N 1
ATOM 2674 C CA . SER B 1 129 ? -25.17800 17.09800 5.93600 1.000 36.56000 112 SER B CA 1
ATOM 2675 C C . SER B 1 129 ? -24.06500 18.08600 5.61700 1.000 32.40000 112 SER B C 1
ATOM 2676 O O . SER B 1 129 ? -23.23300 18.37800 6.48400 1.000 29.80000 112 SER B O 1
ATOM 2679 N N . VAL B 1 130 ? -24.03800 18.62300 4.39400 1.000 29.52000 113 VAL B N 1
ATOM 2680 C CA . VAL B 1 130 ? -23.11000 19.71100 4.10400 1.000 32.97000 113 VAL B CA 1
ATOM 2681 C C . VAL B 1 130 ? -23.48100 20.94800 4.91000 1.000 33.05000 113 VAL B C 1
ATOM 2682 O O . VAL B 1 130 ? -22.61300 21.61000 5.49600 1.000 29.55000 113 VAL B O 1
ATOM 2686 N N . ARG B 1 131 ? -24.77500 21.27600 4.95900 1.000 28.18000 114 ARG B N 1
ATOM 2687 C CA . ARG B 1 131 ? -25.21200 22.47600 5.65300 1.000 29.28000 114 ARG B CA 1
ATOM 2688 C C . ARG B 1 131 ? -24.91200 22.38600 7.14700 1.000 29.01000 114 ARG B C 1
ATOM 2689 O O . ARG B 1 131 ? -24.46400 23.36500 7.75100 1.000 29.83000 114 ARG B O 1
ATOM 2697 N N . LYS B 1 132 ? -25.13900 21.21700 7.75700 1.000 28.29000 115 LYS B N 1
ATOM 2698 C CA . LYS B 1 132 ? -24.85700 21.07100 9.18600 1.000 28.72000 115 LYS B CA 1
ATOM 2699 C C . LYS B 1 132 ? -23.36500 21.19700 9.46200 1.000 32.17000 115 LYS B C 1
ATOM 2700 O O . LYS B 1 132 ? -22.96100 21.83300 10.44400 1.000 31.58000 115 LYS B O 1
ATOM 2706 N N . THR B 1 133 ? -22.53500 20.58700 8.61000 1.000 30.86000 116 THR B N 1
ATOM 2707 C CA . THR B 1 133 ? -21.08800 20.73000 8.74900 1.000 29.38000 116 THR B CA 1
ATOM 2708 C C . THR B 1 133 ? -20.69400 22.19800 8.71800 1.000 29.26000 116 THR B C 1
ATOM 2709 O O . THR B 1 133 ? -19.96400 22.67900 9.59200 1.000 32.07000 116 THR B O 1
ATOM 2713 N N . LEU B 1 134 ? -21.21500 22.93800 7.73400 1.000 29.32000 117 LEU B N 1
ATOM 2714 C CA . LEU B 1 134 ? -20.89100 24.35700 7.60900 1.000 31.65000 117 LEU B CA 1
ATOM 2715 C C . LEU B 1 134 ? -21.44700 25.15900 8.77700 1.000 30.58000 117 LEU B C 1
ATOM 2716 O O . LEU B 1 134 ? -20.81600 26.12000 9.23000 1.000 29.74000 117 LEU B O 1
ATOM 2721 N N . ASP B 1 135 ? -22.61500 24.77100 9.29200 1.000 33.80000 118 ASP B N 1
ATOM 2722 C CA . ASP B 1 135 ? -23.22900 25.50700 10.39400 1.000 33.71000 118 ASP B CA 1
ATOM 2723 C C . ASP B 1 135 ? -22.38300 25.39700 11.66000 1.000 28.98000 118 ASP B C 1
ATOM 2724 O O . ASP B 1 135 ? -21.99000 26.40400 12.25400 1.000 30.69000 118 ASP B O 1
ATOM 2729 N N . VAL B 1 136 ? -22.08900 24.17300 12.08900 1.000 29.63000 119 VAL B N 1
ATOM 2730 C CA . VAL B 1 136 ? -21.29100 23.98900 13.29700 1.000 29.61000 119 VAL B CA 1
ATOM 2731 C C . VAL B 1 136 ? -19.86700 24.49000 13.08300 1.000 28.71000 119 VAL B C 1
ATOM 2732 O O . VAL B 1 136 ? -19.34600 25.28500 13.87600 1.000 28.43000 119 VAL B O 1
ATOM 2736 N N . ASN B 1 137 ? -19.21400 24.03800 12.01000 1.000 30.96000 120 ASN B N 1
ATOM 2737 C CA . ASN B 1 137 ? -17.76300 24.22700 11.89300 1.000 29.18000 120 ASN B CA 1
ATOM 2738 C C . ASN B 1 137 ? -17.38500 25.62800 11.44100 1.000 29.41000 120 ASN B C 1
ATOM 2739 O O . ASN B 1 137 ? -16.27200 26.07800 11.72400 1.000 31.83000 120 ASN B O 1
ATOM 2744 N N . VAL B 1 138 ? -18.26400 26.32400 10.72100 1.000 28.91000 121 VAL B N 1
ATOM 2745 C CA . VAL B 1 138 ? -17.96300 27.66000 10.21400 1.000 26.87000 121 VAL B CA 1
ATOM 2746 C C . VAL B 1 138 ? -18.81600 28.72000 10.89900 1.000 29.50000 121 VAL B C 1
ATOM 2747 O O . VAL B 1 138 ? -18.28000 29.65100 11.50800 1.000 28.92000 121 VAL B O 1
ATOM 2751 N N . MET B 1 139 ? -20.14600 28.60800 10.80300 1.000 28.06000 122 MET B N 1
ATOM 2752 C CA . MET B 1 139 ? -20.99600 29.62500 11.41200 1.000 28.90000 122 MET B CA 1
ATOM 2753 C C . MET B 1 139 ? -20.71200 29.74500 12.90000 1.000 28.41000 122 MET B C 1
ATOM 2754 O O . MET B 1 139 ? -20.62300 30.85800 13.43600 1.000 31.24000 122 MET B O 1
ATOM 2759 N N . GLY B 1 140 ? -20.51600 28.61100 13.57300 1.000 27.01000 123 GLY B N 1
ATOM 2760 C CA . GLY B 1 140 ? -20.18300 28.64500 14.98800 1.000 29.66000 123 GLY B CA 1
ATOM 2761 C C . GLY B 1 140 ? -18.89200 29.39100 15.28100 1.000 32.17000 123 GLY B C 1
ATOM 2762 O O . GLY B 1 140 ? -18.78700 30.09100 16.29200 1.000 31.68000 123 GLY B O 1
ATOM 2763 N N . TYR B 1 141 ? -17.88700 29.24200 14.41400 1.000 30.17000 124 TYR B N 1
ATOM 2764 C CA . TYR B 1 141 ? -16.65400 29.99700 14.62800 1.000 29.89000 124 TYR B CA 1
ATOM 2765 C C . TYR B 1 141 ? -16.89800 31.49100 14.46400 1.000 29.11000 124 TYR B C 1
ATOM 2766 O O . TYR B 1 141 ? -16.37500 32.29100 15.24600 1.000 30.74000 124 TYR B O 1
ATOM 2775 N N . PHE B 1 142 ? -17.68400 31.88800 13.44800 1.000 26.64000 125 PHE B N 1
ATOM 2776 C CA . PHE B 1 142 ? -17.99300 33.30600 13.26100 1.000 32.39000 125 PHE B CA 1
ATOM 2777 C C . PHE B 1 142 ? -18.80600 33.85300 14.42600 1.000 27.68000 125 PHE B C 1
ATOM 2778 O O . PHE B 1 142 ? -18.56000 34.97200 14.89100 1.000 28.09000 125 PHE B O 1
ATOM 2786 N N . THR B 1 143 ? -19.79600 33.08800 14.89000 1.000 30.81000 126 THR B N 1
ATOM 2787 C CA . THR B 1 143 ? -20.62600 33.52500 16.01200 1.000 29.86000 126 THR B CA 1
ATOM 2788 C C . THR B 1 143 ? -19.79100 33.69700 17.27300 1.000 31.18000 126 THR B C 1
ATOM 2789 O O . THR B 1 143 ? -19.89400 34.71400 17.97300 1.000 30.43000 126 THR B O 1
ATOM 2793 N N . VAL B 1 144 ? -18.93600 32.71600 17.56700 1.000 31.65000 127 VAL B N 1
ATOM 2794 C CA . VAL B 1 144 ? -18.09500 32.79900 18.75600 1.000 28.86000 127 VAL B CA 1
ATOM 2795 C C . VAL B 1 144 ? -17.08100 33.93100 18.60900 1.000 31.18000 127 VAL B C 1
ATOM 2796 O O . VAL B 1 144 ? -16.85400 34.70100 19.55100 1.000 29.69000 127 VAL B O 1
ATOM 2800 N N . ALA B 1 145 ? -16.48900 34.08000 17.41700 1.000 29.10000 128 ALA B N 1
ATOM 2801 C CA . ALA B 1 145 ? -15.50400 35.13900 17.20800 1.000 30.21000 128 ALA B CA 1
ATOM 2802 C C . ALA B 1 145 ? -16.12300 36.52000 17.37800 1.000 31.19000 128 ALA B C 1
ATOM 2803 O O . ALA B 1 145 ? -15.52800 37.40300 18.01500 1.000 29.20000 128 ALA B O 1
ATOM 2805 N N . ALA B 1 146 ? -17.31900 36.72600 16.81400 1.000 30.06000 129 ALA B N 1
ATOM 2806 C CA . ALA B 1 146 ? -17.99200 38.01900 16.93300 1.000 32.91000 129 ALA B CA 1
ATOM 2807 C C . ALA B 1 146 ? -18.24900 38.38100 18.39300 1.000 30.39000 129 ALA B C 1
ATOM 2808 O O . ALA B 1 146 ? -17.95800 39.50100 18.83200 1.000 31.42000 129 ALA B O 1
ATOM 2810 N N . HIS B 1 147 ? -18.78700 37.44600 19.16800 1.000 31.08000 130 HIS B N 1
ATOM 2811 C CA . HIS B 1 147 ? -19.12200 37.77500 20.54500 1.000 31.87000 130 HIS B CA 1
ATOM 2812 C C . HIS B 1 147 ? -17.87600 37.86100 21.42400 1.000 33.11000 130 HIS B C 1
ATOM 2813 O O . HIS B 1 147 ? -17.84000 38.67600 22.35600 1.000 33.13000 130 HIS B O 1
ATOM 2820 N N . ALA B 1 148 ? -16.84800 37.05200 21.14100 1.000 31.90000 131 ALA B N 1
ATOM 2821 C CA . ALA B 1 148 ? -15.58100 37.20000 21.85100 1.000 33.30000 131 ALA B CA 1
ATOM 2822 C C . ALA B 1 148 ? -15.00300 38.58500 21.62100 1.000 31.66000 131 ALA B C 1
ATOM 2823 O O . ALA B 1 148 ? -14.52300 39.23300 22.55900 1.000 31.10000 131 ALA B O 1
ATOM 2825 N N . ALA B 1 149 ? -15.04900 39.05400 20.37400 1.000 30.35000 132 ALA B N 1
ATOM 2826 C CA . ALA B 1 149 ? -14.55900 40.38800 20.05700 1.000 29.51000 132 ALA B CA 1
ATOM 2827 C C . ALA B 1 149 ? -15.29700 41.44600 20.86600 1.000 32.71000 132 ALA B C 1
ATOM 2828 O O . ALA B 1 149 ? -14.68800 42.40600 21.34800 1.000 33.51000 132 ALA B O 1
ATOM 2830 N N . GLU B 1 150 ? -16.61400 41.28400 21.02600 1.000 32.93000 133 GLU B N 1
ATOM 2831 C CA . GLU B 1 150 ? -17.38800 42.21400 21.84000 1.000 33.21000 133 GLU B CA 1
ATOM 2832 C C . GLU B 1 150 ? -16.85700 42.28200 23.26600 1.000 32.49000 133 GLU B C 1
ATOM 2833 O O . GLU B 1 150 ? -16.72300 43.37200 23.83200 1.000 34.69000 133 GLU B O 1
ATOM 2839 N N . LEU B 1 151 ? -16.54800 41.12700 23.86300 1.000 29.94000 134 LEU B N 1
ATOM 2840 C CA . LEU B 1 151 ? -15.95300 41.12200 25.19900 1.000 36.27000 134 LEU B CA 1
ATOM 2841 C C . LEU B 1 151 ? -14.54300 41.70300 25.19400 1.000 35.29000 134 LEU B C 1
ATOM 2842 O O . LEU B 1 151 ? -14.17900 42.43400 26.11700 1.000 34.53000 134 LEU B O 1
ATOM 2847 N N . PHE B 1 152 ? -13.72500 41.37100 24.18300 1.000 33.11000 135 PHE B N 1
ATOM 2848 C CA . PHE B 1 152 ? -12.37300 41.93800 24.10300 1.000 33.43000 135 PHE B CA 1
ATOM 2849 C C . PHE B 1 152 ? -12.41000 43.46000 24.07500 1.000 34.57000 135 PHE B C 1
ATOM 2850 O O . PHE B 1 152 ? -11.57200 44.12100 24.69900 1.000 34.25000 135 PHE B O 1
ATOM 2858 N N . ALA B 1 153 ? -13.36800 44.03800 23.34200 1.000 32.48000 136 ALA B N 1
ATOM 2859 C CA . ALA B 1 153 ? -13.40700 45.49000 23.21500 1.000 36.59000 136 ALA B CA 1
ATOM 2860 C C . ALA B 1 153 ? -13.61500 46.18700 24.55700 1.000 40.83000 136 ALA B C 1
ATOM 2861 O O . ALA B 1 153 ? -13.36600 47.39300 24.65800 1.000 40.88000 136 ALA B O 1
ATOM 2863 N N . GLU B 1 154 ? -14.06300 45.46100 25.58900 1.000 36.61000 137 GLU B N 1
ATOM 2864 C CA . GLU B 1 154 ? -14.14000 46.02700 26.93400 1.000 41.12000 137 GLU B CA 1
ATOM 2865 C C . GLU B 1 154 ? -12.78000 46.11400 27.61500 1.000 43.80000 137 GLU B C 1
ATOM 2866 O O . GLU B 1 154 ? -12.63800 46.85300 28.59500 1.000 44.54000 137 GLU B O 1
ATOM 2872 N N . ASN B 1 155 ? -11.78200 45.38700 27.12200 1.000 37.77000 138 ASN B N 1
ATOM 2873 C CA . ASN B 1 155 ? -10.45600 45.40500 27.72400 1.000 40.71000 138 ASN B CA 1
ATOM 2874 C C . ASN B 1 155 ? -9.68600 46.65700 27.33100 1.000 42.16000 138 ASN B C 1
ATOM 2875 O O . ASN B 1 155 ? -9.84400 47.19800 26.23200 1.000 43.72000 138 ASN B O 1
ATOM 2880 N N . GLU B 1 156 ? -8.84800 47.11900 28.25600 1.000 42.89000 139 GLU B N 1
ATOM 2881 C CA . GLU B 1 156 ? -7.85500 48.12800 27.92800 1.000 44.41000 139 GLU B CA 1
ATOM 2882 C C . GLU B 1 156 ? -6.72600 47.46400 27.15900 1.000 41.35000 139 GLU B C 1
ATOM 2883 O O . GLU B 1 156 ? -6.36700 46.31600 27.43300 1.000 42.93000 139 GLU B O 1
ATOM 2889 N N . LYS B 1 157 ? -6.17800 48.17700 26.17900 1.000 43.51000 140 LYS B N 1
ATOM 2890 C CA . LYS B 1 157 ? -5.01900 47.65900 25.46600 1.000 42.81000 140 LYS B CA 1
ATOM 2891 C C . LYS B 1 157 ? -3.88400 47.41800 26.44800 1.000 44.30000 140 LYS B C 1
ATOM 2892 O O . LYS B 1 157 ? -3.61100 48.25500 27.31100 1.000 43.05000 140 LYS B O 1
ATOM 2898 N N . ASP B 1 158 ? -3.23600 46.26200 26.33200 1.000 42.55000 141 ASP B N 1
ATOM 2899 C CA . ASP B 1 158 ? -2.16100 45.91900 27.25100 1.000 43.05000 141 ASP B CA 1
ATOM 2900 C C . ASP B 1 158 ? -0.84800 46.54300 26.77200 1.000 44.01000 141 ASP B C 1
ATOM 2901 O O . ASP B 1 158 ? -0.81700 47.42400 25.90700 1.000 42.82000 141 ASP B O 1
ATOM 2906 N N . GLU B 1 159 ? 0.25500 46.06300 27.34500 1.000 44.02000 142 GLU B N 1
ATOM 2907 C CA . GLU B 1 159 ? 1.58000 46.61400 27.07600 1.000 47.04000 142 GLU B CA 1
ATOM 2908 C C . GLU B 1 159 ? 1.92700 46.52200 25.59800 1.000 45.25000 142 GLU B C 1
ATOM 2909 O O . GLU B 1 159 ? 2.60000 47.40300 25.04800 1.000 43.66000 142 GLU B O 1
ATOM 2915 N N . MET B 1 160 ? 1.47900 45.45500 24.94500 1.000 40.19000 143 MET B N 1
ATOM 2916 C CA . MET B 1 160 ? 1.70600 45.21700 23.53400 1.000 41.57000 143 MET B CA 1
ATOM 2917 C C . MET B 1 160 ? 0.61300 45.81000 22.66600 1.000 39.80000 143 MET B C 1
ATOM 2918 O O . MET B 1 160 ? 0.58800 45.54400 21.46200 1.000 37.89000 143 MET B O 1
ATOM 2923 N N . GLY B 1 161 ? -0.29900 46.58500 23.24900 1.000 42.75000 144 GLY B N 1
ATOM 2924 C CA . GLY B 1 161 ? -1.42500 47.10200 22.50100 1.000 40.65000 144 GLY B CA 1
ATOM 2925 C C . GLY B 1 161 ? -2.51900 46.09600 22.23400 1.000 38.12000 144 GLY B C 1
ATOM 2926 O O . GLY B 1 161 ? -3.38000 46.35400 21.38900 1.000 37.76000 144 GLY B O 1
ATOM 2927 N N . GLN B 1 162 ? -2.52000 44.96200 22.93500 1.000 36.07000 145 GLN B N 1
ATOM 2928 C CA . GLN B 1 162 ? -3.43800 43.86500 22.65600 1.000 37.39000 145 GLN B CA 1
ATOM 2929 C C . GLN B 1 162 ? -4.62300 43.86300 23.61600 1.000 37.57000 145 GLN B C 1
ATOM 2930 O O . GLN B 1 162 ? -4.50300 44.23900 24.78400 1.000 37.61000 145 GLN B O 1
ATOM 2936 N N . ARG B 1 163 ? -5.77400 43.41100 23.10100 1.000 33.49000 146 ARG B N 1
ATOM 2937 C CA . ARG B 1 163 ? -6.98800 43.20100 23.88600 1.000 33.30000 146 ARG B CA 1
ATOM 2938 C C . ARG B 1 163 ? -7.45400 41.74800 23.93200 1.000 34.12000 146 ARG B C 1
ATOM 2939 O O . ARG B 1 163 ? -8.18000 41.38400 24.86100 1.000 35.07000 146 ARG B O 1
ATOM 2947 N N . GLY B 1 164 ? -7.08700 40.92200 22.96100 1.000 32.82000 147 GLY B N 1
ATOM 2948 C CA . GLY B 1 164 ? -7.49200 39.52800 22.98800 1.000 29.63000 147 GLY B CA 1
ATOM 2949 C C . GLY B 1 164 ? -6.85800 38.77200 21.84100 1.000 30.11000 147 GLY B C 1
ATOM 2950 O O . GLY B 1 164 ? -6.17300 39.34400 20.98600 1.000 30.25000 147 GLY B O 1
ATOM 2951 N N . VAL B 1 165 ? -7.09700 37.46800 21.83000 1.000 28.47000 148 VAL B N 1
ATOM 2952 C CA . VAL B 1 165 ? -6.65000 36.62700 20.72500 1.000 28.97000 148 VAL B CA 1
ATOM 2953 C C . VAL B 1 165 ? -7.70700 35.56300 20.47800 1.000 29.58000 148 VAL B C 1
ATOM 2954 O O . VAL B 1 165 ? -8.30600 35.02700 21.42000 1.000 29.26000 148 VAL B O 1
ATOM 2958 N N . ILE B 1 166 ? -7.96000 35.29100 19.19900 1.000 28.56000 149 ILE B N 1
ATOM 2959 C CA . ILE B 1 166 ? -8.88100 34.25300 18.75600 1.000 27.02000 149 ILE B CA 1
ATOM 2960 C C . ILE B 1 166 ? -8.03500 33.17000 18.10500 1.000 31.71000 149 ILE B C 1
ATOM 2961 O O . ILE B 1 166 ? -7.27900 33.44600 17.16800 1.000 26.37000 149 ILE B O 1
ATOM 2966 N N . ILE B 1 167 ? -8.15500 31.94500 18.59600 1.000 28.68000 150 ILE B N 1
ATOM 2967 C CA . ILE B 1 167 ? -7.43200 30.80500 18.05000 1.000 29.47000 150 ILE B CA 1
ATOM 2968 C C . ILE B 1 167 ? -8.45300 29.82400 17.48000 1.000 29.80000 150 ILE B C 1
ATOM 2969 O O . ILE B 1 167 ? -9.26700 29.26500 18.22400 1.000 28.00000 150 ILE B O 1
ATOM 2974 N N . ASN B 1 168 ? -8.41400 29.62500 16.16400 1.000 27.69000 151 ASN B N 1
ATOM 2975 C CA . ASN B 1 168 ? -9.33500 28.73600 15.46500 1.000 30.61000 151 ASN B CA 1
ATOM 2976 C C . ASN B 1 168 ? -8.69600 27.38800 15.17700 1.000 30.02000 151 ASN B C 1
ATOM 2977 O O . ASN B 1 168 ? -7.49000 27.28500 14.92100 1.000 30.03000 151 ASN B O 1
ATOM 2982 N N . THR B 1 169 ? -9.52000 26.35000 15.19200 1.000 28.49000 152 THR B N 1
ATOM 2983 C CA . THR B 1 169 ? -9.04300 25.00300 14.93700 1.000 26.86000 152 THR B CA 1
ATOM 2984 C C . THR B 1 169 ? -9.56300 24.58200 13.57200 1.000 29.89000 152 THR B C 1
ATOM 2985 O O . THR B 1 169 ? -10.76200 24.31700 13.40400 1.000 28.40000 152 THR B O 1
ATOM 2989 N N . ALA B 1 170 ? -8.66600 24.55000 12.59700 1.000 25.95000 153 ALA B N 1
ATOM 2990 C CA . ALA B 1 170 ? -9.03300 24.07600 11.27100 1.000 26.94000 153 ALA B CA 1
ATOM 2991 C C . ALA B 1 170 ? -8.69800 22.59400 11.22000 1.000 30.59000 153 ALA B C 1
ATOM 2992 O O . ALA B 1 170 ? -9.11900 21.83900 12.10200 1.000 33.73000 153 ALA B O 1
ATOM 2994 N N . SER B 1 171 ? -7.90800 22.17400 10.23500 1.000 30.34000 154 SER B N 1
ATOM 2995 C CA . SER B 1 171 ? -7.56600 20.76600 10.04500 1.000 30.59000 154 SER B CA 1
ATOM 2996 C C . SER B 1 171 ? -6.67600 20.67500 8.82600 1.000 29.86000 154 SER B C 1
ATOM 2997 O O . SER B 1 171 ? -6.84000 21.47600 7.90000 1.000 27.74000 154 SER B O 1
ATOM 3000 N N . ILE B 1 172 ? -5.75700 19.70600 8.77900 1.000 27.30000 155 ILE B N 1
ATOM 3001 C CA . ILE B 1 172 ? -5.01100 19.56400 7.53500 1.000 29.51000 155 ILE B CA 1
ATOM 3002 C C . ILE B 1 172 ? -5.93200 19.11600 6.40500 1.000 27.83000 155 ILE B C 1
ATOM 3003 O O . ILE B 1 172 ? -5.55500 19.20400 5.23000 1.000 27.93000 155 ILE B O 1
ATOM 3008 N N . ALA B 1 173 ? -7.14700 18.65300 6.72700 1.000 27.70000 156 ALA B N 1
ATOM 3009 C CA . ALA B 1 173 ? -8.13900 18.41300 5.68700 1.000 27.68000 156 ALA B CA 1
ATOM 3010 C C . ALA B 1 173 ? -8.41300 19.66400 4.86600 1.000 26.41000 156 ALA B C 1
ATOM 3011 O O . ALA B 1 173 ? -8.90300 19.56100 3.73500 1.000 25.69000 156 ALA B O 1
ATOM 3013 N N . ALA B 1 174 ? -8.12200 20.84700 5.40600 1.000 25.92000 157 ALA B N 1
ATOM 3014 C CA . ALA B 1 174 ? -8.23800 22.04800 4.59500 1.000 26.43000 157 ALA B CA 1
ATOM 3015 C C . ALA B 1 174 ? -7.24300 22.05400 3.43800 1.000 30.28000 157 ALA B C 1
ATOM 3016 O O . ALA B 1 174 ? -7.45900 22.77700 2.46100 1.000 29.04000 157 ALA B O 1
ATOM 3018 N N . PHE B 1 175 ? -6.17100 21.26100 3.52300 1.000 28.72000 158 PHE B N 1
ATOM 3019 C CA . PHE B 1 175 ? -5.13600 21.17300 2.49000 1.000 32.35000 158 PHE B CA 1
ATOM 3020 C C . PHE B 1 175 ? -5.03900 19.80100 1.83600 1.000 30.73000 158 PHE B C 1
ATOM 3021 O O . PHE B 1 175 ? -4.74900 19.71500 0.64000 1.000 31.81000 158 PHE B O 1
ATOM 3029 N N . ASP B 1 176 ? -5.25700 18.72100 2.59400 1.000 29.59000 159 ASP B N 1
ATOM 3030 C CA . ASP B 1 176 ? -5.06200 17.34800 2.13300 1.000 28.27000 159 ASP B CA 1
ATOM 3031 C C . ASP B 1 176 ? -6.37000 16.56700 2.05200 1.000 25.87000 159 ASP B C 1
ATOM 3032 O O . ASP B 1 176 ? -6.37500 15.35900 2.29600 1.000 31.19000 159 ASP B O 1
ATOM 3037 N N . GLY B 1 177 ? -7.48800 17.22900 1.77500 1.000 27.26000 160 GLY B N 1
ATOM 3038 C CA . GLY B 1 177 ? -8.78000 16.56800 1.90000 1.000 27.52000 160 GLY B CA 1
ATOM 3039 C C . GLY B 1 177 ? -8.87500 15.25900 1.14700 1.000 28.09000 160 GLY B C 1
ATOM 3040 O O . GLY B 1 177 ? -8.52300 15.19100 -0.03300 1.000 26.96000 160 GLY B O 1
ATOM 3041 N N . GLN B 1 178 ? -9.31700 14.20500 1.82500 1.000 28.51000 161 GLN B N 1
ATOM 3042 C CA . GLN B 1 178 ? -9.39000 12.88600 1.21200 1.000 31.72000 161 GLN B CA 1
ATOM 3043 C C . GLN B 1 178 ? -10.77200 12.63100 0.62500 1.000 30.17000 161 GLN B C 1
ATOM 3044 O O . GLN B 1 178 ? -11.73700 13.36200 0.88400 1.000 30.50000 161 GLN B O 1
ATOM 3050 N N . ALA B 1 179 ? -10.86600 11.54400 -0.13900 1.000 28.79000 162 ALA B N 1
ATOM 3051 C CA . ALA B 1 179 ? -12.15900 11.07100 -0.61200 1.000 30.63000 162 ALA B CA 1
ATOM 3052 C C . ALA B 1 179 ? -13.11900 10.96400 0.55600 1.000 33.26000 162 ALA B C 1
ATOM 3053 O O . ALA B 1 179 ? -12.74800 10.51000 1.64300 1.000 32.84000 162 ALA B O 1
ATOM 3055 N N . GLY B 1 180 ? -14.34900 11.42800 0.33800 1.000 30.95000 163 GLY B N 1
ATOM 3056 C CA . GLY B 1 180 ? -15.37200 11.40600 1.36000 1.000 31.18000 163 GLY B CA 1
ATOM 3057 C C . GLY B 1 180 ? -15.42100 12.62600 2.25300 1.000 32.04000 163 GLY B C 1
ATOM 3058 O O . GLY B 1 180 ? -16.41600 12.80800 2.96100 1.000 32.20000 163 GLY B O 1
ATOM 3059 N N . GLN B 1 181 ? -14.40200 13.48400 2.21600 1.000 27.95000 164 GLN B N 1
ATOM 3060 C CA . GLN B 1 181 ? -14.24500 14.60000 3.13900 1.000 27.96000 164 GLN B CA 1
ATOM 3061 C C . GLN B 1 181 ? -14.57700 15.95700 2.52900 1.000 28.67000 164 GLN B C 1
ATOM 3062 O O . GLN B 1 181 ? -14.20500 16.97500 3.11300 1.000 30.78000 164 GLN B O 1
ATOM 3068 N N . SER B 1 182 ? -15.22600 16.01700 1.36000 1.000 29.85000 165 SER B N 1
ATOM 3069 C CA . SER B 1 182 ? -15.38300 17.31600 0.69600 1.000 28.37000 165 SER B CA 1
ATOM 3070 C C . SER B 1 182 ? -16.09800 18.33200 1.58700 1.000 27.14000 165 SER B C 1
ATOM 3071 O O . SER B 1 182 ? -15.71100 19.50500 1.63300 1.000 26.87000 165 SER B O 1
ATOM 3074 N N . ALA B 1 183 ? -17.14400 17.91200 2.30600 1.000 26.69000 166 ALA B N 1
ATOM 3075 C CA . ALA B 1 183 ? -17.85900 18.86500 3.15300 1.000 30.00000 166 ALA B CA 1
ATOM 3076 C C . ALA B 1 183 ? -16.99600 19.28900 4.33500 1.000 25.94000 166 ALA B C 1
ATOM 3077 O O . ALA B 1 183 ? -16.88800 20.48200 4.65300 1.000 26.33000 166 ALA B O 1
ATOM 3079 N N . TYR B 1 184 ? -16.36400 18.32100 4.99000 1.000 25.37000 167 TYR B N 1
ATOM 3080 C CA . TYR B 1 184 ? -15.47500 18.63500 6.09900 1.000 27.83000 167 TYR B CA 1
ATOM 3081 C C . TYR B 1 184 ? -14.31500 19.51800 5.64000 1.000 28.62000 167 TYR B C 1
ATOM 3082 O O . TYR B 1 184 ? -13.99500 20.53100 6.27800 1.000 26.14000 167 TYR B O 1
ATOM 3091 N N . SER B 1 185 ? -13.69100 19.16800 4.51200 1.000 26.13000 168 SER B N 1
ATOM 3092 C CA . SER B 1 185 ? -12.56100 19.95800 4.02400 1.000 28.49000 168 SER B CA 1
ATOM 3093 C C . SER B 1 185 ? -12.99400 21.36400 3.63800 1.000 26.95000 168 SER B C 1
ATOM 3094 O O . SER B 1 185 ? -12.23400 22.32100 3.80900 1.000 27.17000 168 SER B O 1
ATOM 3097 N N . ALA B 1 186 ? -14.20700 21.50600 3.09400 1.000 28.05000 169 ALA B N 1
ATOM 3098 C CA . ALA B 1 186 ? -14.73500 22.83500 2.80500 1.000 27.57000 169 ALA B CA 1
ATOM 3099 C C . ALA B 1 186 ? -14.87700 23.66200 4.08100 1.000 24.53000 169 ALA B C 1
ATOM 3100 O O . ALA B 1 186 ? -14.49600 24.84000 4.12000 1.000 27.27000 169 ALA B O 1
ATOM 3102 N N . SER B 1 187 ? -15.44200 23.07400 5.13900 1.000 24.80000 170 SER B N 1
ATOM 3103 C CA . SER B 1 187 ? -15.58500 23.85000 6.36500 1.000 22.68000 170 SER B CA 1
ATOM 3104 C C . SER B 1 187 ? -14.21800 24.23700 6.91600 1.000 24.66000 170 SER B C 1
ATOM 3105 O O . SER B 1 187 ? -14.04000 25.34400 7.43700 1.000 25.54000 170 SER B O 1
ATOM 3108 N N . LYS B 1 188 ? -13.23200 23.35400 6.78400 1.000 25.32000 171 LYS B N 1
ATOM 3109 C CA . LYS B 1 188 ? -11.92000 23.65500 7.34100 1.000 26.20000 171 LYS B CA 1
ATOM 3110 C C . LYS B 1 188 ? -11.15700 24.62900 6.46000 1.000 26.19000 171 LYS B C 1
ATOM 3111 O O . LYS B 1 188 ? -10.42800 25.48700 6.97800 1.000 25.65000 171 LYS B O 1
ATOM 3117 N N . GLY B 1 189 ? -11.34200 24.54400 5.13700 1.000 25.84000 172 GLY B N 1
ATOM 3118 C CA . GLY B 1 189 ? -10.78600 25.55900 4.26300 1.000 25.09000 172 GLY B CA 1
ATOM 3119 C C . GLY B 1 189 ? -11.40400 26.92300 4.49800 1.000 25.99000 172 GLY B C 1
ATOM 3120 O O . GLY B 1 189 ? -10.73800 27.94400 4.31900 1.000 26.15000 172 GLY B O 1
ATOM 3121 N N . ALA B 1 190 ? -12.68300 26.96200 4.91100 1.000 25.38000 173 ALA B N 1
ATOM 3122 C CA . ALA B 1 190 ? -13.31500 28.23300 5.26200 1.000 25.64000 173 ALA B CA 1
ATOM 3123 C C . ALA B 1 190 ? -12.64300 28.86000 6.47100 1.000 25.66000 173 ALA B C 1
ATOM 3124 O O . ALA B 1 190 ? -12.46700 30.08300 6.53100 1.000 23.92000 173 ALA B O 1
ATOM 3126 N N . ILE B 1 191 ? -12.25800 28.03700 7.44500 1.000 23.82000 174 ILE B N 1
ATOM 3127 C CA . ILE B 1 191 ? -11.59500 28.56500 8.63100 1.000 25.74000 174 ILE B CA 1
ATOM 3128 C C . ILE B 1 191 ? -10.20700 29.08000 8.27500 1.000 28.00000 174 ILE B C 1
ATOM 3129 O O . ILE B 1 191 ? -9.79000 30.14100 8.75100 1.000 26.36000 174 ILE B O 1
ATOM 3134 N N . VAL B 1 192 ? -9.48500 28.36200 7.40800 1.000 27.07000 175 VAL B N 1
ATOM 3135 C CA . VAL B 1 192 ? -8.22100 28.87400 6.86900 1.000 27.06000 175 VAL B CA 1
ATOM 3136 C C . VAL B 1 192 ? -8.43800 30.24100 6.23600 1.000 27.53000 175 VAL B C 1
ATOM 3137 O O . VAL B 1 192 ? -7.74400 31.20800 6.56000 1.000 27.17000 175 VAL B O 1
ATOM 3141 N N . GLY B 1 193 ? -9.43100 30.34500 5.34000 1.000 26.20000 176 GLY B N 1
ATOM 3142 C CA . GLY B 1 193 ? -9.63400 31.58200 4.59700 1.000 27.09000 176 GLY B CA 1
ATOM 3143 C C . GLY B 1 193 ? -10.02300 32.77000 5.46000 1.000 28.81000 176 GLY B C 1
ATOM 3144 O O . GLY B 1 193 ? -9.72600 33.91500 5.11700 1.000 28.64000 176 GLY B O 1
ATOM 3145 N N . MET B 1 194 ? -10.69200 32.52800 6.58500 1.000 27.46000 177 MET B N 1
ATOM 3146 C CA . MET B 1 194 ? -11.11900 33.64900 7.41500 1.000 29.31000 177 MET B CA 1
ATOM 3147 C C . MET B 1 194 ? -9.99400 34.20800 8.28000 1.000 29.42000 177 MET B C 1
ATOM 3148 O O . MET B 1 194 ? -10.13300 35.32600 8.80000 1.000 28.56000 177 MET B O 1
ATOM 3153 N N . THR B 1 195 ? -8.87800 33.48600 8.40400 1.000 26.63000 178 THR B N 1
ATOM 3154 C CA . THR B 1 195 ? -7.87600 33.83200 9.41400 1.000 28.24000 178 THR B CA 1
ATOM 3155 C C . THR B 1 195 ? -7.26000 35.19800 9.13000 1.000 28.40000 178 THR B C 1
ATOM 3156 O O . THR B 1 195 ? -7.29200 36.09600 9.98100 1.000 27.42000 178 THR B O 1
ATOM 3160 N N . LEU B 1 196 ? -6.72600 35.37800 7.92100 1.000 26.08000 179 LEU B N 1
ATOM 3161 C CA . LEU B 1 196 ? -6.02800 36.63400 7.61800 1.000 29.60000 179 LEU B CA 1
ATOM 3162 C C . LEU B 1 196 ? -6.96600 37.82300 7.58900 1.000 26.73000 179 LEU B C 1
ATOM 3163 O O . LEU B 1 196 ? -6.63000 38.85700 8.21100 1.000 27.53000 179 LEU B O 1
ATOM 3168 N N . PRO B 1 197 ? -8.13100 37.80000 6.92300 1.000 26.34000 180 PRO B N 1
ATOM 3169 C CA . PRO B 1 197 ? -8.99100 38.99100 6.95000 1.000 26.89000 180 PRO B CA 1
ATOM 3170 C C . PRO B 1 197 ? -9.44300 39.36100 8.35300 1.000 28.34000 180 PRO B C 1
ATOM 3171 O O . PRO B 1 197 ? -9.53500 40.54900 8.68200 1.000 27.93000 180 PRO B O 1
ATOM 3175 N N . LEU B 1 198 ? -9.72200 38.37200 9.19700 1.000 27.02000 181 LEU B N 1
ATOM 3176 C CA . LEU B 1 198 ? -10.08400 38.68800 10.57400 1.000 29.03000 181 LEU B CA 1
ATOM 3177 C C . LEU B 1 198 ? -8.91500 39.31200 11.32300 1.000 28.79000 181 LEU B C 1
ATOM 3178 O O . LEU B 1 198 ? -9.10300 40.27000 12.08000 1.000 30.89000 181 LEU B O 1
ATOM 3183 N N . ALA B 1 199 ? -7.70400 38.78500 11.13500 1.000 26.08000 182 ALA B N 1
ATOM 3184 C CA . ALA B 1 199 ? -6.54800 39.43400 11.73700 1.000 28.20000 182 ALA B CA 1
ATOM 3185 C C . ALA B 1 199 ? -6.43300 40.87100 11.25000 1.000 26.47000 182 ALA B C 1
ATOM 3186 O O . ALA B 1 199 ? -6.10800 41.77600 12.03000 1.000 27.30000 182 ALA B O 1
ATOM 3188 N N . ARG B 1 200 ? -6.73600 41.10700 9.96900 1.000 26.83000 183 ARG B N 1
ATOM 3189 C CA . ARG B 1 200 ? -6.66900 42.46500 9.43300 1.000 29.12000 183 ARG B CA 1
ATOM 3190 C C . ARG B 1 200 ? -7.79500 43.33800 9.97800 1.000 27.80000 183 ARG B C 1
ATOM 3191 O O . ARG B 1 200 ? -7.57400 44.51600 10.27900 1.000 28.25000 183 ARG B O 1
ATOM 3199 N N . ASP B 1 201 ? -9.01100 42.78200 10.09100 1.000 27.33000 184 ASP B N 1
ATOM 3200 C CA . ASP B 1 201 ? -10.13200 43.50200 10.69300 1.000 29.46000 184 ASP B CA 1
ATOM 3201 C C . ASP B 1 201 ? -9.75400 44.08200 12.04200 1.000 32.10000 184 ASP B C 1
ATOM 3202 O O . ASP B 1 201 ? -10.02000 45.25200 12.33900 1.000 32.61000 184 ASP B O 1
ATOM 3207 N N . PHE B 1 202 ? -9.17200 43.25000 12.88900 1.000 28.73000 185 PHE B N 1
ATOM 3208 C CA . PHE B 1 202 ? -8.93900 43.58500 14.28400 1.000 33.05000 185 PHE B CA 1
ATOM 3209 C C . PHE B 1 202 ? -7.52400 44.09300 14.55300 1.000 32.84000 185 PHE B C 1
ATOM 3210 O O . PHE B 1 202 ? -7.16500 44.28700 15.71900 1.000 31.12000 185 PHE B O 1
ATOM 3218 N N . ALA B 1 203 ? -6.72800 44.34100 13.50600 1.000 30.70000 186 ALA B N 1
ATOM 3219 C CA . ALA B 1 203 ? -5.31900 44.68500 13.69600 1.000 31.93000 186 ALA B CA 1
ATOM 3220 C C . ALA B 1 203 ? -5.14600 45.85100 14.65800 1.000 35.40000 186 ALA B C 1
ATOM 3221 O O . ALA B 1 203 ? -4.37900 45.77200 15.62200 1.000 33.41000 186 ALA B O 1
ATOM 3223 N N . ASP B 1 204 ? -5.85700 46.94200 14.41800 1.000 37.52000 187 ASP B N 1
ATOM 3224 C CA . ASP B 1 204 ? -5.67900 48.13900 15.22900 1.000 39.46000 187 ASP B CA 1
ATOM 3225 C C . ASP B 1 204 ? -6.59300 48.17400 16.43900 1.000 37.45000 187 ASP B C 1
ATOM 3226 O O . ASP B 1 204 ? -6.54200 49.13700 17.21100 1.000 41.20000 187 ASP B O 1
ATOM 3231 N N . ASP B 1 205 ? -7.40600 47.13700 16.62300 1.000 33.89000 188 ASP B N 1
ATOM 3232 C CA . ASP B 1 205 ? -8.12500 46.88300 17.85900 1.000 35.63000 188 ASP B CA 1
ATOM 3233 C C . ASP B 1 205 ? -7.34100 45.98800 18.79800 1.000 35.24000 188 ASP B C 1
ATOM 3234 O O . ASP B 1 205 ? -7.78200 45.76600 19.92800 1.000 35.57000 188 ASP B O 1
ATOM 3239 N N . GLY B 1 206 ? -6.20800 45.45400 18.34600 1.000 36.85000 189 GLY B N 1
ATOM 3240 C CA . GLY B 1 206 ? -5.38200 44.62300 19.19300 1.000 33.60000 189 GLY B CA 1
ATOM 3241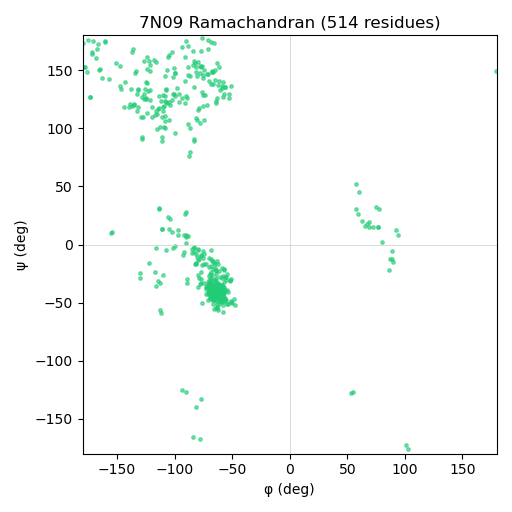 C C . GLY B 1 206 ? -5.91600 43.23100 19.43200 1.000 30.76000 189 GLY B C 1
ATOM 3242 O O . GLY B 1 206 ? -5.69900 42.67800 20.51000 1.000 31.51000 189 GLY B O 1
ATOM 3243 N N . ILE B 1 207 ? -6.61200 42.64300 18.46200 1.000 27.08000 190 ILE B N 1
ATOM 3244 C CA . ILE B 1 207 ? -7.11800 41.27700 18.58400 1.000 28.81000 190 ILE B CA 1
ATOM 3245 C C . ILE B 1 207 ? -6.45000 40.42300 17.51500 1.000 32.24000 190 ILE B C 1
ATOM 3246 O O . ILE B 1 207 ? -6.73500 40.58400 16.32200 1.000 33.05000 190 ILE B O 1
ATOM 3251 N N . ARG B 1 208 ? -5.58100 39.49900 17.92700 1.000 30.38000 191 ARG B N 1
ATOM 3252 C CA . ARG B 1 208 ? -4.97700 38.62100 16.93400 1.000 30.18000 191 ARG B CA 1
ATOM 3253 C C . ARG B 1 208 ? -5.90800 37.45900 16.61500 1.000 29.87000 191 ARG B C 1
ATOM 3254 O O . ARG B 1 208 ? -6.79000 37.10000 17.39700 1.000 31.87000 191 ARG B O 1
ATOM 3262 N N . VAL B 1 209 ? -5.69200 36.86700 15.44000 1.000 25.97000 192 VAL B N 1
ATOM 3263 C CA . VAL B 1 209 ? -6.43400 35.70100 14.98200 1.000 29.36000 192 VAL B CA 1
ATOM 3264 C C . VAL B 1 209 ? -5.42400 34.74500 14.37200 1.000 26.94000 192 VAL B C 1
ATOM 3265 O O . VAL B 1 209 ? -4.73200 35.10300 13.41500 1.000 28.21000 192 VAL B O 1
ATOM 3269 N N . VAL B 1 210 ? -5.31800 33.54700 14.93800 1.000 30.50000 193 VAL B N 1
ATOM 3270 C CA . VAL B 1 210 ? -4.39000 32.52300 14.47200 1.000 30.61000 193 VAL B CA 1
ATOM 3271 C C . VAL B 1 210 ? -5.16000 31.21800 14.39100 1.000 29.75000 193 VAL B C 1
ATOM 3272 O O . VAL B 1 210 ? -6.09400 30.98700 15.15900 1.000 29.22000 193 VAL B O 1
ATOM 3276 N N . THR B 1 211 ? -4.76300 30.35700 13.46200 1.000 27.60000 194 THR B N 1
ATOM 3277 C CA . THR B 1 211 ? -5.43100 29.08500 13.26100 1.000 28.00000 194 THR B CA 1
ATOM 3278 C C . THR B 1 211 ? -4.42000 27.95300 13.36300 1.000 28.61000 194 THR B C 1
ATOM 3279 O O . THR B 1 211 ? -3.28700 28.08200 12.89500 1.000 29.82000 194 THR B O 1
ATOM 3283 N N . ILE B 1 212 ? -4.82700 26.86200 14.00700 1.000 26.86000 195 ILE B N 1
ATOM 3284 C CA . ILE B 1 212 ? -4.06000 25.62400 14.08700 1.000 28.66000 195 ILE B CA 1
ATOM 3285 C C . ILE B 1 212 ? -4.74200 24.60400 13.19200 1.000 29.89000 195 ILE B C 1
ATOM 3286 O O . ILE B 1 212 ? -5.96900 24.45000 13.25300 1.000 27.85000 195 ILE B O 1
ATOM 3291 N N . ALA B 1 213 ? -3.95700 23.90100 12.36800 1.000 27.88000 196 ALA B N 1
ATOM 3292 C CA . ALA B 1 213 ? -4.48100 22.81200 11.54400 1.000 26.20000 196 ALA B CA 1
ATOM 3293 C C . ALA B 1 213 ? -3.93200 21.49400 12.06200 1.000 29.05000 196 ALA B C 1
ATOM 3294 O O . ALA B 1 213 ? -2.81900 21.07900 11.68700 1.000 27.63000 196 ALA B O 1
ATOM 3296 N N . PRO B 1 214 ? -4.63700 20.80700 12.95500 1.000 28.34000 197 PRO B N 1
ATOM 3297 C CA . PRO B 1 214 ? -4.15300 19.52900 13.46200 1.000 28.77000 197 PRO B CA 1
ATOM 3298 C C . PRO B 1 214 ? -4.22700 18.45800 12.39400 1.000 32.61000 197 PRO B C 1
ATOM 3299 O O . PRO B 1 214 ? -5.12300 18.45900 11.54000 1.000 30.85000 197 PRO B O 1
ATOM 3303 N N . GLY B 1 215 ? -3.26300 17.54000 12.45300 1.000 29.32000 198 GLY B N 1
ATOM 3304 C CA . GLY B 1 215 ? -3.37800 16.27600 11.75400 1.000 28.62000 198 GLY B CA 1
ATOM 3305 C C . GLY B 1 215 ? -4.30600 15.33700 12.49700 1.000 34.40000 198 GLY B C 1
ATOM 3306 O O . GLY B 1 215 ? -5.38700 15.74500 12.91400 1.000 37.38000 198 GLY B O 1
ATOM 3307 N N . ILE B 1 216 ? -3.92300 14.08700 12.68900 1.000 26.40000 199 ILE B N 1
ATOM 3308 C CA . ILE B 1 216 ? -4.79100 13.11900 13.34100 1.000 29.05000 199 ILE B CA 1
ATOM 3309 C C . ILE B 1 216 ? -4.40900 13.04700 14.81600 1.000 31.18000 199 ILE B C 1
ATOM 3310 O O . ILE B 1 216 ? -3.24700 12.77600 15.15600 1.000 30.57000 199 ILE B O 1
ATOM 3315 N N . PHE B 1 217 ? -5.38400 13.30300 15.68500 1.000 29.57000 200 PHE B N 1
ATOM 3316 C CA . PHE B 1 217 ? -5.18800 13.32000 17.12800 1.000 30.82000 200 PHE B CA 1
ATOM 3317 C C . PHE B 1 217 ? -6.10600 12.29500 17.77300 1.000 33.05000 200 PHE B C 1
ATOM 3318 O O . PHE B 1 217 ? -7.20900 12.03300 17.28400 1.000 31.02000 200 PHE B O 1
ATOM 3326 N N . ASP B 1 218 ? -5.64800 11.74000 18.89200 1.000 31.49000 201 ASP B N 1
ATOM 3327 C CA . ASP B 1 218 ? -6.34400 10.65300 19.57900 1.000 37.03000 201 ASP B CA 1
ATOM 3328 C C . ASP B 1 218 ? -7.43800 11.25600 20.45600 1.000 38.86000 201 ASP B C 1
ATOM 3329 O O . ASP B 1 218 ? -7.21300 11.60000 21.61900 1.000 42.25000 201 ASP B O 1
ATOM 3334 N N . THR B 1 219 ? -8.63900 11.39900 19.87700 1.000 34.16000 202 THR B N 1
ATOM 3335 C CA . THR B 1 219 ? -9.79300 12.01900 20.51900 1.000 35.55000 202 THR B CA 1
ATOM 3336 C C . THR B 1 219 ? -11.05100 11.20400 20.25000 1.000 38.10000 202 THR B C 1
ATOM 3337 O O . THR B 1 219 ? -11.05900 10.35100 19.35200 1.000 39.47000 202 THR B O 1
ATOM 3341 N N . PRO B 1 220 ? -12.13400 11.44900 20.98800 1.000 38.59000 203 PRO B N 1
ATOM 3342 C CA . PRO B 1 220 ? -13.40500 10.77200 20.67900 1.000 41.71000 203 PRO B CA 1
ATOM 3343 C C . PRO B 1 220 ? -13.83600 10.86000 19.21900 1.000 42.94000 203 PRO B C 1
ATOM 3344 O O . PRO B 1 220 ? -14.47800 9.92900 18.71700 1.000 43.12000 203 PRO B O 1
ATOM 3348 N N . MET B 1 221 ? -13.47800 11.93000 18.50500 1.000 44.61000 204 MET B N 1
ATOM 3349 C CA . MET B 1 221 ? -13.80400 12.00500 17.08400 1.000 46.94000 204 MET B CA 1
ATOM 3350 C C . MET B 1 221 ? -13.28400 10.79800 16.30800 1.000 47.06000 204 MET B C 1
ATOM 3351 O O . MET B 1 221 ? -13.83000 10.47500 15.24500 1.000 47.98000 204 MET B O 1
ATOM 3356 N N . MET B 1 222 ? -12.24200 10.14800 16.81100 1.000 49.85000 205 MET B N 1
ATOM 3357 C CA . MET B 1 222 ? -11.60000 9.02000 16.09300 1.000 51.76000 205 MET B CA 1
ATOM 3358 C C . MET B 1 222 ? -11.85700 7.70500 16.81900 1.000 55.98000 205 MET B C 1
ATOM 3359 O O . MET B 1 222 ? -11.22600 6.72600 16.45000 1.000 58.92000 205 MET B O 1
ATOM 3364 N N . ALA B 1 223 ? -12.79000 7.68700 17.76800 1.000 57.67000 206 ALA B N 1
ATOM 3365 C CA . ALA B 1 223 ? -13.01400 6.49400 18.61300 1.000 56.35000 206 ALA B CA 1
ATOM 3366 C C . ALA B 1 223 ? -13.88000 5.45500 17.90900 1.000 57.40000 206 ALA B C 1
ATOM 3367 O O . ALA B 1 223 ? -13.88200 4.32500 18.35400 1.000 58.62000 206 ALA B O 1
ATOM 3369 N N . SER B 1 224 ? -14.59500 5.82800 16.85300 1.000 59.15000 207 SER B N 1
ATOM 3370 C CA . SER B 1 224 ? -15.42700 4.83500 16.13100 1.000 55.67000 207 SER B CA 1
ATOM 3371 C C . SER B 1 224 ? -14.51800 3.86900 15.37200 1.000 54.28000 207 SER B C 1
ATOM 3372 O O . SER B 1 224 ? -14.87600 2.71400 15.25400 1.000 51.35000 207 SER B O 1
ATOM 3375 N N . PHE B 1 225 ? -13.37100 4.34700 14.90700 1.000 52.62000 208 PHE B N 1
ATOM 3376 C CA . PHE B 1 225 ? -12.43900 3.50900 14.11800 1.000 52.85000 208 PHE B CA 1
ATOM 3377 C C . PHE B 1 225 ? -11.94000 2.29200 14.89200 1.000 48.64000 208 PHE B C 1
ATOM 3378 O O . PHE B 1 225 ? -11.52300 2.40500 16.02200 1.000 48.35000 208 PHE B O 1
ATOM 3386 N N . PRO B 1 226 ? -11.98300 1.15000 14.22200 1.000 47.25000 209 PRO B N 1
ATOM 3387 C CA . PRO B 1 226 ? -11.48600 -0.10000 14.76100 1.000 47.71000 209 PRO B CA 1
ATOM 3388 C C . PRO B 1 226 ? -9.95500 -0.14100 14.69900 1.000 44.95000 209 PRO B C 1
ATOM 3389 O O . PRO B 1 226 ? -9.36700 0.60600 13.98800 1.000 44.75000 209 PRO B O 1
ATOM 3393 N N . ASP B 1 227 ? -9.35500 -1.09000 15.40000 1.000 43.16000 210 ASP B N 1
ATOM 3394 C CA . ASP B 1 227 ? -7.87500 -1.20800 15.45800 1.000 41.49000 210 ASP B CA 1
ATOM 3395 C C . ASP B 1 227 ? -7.23900 -1.26500 14.06000 1.000 42.97000 210 ASP B C 1
ATOM 3396 O O . ASP B 1 227 ? -6.19900 -0.65800 13.89900 1.000 42.00000 210 ASP B O 1
ATOM 3401 N N . LYS B 1 228 ? -7.82500 -1.97600 13.09600 1.000 42.79000 211 LYS B N 1
ATOM 3402 C CA . LYS B 1 228 ? -7.20800 -2.03600 11.74400 1.000 45.39000 211 LYS B CA 1
ATOM 3403 C C . LYS B 1 228 ? -7.12300 -0.63000 11.14900 1.000 42.50000 211 LYS B C 1
ATOM 3404 O O . LYS B 1 228 ? -6.10400 -0.31500 10.57900 1.000 41.46000 211 LYS B O 1
ATOM 3406 N N . VAL B 1 229 ? -8.18800 0.15500 11.25900 1.000 43.13000 212 VAL B N 1
ATOM 3407 C CA . VAL B 1 229 ? -8.16100 1.52100 10.67200 1.000 44.91000 212 VAL B CA 1
ATOM 3408 C C . VAL B 1 229 ? -7.18800 2.39900 11.45600 1.000 42.90000 212 VAL B C 1
ATOM 3409 O O . VAL B 1 229 ? -6.48700 3.16700 10.83900 1.000 39.12000 212 VAL B O 1
ATOM 3413 N N . ARG B 1 230 ? -7.19100 2.29200 12.77800 1.000 40.06000 213 ARG B N 1
ATOM 3414 C CA . ARG B 1 230 ? -6.24700 3.10000 13.58000 1.000 43.55000 213 ARG B CA 1
ATOM 3415 C C . ARG B 1 230 ? -4.81900 2.78800 13.13600 1.000 43.12000 213 ARG B C 1
ATOM 3416 O O . ARG B 1 230 ? -4.08200 3.72200 12.88500 1.000 46.00000 213 ARG B O 1
ATOM 3424 N N . ASN B 1 231 ? -4.46600 1.51100 13.03800 1.000 40.35000 214 ASN B N 1
ATOM 3425 C CA . ASN B 1 231 ? -3.11000 1.13800 12.64600 1.000 42.73000 214 ASN B CA 1
ATOM 3426 C C . ASN B 1 231 ? -2.77800 1.68500 11.26700 1.000 42.92000 214 ASN B C 1
ATOM 3427 O O . ASN B 1 231 ? -1.64800 2.12300 11.01800 1.000 40.78000 214 ASN B O 1
ATOM 3432 N N . PHE B 1 232 ? -3.76200 1.70300 10.36700 1.000 43.06000 215 PHE B N 1
ATOM 3433 C CA . PHE B 1 232 ? -3.50600 2.24100 9.03800 1.000 41.78000 215 PHE B CA 1
ATOM 3434 C C . PHE B 1 232 ? -3.24400 3.74100 9.09000 1.000 42.01000 215 PHE B C 1
ATOM 3435 O O . PHE B 1 232 ? -2.32900 4.23900 8.42100 1.000 39.38000 215 PHE B O 1
ATOM 3443 N N . LEU B 1 233 ? -4.03300 4.47800 9.88400 1.000 40.33000 216 LEU B N 1
ATOM 3444 C CA . LEU B 1 233 ? -3.82900 5.92200 10.00700 1.000 41.84000 216 LEU B CA 1
ATOM 3445 C C . LEU B 1 233 ? -2.49900 6.25100 10.67500 1.000 37.45000 216 LEU B C 1
ATOM 3446 O O . LEU B 1 233 ? -1.83900 7.22400 10.30300 1.000 38.18000 216 LEU B O 1
ATOM 3451 N N . ILE B 1 234 ? -2.10400 5.47700 11.68300 1.00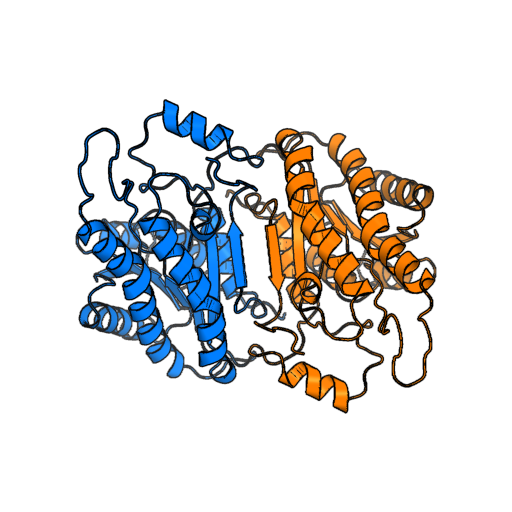0 39.86000 217 ILE B N 1
ATOM 3452 C CA . ILE B 1 234 ? -0.81100 5.71200 12.31900 1.000 40.78000 217 ILE B CA 1
ATOM 3453 C C . ILE B 1 234 ? 0.31800 5.46500 11.32600 1.000 38.92000 217 ILE B C 1
ATOM 3454 O O . ILE B 1 234 ? 1.30000 6.21400 11.28200 1.000 41.16000 217 ILE B O 1
ATOM 3459 N N . GLY B 1 235 ? 0.18800 4.42200 10.50200 1.000 36.90000 218 GLY B N 1
ATOM 3460 C CA . GLY B 1 235 ? 1.20800 4.14200 9.50600 1.000 37.92000 218 GLY B CA 1
ATOM 3461 C C . GLY B 1 235 ? 1.47400 5.30800 8.58000 1.000 40.86000 218 GLY B C 1
ATOM 3462 O O . GLY B 1 235 ? 2.58800 5.45600 8.06600 1.000 37.19000 218 GLY B O 1
ATOM 3463 N N . LEU B 1 236 ? 0.46900 6.16400 8.36800 1.000 37.21000 219 LEU B N 1
ATOM 3464 C CA . LEU B 1 236 ? 0.62600 7.29300 7.45900 1.000 37.32000 219 LEU B CA 1
ATOM 3465 C C . LEU B 1 236 ? 1.41900 8.43900 8.06700 1.000 34.25000 219 LEU B C 1
ATOM 3466 O O . LEU B 1 236 ? 1.99900 9.23000 7.32000 1.000 35.87000 219 LEU B O 1
ATOM 3471 N N . VAL B 1 237 ? 1.46800 8.54800 9.39000 1.000 31.86000 220 VAL B N 1
ATOM 3472 C CA . VAL B 1 237 ? 2.11400 9.69900 10.01500 1.000 32.60000 220 VAL B CA 1
ATOM 3473 C C . VAL B 1 237 ? 3.61800 9.46500 9.96200 1.000 32.40000 220 VAL B C 1
ATOM 3474 O O . VAL B 1 237 ? 4.10500 8.47600 10.53200 1.000 32.95000 220 VAL B O 1
ATOM 3478 N N . PRO B 1 238 ? 4.38800 10.31200 9.27100 1.000 30.58000 221 PRO B N 1
ATOM 3479 C CA . PRO B 1 238 ? 5.83500 10.07500 9.20400 1.000 31.00000 221 PRO B CA 1
ATOM 3480 C C . PRO B 1 238 ? 6.48100 10.02900 10.57500 1.000 32.83000 221 PRO B C 1
ATOM 3481 O O . PRO B 1 238 ? 7.06100 9.00100 10.93500 1.000 31.65000 221 PRO B O 1
ATOM 3485 N N . ASN B 1 239 ? 6.35700 11.10300 11.36400 1.000 30.47000 222 ASN B N 1
ATOM 3486 C CA . ASN B 1 239 ? 7.16600 11.21400 12.57400 1.000 29.18000 222 ASN B CA 1
ATOM 3487 C C . ASN B 1 239 ? 6.75800 12.42500 13.40600 1.000 29.26000 222 ASN B C 1
ATOM 3488 O O . ASN B 1 239 ? 6.71500 13.54200 12.88000 1.000 29.33000 222 ASN B O 1
ATOM 3493 N N . PRO B 1 240 ? 6.45000 12.25400 14.71100 1.000 29.85000 223 PRO B N 1
ATOM 3494 C CA . PRO B 1 240 ? 6.37600 11.00500 15.48500 1.000 31.95000 223 PRO B CA 1
ATOM 3495 C C . PRO B 1 240 ? 5.31000 10.05300 14.94000 1.000 33.60000 223 PRO B C 1
ATOM 3496 O O . PRO B 1 240 ? 4.24000 10.52400 14.55800 1.000 30.49000 223 PRO B O 1
ATOM 3500 N N . LYS B 1 241 ? 5.57800 8.74600 14.91300 1.000 33.31000 224 LYS B N 1
ATOM 3501 C CA . LYS B 1 241 ? 4.67500 7.81800 14.23500 1.000 35.85000 224 LYS B CA 1
ATOM 3502 C C . LYS B 1 241 ? 3.58900 7.39600 15.22100 1.000 36.88000 224 LYS B C 1
ATOM 3503 O O . LYS B 1 241 ? 3.60300 6.31200 15.81000 1.000 36.65000 224 LYS B O 1
ATOM 3509 N N . ARG B 1 242 ? 2.61400 8.28200 15.37200 1.000 33.84000 225 ARG B N 1
ATOM 3510 C CA . ARG B 1 242 ? 1.51900 8.11000 16.31300 1.000 36.90000 225 ARG B CA 1
ATOM 3511 C C . ARG B 1 242 ? 0.52000 9.21400 16.02900 1.000 34.94000 225 ARG B C 1
ATOM 3512 O O . ARG B 1 242 ? 0.83000 10.19000 15.34200 1.000 34.01000 225 ARG B O 1
ATOM 3520 N N . PHE B 1 243 ? -0.68000 9.05900 16.57600 1.000 31.94000 226 PHE B N 1
ATOM 3521 C CA . PHE B 1 243 ? -1.58800 10.19400 16.64900 1.000 33.55000 226 PHE B CA 1
ATOM 3522 C C . PHE B 1 243 ? -1.00000 11.26000 17.56400 1.000 33.07000 226 PHE B C 1
ATOM 3523 O O . PHE B 1 243 ? -0.27500 10.95300 18.51900 1.000 33.61000 226 PHE B O 1
ATOM 3531 N N . GLY B 1 244 ? -1.32700 12.52300 17.28300 1.000 28.94000 227 GLY B N 1
ATOM 3532 C CA . GLY B 1 244 ? -1.04100 13.56700 18.25100 1.000 29.73000 227 GLY B CA 1
ATOM 3533 C C . GLY B 1 244 ? -1.81800 13.35800 19.53800 1.000 30.27000 227 GLY B C 1
ATOM 3534 O O . GLY B 1 244 ? -2.87100 12.71200 19.55800 1.000 31.16000 227 GLY B O 1
ATOM 3535 N N . VAL B 1 245 ? -1.30200 13.91000 20.63500 1.000 28.74000 228 VAL B N 1
ATOM 3536 C CA . VAL B 1 245 ? -2.03300 13.81600 21.90400 1.000 27.13000 228 VAL B CA 1
ATOM 3537 C C . VAL B 1 245 ? -2.58500 15.19500 22.25000 1.000 31.70000 228 VAL B C 1
ATOM 3538 O O . VAL B 1 245 ? -1.94400 16.20500 21.93500 1.000 33.26000 228 VAL B O 1
ATOM 3542 N N . PRO B 1 246 ? -3.77100 15.28900 22.86400 1.000 32.76000 229 PRO B N 1
ATOM 3543 C CA . PRO B 1 246 ? -4.39300 16.60600 23.08900 1.000 34.76000 229 PRO B CA 1
ATOM 3544 C C . PRO B 1 246 ? -3.49500 17.62600 23.76000 1.000 33.42000 229 PRO B C 1
ATOM 3545 O O . PRO B 1 246 ? -3.62700 18.82700 23.48000 1.000 32.81000 229 PRO B O 1
ATOM 3549 N N . GLU B 1 247 ? -2.57100 17.19200 24.62000 1.000 32.86000 230 GLU B N 1
ATOM 3550 C CA . GLU B 1 247 ? -1.69300 18.14200 25.29900 1.000 33.20000 230 GLU B CA 1
ATOM 3551 C C . GLU B 1 247 ? -0.81600 18.90200 24.31900 1.000 32.06000 230 GLU B C 1
ATOM 3552 O O . GLU B 1 247 ? -0.47700 20.06600 24.56600 1.000 29.54000 230 GLU B O 1
ATOM 3558 N N . GLU B 1 248 ? -0.43300 18.26400 23.21000 1.000 32.33000 231 GLU B N 1
ATOM 3559 C CA . GLU B 1 248 ? 0.43000 18.92500 22.23400 1.000 33.15000 231 GLU B CA 1
ATOM 3560 C C . GLU B 1 248 ? -0.33100 20.00700 21.48700 1.000 31.72000 231 GLU B C 1
ATOM 3561 O O . GLU B 1 248 ? 0.23500 21.05300 21.15700 1.000 30.96000 231 GLU B O 1
ATOM 3567 N N . TYR B 1 249 ? -1.62200 19.77800 21.22100 1.000 27.34000 232 TYR B N 1
ATOM 3568 C CA . TYR B 1 249 ? -2.45800 20.84800 20.69000 1.000 29.01000 232 TYR B CA 1
ATOM 3569 C C . TYR B 1 249 ? -2.62100 21.96200 21.72000 1.000 30.53000 232 TYR B C 1
ATOM 3570 O O . TYR B 1 249 ? -2.48600 23.15300 21.40200 1.000 26.35000 232 TYR B O 1
ATOM 3579 N N . GLY B 1 250 ? -2.91400 21.59100 22.96600 1.000 28.05000 233 GLY B N 1
ATOM 3580 C CA . GLY B 1 250 ? -3.02400 22.59500 24.01500 1.000 31.01000 233 GLY B CA 1
ATOM 3581 C C . GLY B 1 250 ? -1.76000 23.41700 24.19000 1.000 28.40000 233 GLY B C 1
ATOM 3582 O O . GLY B 1 250 ? -1.82000 24.62400 24.45400 1.000 31.61000 233 GLY B O 1
ATOM 3583 N N . ALA B 1 251 ? -0.59500 22.78700 24.03600 1.000 26.66000 234 ALA B N 1
ATOM 3584 C CA . ALA B 1 251 ? 0.64500 23.53600 24.22100 1.000 29.05000 234 ALA B CA 1
ATOM 3585 C C . ALA B 1 251 ? 0.85000 24.54700 23.10500 1.000 28.24000 234 ALA B C 1
ATOM 3586 O O . ALA B 1 251 ? 1.33200 25.66000 23.34800 1.000 28.86000 234 ALA B O 1
ATOM 3588 N N . LEU B 1 252 ? 0.46400 24.18800 21.87600 1.000 26.82000 235 LEU B N 1
ATOM 3589 C CA . LEU B 1 252 ? 0.57200 25.13200 20.77200 1.000 27.81000 235 LEU B CA 1
ATOM 3590 C C . LEU B 1 252 ? -0.42200 26.27200 20.94000 1.000 28.46000 235 LEU B C 1
ATOM 3591 O O . LEU B 1 252 ? -0.09700 27.43800 20.68500 1.000 26.07000 235 LEU B O 1
ATOM 3596 N N . VAL B 1 253 ? -1.64900 25.95400 21.35200 1.000 27.42000 236 VAL B N 1
ATOM 3597 C CA . VAL B 1 253 ? -2.58900 27.00400 21.73200 1.000 29.92000 236 VAL B CA 1
ATOM 3598 C C . VAL B 1 253 ? -1.93700 27.95700 22.72500 1.000 28.95000 236 VAL B C 1
ATOM 3599 O O . VAL B 1 253 ? -1.99300 29.18200 22.56800 1.000 28.02000 236 VAL B O 1
ATOM 3603 N N . ARG B 1 254 ? -1.30200 27.40300 23.76300 1.000 31.14000 237 ARG B N 1
ATOM 3604 C CA . ARG B 1 254 ? -0.68500 28.25200 24.77700 1.000 30.99000 237 ARG B CA 1
ATOM 3605 C C . ARG B 1 254 ? 0.43900 29.08400 24.18000 1.000 30.32000 237 ARG B C 1
ATOM 3606 O O . ARG B 1 254 ? 0.58400 30.27100 24.50300 1.000 28.28000 237 ARG B O 1
ATOM 3614 N N . HIS B 1 255 ? 1.22800 28.50200 23.27800 1.000 29.69000 238 HIS B N 1
ATOM 3615 C CA . HIS B 1 255 ? 2.32600 29.28300 22.72900 1.000 32.33000 238 HIS B CA 1
ATOM 3616 C C . HIS B 1 255 ? 1.80300 30.45500 21.90200 1.000 28.33000 238 HIS B C 1
ATOM 3617 O O . HIS B 1 255 ? 2.37300 31.55400 21.94100 1.000 29.00000 238 HIS B O 1
ATOM 3624 N N . ILE B 1 256 ? 0.69600 30.25300 21.17900 1.000 30.48000 239 ILE B N 1
ATOM 3625 C CA . ILE B 1 256 ? 0.09600 31.35000 20.42600 1.000 30.67000 239 ILE B CA 1
ATOM 3626 C C . ILE B 1 256 ? -0.35500 32.44400 21.37800 1.000 29.66000 239 ILE B C 1
ATOM 3627 O O . ILE B 1 256 ? -0.19700 33.63800 21.09700 1.000 30.01000 239 ILE B O 1
ATOM 3632 N N . ILE B 1 257 ? -0.90500 32.04800 22.52900 1.000 28.69000 240 ILE B N 1
ATOM 3633 C CA . ILE B 1 257 ? -1.33800 33.01800 23.53300 1.000 30.88000 240 ILE B CA 1
ATOM 3634 C C . ILE B 1 257 ? -0.15800 33.83800 24.03600 1.000 30.40000 240 ILE B C 1
ATOM 3635 O O . ILE B 1 257 ? -0.28300 35.04500 24.28700 1.000 32.45000 240 ILE B O 1
ATOM 3640 N N . GLU B 1 258 ? 1.01000 33.20500 24.18400 1.000 31.13000 241 GLU B N 1
ATOM 3641 C CA . GLU B 1 258 ? 2.13900 33.84900 24.85100 1.000 30.09000 241 GLU B CA 1
ATOM 3642 C C . GLU B 1 258 ? 3.05800 34.64600 23.92500 1.000 33.57000 241 GLU B C 1
ATOM 3643 O O . GLU B 1 258 ? 3.61100 35.66000 24.36400 1.000 30.00000 241 GLU B O 1
ATOM 3649 N N . ASN B 1 259 ? 3.27600 34.28000 22.66500 1.000 32.61000 242 ASN B N 1
ATOM 3650 C CA . ASN B 1 259 ? 4.09900 35.19600 21.87900 1.000 33.47000 242 ASN B CA 1
ATOM 3651 C C . ASN B 1 259 ? 3.25000 35.88300 20.83200 1.000 31.87000 242 ASN B C 1
ATOM 3652 O O . ASN B 1 259 ? 2.64100 35.25300 19.95200 1.000 29.49000 242 ASN B O 1
ATOM 3657 N N . ARG B 1 260 ? 3.14400 37.18300 21.02000 1.000 29.46000 243 ARG B N 1
ATOM 3658 C CA . ARG B 1 260 ? 2.20300 38.05400 20.30000 1.000 32.69000 243 ARG B CA 1
ATOM 3659 C C . ARG B 1 260 ? 2.54600 38.24900 18.82900 1.000 32.33000 243 ARG B C 1
ATOM 3660 O O . ARG B 1 260 ? 1.70300 38.74700 18.13100 1.000 29.39000 243 ARG B O 1
ATOM 3668 N N . TYR B 1 261 ? 3.72600 37.85200 18.39100 1.000 28.39000 244 TYR B N 1
ATOM 3669 C CA . TYR B 1 261 ? 4.01600 38.08900 16.98300 1.000 30.13000 244 TYR B CA 1
ATOM 3670 C C . TYR B 1 261 ? 3.41600 37.03700 16.06400 1.000 28.60000 244 TYR B C 1
ATOM 3671 O O . TYR B 1 261 ? 3.44400 37.23600 14.84700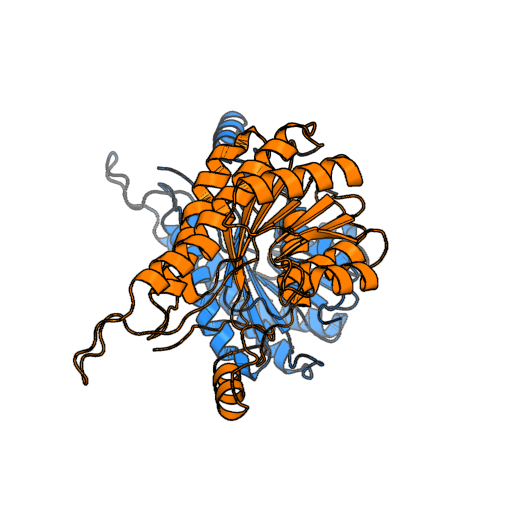 1.000 31.38000 244 TYR B O 1
ATOM 3680 N N . LEU B 1 262 ? 2.84500 35.95400 16.59700 1.000 27.27000 245 LEU B N 1
ATOM 3681 C CA . LEU B 1 262 ? 2.05200 35.03900 15.78400 1.000 27.74000 245 LEU B CA 1
ATOM 3682 C C . LEU B 1 262 ? 0.68700 35.66800 15.49600 1.000 28.72000 245 LEU B C 1
ATOM 3683 O O . LEU B 1 262 ? -0.08700 35.94800 16.42000 1.000 25.85000 245 LEU B O 1
ATOM 3688 N N . ASN B 1 263 ? 0.38700 35.88600 14.22100 1.000 24.69000 246 ASN B N 1
ATOM 3689 C CA . ASN B 1 263 ? -0.90100 36.46200 13.85100 1.000 24.70000 246 ASN B CA 1
ATOM 3690 C C . ASN B 1 263 ? -1.16000 36.21200 12.36900 1.000 26.31000 246 ASN B C 1
ATOM 3691 O O . ASN B 1 263 ? -0.23000 36.25900 11.56200 1.000 25.67000 246 ASN B O 1
ATOM 3696 N N . GLY B 1 264 ? -2.42800 35.96000 12.02400 1.000 24.17000 247 GLY B N 1
ATOM 3697 C CA . GLY B 1 264 ? -2.81800 35.80900 10.63000 1.000 26.99000 247 GLY B CA 1
ATOM 3698 C C . GLY B 1 264 ? -2.29100 34.56900 9.93900 1.000 31.68000 247 GLY B C 1
ATOM 3699 O O . GLY B 1 264 ? -2.28300 34.51200 8.70700 1.000 31.05000 247 GLY B O 1
ATOM 3700 N N . GLU B 1 265 ? -1.87300 33.56000 10.69500 1.000 28.23000 248 GLU B N 1
ATOM 3701 C CA . GLU B 1 265 ? -1.22200 32.38500 10.14100 1.000 28.30000 248 GLU B CA 1
ATOM 3702 C C . GLU B 1 265 ? -2.00300 31.12900 10.50600 1.000 28.76000 248 GLU B C 1
ATOM 3703 O O . GLU B 1 265 ? -2.73200 31.10000 11.49900 1.000 26.30000 248 GLU B O 1
ATOM 3709 N N . VAL B 1 266 ? -1.85600 30.09900 9.67400 1.000 28.09000 249 VAL B N 1
ATOM 3710 C CA . VAL B 1 266 ? -2.35700 28.75300 9.94200 1.000 25.35000 249 VAL B CA 1
ATOM 3711 C C . VAL B 1 266 ? -1.15000 27.85700 10.19300 1.000 30.68000 249 VAL B C 1
ATOM 3712 O O . VAL B 1 266 ? -0.21100 27.84400 9.38800 1.000 29.51000 249 VAL B O 1
ATOM 3716 N N . ILE B 1 267 ? -1.15900 27.11800 11.30500 1.000 27.31000 250 ILE B N 1
ATOM 3717 C CA . ILE B 1 267 ? -0.01800 26.29300 11.71000 1.000 27.58000 250 ILE B CA 1
ATOM 3718 C C . ILE B 1 267 ? -0.42800 24.82700 11.65700 1.000 28.15000 250 ILE B C 1
ATOM 3719 O O . ILE B 1 267 ? -1.31400 24.39700 12.41100 1.000 27.52000 250 ILE B O 1
ATOM 3724 N N . ARG B 1 268 ? 0.22000 24.05600 10.78300 1.000 25.21000 251 ARG B N 1
ATOM 3725 C CA . ARG B 1 268 ? -0.02800 22.61800 10.72300 1.000 25.57000 251 ARG B CA 1
ATOM 3726 C C . ARG B 1 268 ? 0.66500 21.92000 11.89400 1.000 27.71000 251 ARG B C 1
ATOM 3727 O O . ARG B 1 268 ? 1.85500 22.14000 12.15300 1.000 24.03000 251 ARG B O 1
ATOM 3735 N N . LEU B 1 269 ? -0.07900 21.06400 12.59000 1.000 25.15000 252 LEU B N 1
ATOM 3736 C CA . LEU B 1 269 ? 0.40200 20.31500 13.75500 1.000 26.06000 252 LEU B CA 1
ATOM 3737 C C . LEU B 1 269 ? 0.05700 18.85100 13.47600 1.000 27.31000 252 LEU B C 1
ATOM 3738 O O . LEU B 1 269 ? -1.04500 18.39200 13.79600 1.000 27.37000 252 LEU B O 1
ATOM 3743 N N . ASP B 1 270 ? 0.99100 18.10700 12.87700 1.000 24.22000 253 ASP B N 1
ATOM 3744 C CA . ASP B 1 270 ? 0.55300 16.87400 12.23100 1.000 25.55000 253 ASP B CA 1
ATOM 3745 C C . ASP B 1 270 ? 1.61700 15.80000 12.07800 1.000 27.22000 253 ASP B C 1
ATOM 3746 O O . ASP B 1 270 ? 1.38200 14.79300 11.40100 1.000 27.82000 253 ASP B O 1
ATOM 3751 N N . GLY B 1 271 ? 2.77500 15.97100 12.71500 1.000 29.48000 254 GLY B N 1
ATOM 3752 C CA . GLY B 1 271 ? 3.83100 14.98400 12.54900 1.000 28.16000 254 GLY B CA 1
ATOM 3753 C C . GLY B 1 271 ? 4.24800 14.76700 11.10900 1.000 30.03000 254 GLY B C 1
ATOM 3754 O O . GLY B 1 271 ? 4.65100 13.65600 10.74700 1.000 29.72000 254 GLY B O 1
ATOM 3755 N N . ALA B 1 272 ? 4.15600 15.80500 10.27400 1.000 28.31000 255 ALA B N 1
ATOM 3756 C CA . ALA B 1 272 ? 4.48700 15.79500 8.84900 1.000 29.26000 255 ALA B CA 1
ATOM 3757 C C . ALA B 1 272 ? 3.51500 14.96300 8.02100 1.000 28.06000 255 ALA B C 1
ATOM 3758 O O . ALA B 1 272 ? 3.81600 14.65300 6.85100 1.000 27.52000 255 ALA B O 1
ATOM 3760 N N . LEU B 1 273 ? 2.35000 14.60900 8.56500 1.000 26.60000 256 LEU B N 1
ATOM 3761 C CA . LEU B 1 273 ? 1.36100 13.87700 7.78100 1.000 27.93000 256 LEU B CA 1
ATOM 3762 C C . LEU B 1 273 ? 0.88400 14.70000 6.59100 1.000 26.58000 256 LEU B C 1
ATOM 3763 O O . LEU B 1 273 ? 0.64200 15.90900 6.69600 1.000 29.10000 256 LEU B O 1
ATOM 3768 N N . ARG B 1 274 ? 0.76000 14.03400 5.44800 1.000 27.21000 257 ARG B N 1
ATOM 3769 C CA . ARG B 1 274 ? 0.01400 14.53400 4.29600 1.000 27.69000 257 ARG B CA 1
ATOM 3770 C C . ARG B 1 274 ? -1.01800 13.46100 3.97100 1.000 31.53000 257 ARG B C 1
ATOM 3771 O O . ARG B 1 274 ? -0.65500 12.34300 3.59000 1.000 31.70000 257 ARG B O 1
ATOM 3779 N N . MET B 1 275 ? -2.29200 13.78000 4.15400 1.000 28.86000 258 MET B N 1
ATOM 3780 C CA . MET B 1 275 ? -3.35300 12.78500 3.96900 1.000 32.31000 258 MET B CA 1
ATOM 3781 C C . MET B 1 275 ? -3.41200 12.33300 2.52100 1.000 33.55000 258 MET B C 1
ATOM 3782 O O . MET B 1 275 ? -3.60200 13.16900 1.62700 1.000 30.42000 258 MET B O 1
ATOM 3787 N N . PRO B 1 276 ? -3.26300 11.04300 2.23200 1.000 36.26000 259 PRO B N 1
ATOM 3788 C CA . PRO B 1 276 ? -3.12000 10.58700 0.85100 1.000 33.38000 259 PRO B CA 1
ATOM 3789 C C . PRO B 1 276 ? -4.46300 10.40600 0.16000 1.000 39.08000 259 PRO B C 1
ATOM 3790 O O . PRO B 1 276 ? -5.52700 10.38100 0.78400 1.000 34.07000 259 PRO B O 1
ATOM 3794 N N . ALA B 1 277 ? -4.38000 10.26800 -1.16000 1.000 40.24000 260 ALA B N 1
ATOM 3795 C CA . ALA B 1 277 ? -5.51100 9.82600 -1.96700 1.000 41.93000 260 ALA B CA 1
ATOM 3796 C C . ALA B 1 277 ? -6.01800 8.47400 -1.46800 1.000 50.42000 260 ALA B C 1
ATOM 3797 O O . ALA B 1 277 ? -5.93300 7.46600 -2.16900 1.000 54.38000 260 ALA B O 1
#

Solvent-accessible surface area: 20943 Å² total; per-residue (Å²): 114,13,33,50,74,2,168,42,23,4,1,0,0,0,12,0,10,46,14,28,1,59,8,0,0,52,10,0,26,164,74,28,0,65,0,0,0,1,21,84,99,104,38,61,0,68,108,5,7,73,106,34,32,73,61,10,32,45,4,72,3,27,10,55,26,55,78,77,0,119,65,2,1,54,70,0,88,181,118,30,54,95,0,8,0,0,0,1,19,22,27,52,49,84,93,41,130,88,74,54,93,188,161,157,53,139,24,89,108,71,20,32,150,101,0,70,55,34,0,19,107,0,2,91,17,0,4,62,35,0,12,98,18,0,70,102,9,147,98,51,143,42,26,8,53,7,1,0,0,0,6,3,12,5,5,26,103,21,45,50,102,22,36,56,6,23,20,55,0,8,28,38,0,36,46,11,1,37,68,23,0,123,96,41,11,105,59,1,4,3,0,0,0,0,0,6,15,12,8,66,19,90,94,28,76,94,78,86,106,169,54,62,100,126,16,51,44,47,0,19,6,2,94,51,9,0,47,36,57,0,0,0,3,0,0,56,13,0,1,23,0,4,0,0,0,3,16,20,0,19,0,0,0,0,0,63,33,58,148,126,15,34,50,73,2,160,46,23,4,1,0,0,0,12,0,8,45,14,27,1,76,7,0,0,75,7,0,28,134,57,30,1,69,0,0,0,0,19,84,101,106,31,47,0,58,108,8,7,80,110,38,36,79,62,9,47,45,5,72,3,25,12,56,27,54,84,72,0,112,62,3,1,56,82,0,93,86,60,36,52,101,0,8,1,0,0,1,19,20,26,60,54,83,96,40,130,86,73,65,89,194,74,154,132,116,22,89,114,76,17,32,155,103,0,68,55,31,0,19,105,0,2,90,19,0,4,62,24,0,12,107,20,0,66,121,9,149,104,41,167,47,27,10,59,7,0,0,0,0,7,3,11,6,5,25,103,20,44,49,104,21,36,59,6,22,20,54,0,8,28,39,0,38,49,10,2,38,65,24,0,125,95,40,8,100,62,1,4,2,0,0,0,0,0,7,15,13,7,68,19,89,98,25,73,96,79,84,107,79,58,62,101,133,19,48,45,47,0,20,6,1,103,48,10,0,48,34,47,0,0,0,4,0,0,55,15,0,1,23,0,13,0,0,0,4,16,19,0,18,0,0,0,0,0,62,33,53,146

Secondary structure (DSSP, 8-state):
--SPP-TT-EEEEETTTSHHHHHHHHHHHHTT-EEEEEE-TTSSHHHHHHHH-TTEEEEE--TT-HHHHHHHHHHHHHHHS---EEEE---------SEETTTTEE--THHHHHHHIIIIIHHHHHHHHHHHHHTTSPP-TTS--EEEEEE--THHHHPPTT-HHHHHHHHHHHHHHHHHHHHTGGGTEEEEEEEE--BSSGGGTTS-HHHHHHHHHH--SS-S-B-HHHHHHHHHHHHH-TT--S-EEEESTT-----/--SPP-TT-EEEEETTTSHHHHHHHHHHHHTT-EEEEEE-TTSSHHHHHHHH-TTEEEEE--TT-HHHHHHHHHHHHHHHS---EEEE---------SEETTTTEE--THHHHHHHIIIIIHHHHHHHHHHHHHTTSPP-TTS--EEEEEE--THHHHPPTT-HHHHHHHHHHHHHHHHHHHHTGGGTEEEEEEEE--B-SGGGSSS-HHHHHHHHHH--SS-S-B-HHHHHHHHHHHHH-TT--S-EEEESTT-----

InterPro domains:
  IPR002347 Short-chain dehydrogenase/reductase SDR [PF00106] (11-210)
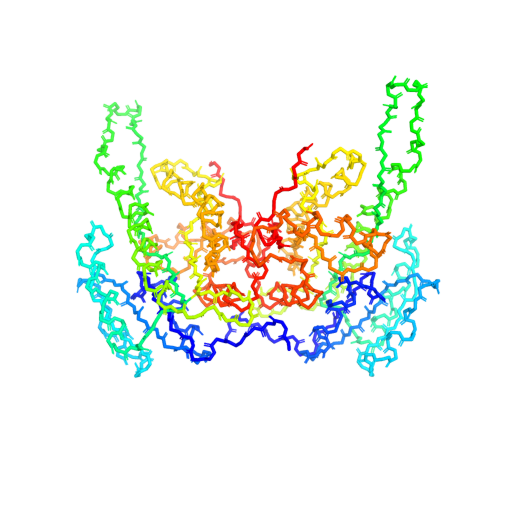  IPR002347 Short-chain dehydrogenase/reductase SDR [PR00080] (82-93)
  IPR002347 Short-chain dehydrogenase/reductase SDR [PR00080] (147-155)
  IPR002347 Short-chain dehydrogenase/reductase SDR [PR00080] (167-186)
  IPR002347 Short-chain dehydrogenase/reductase SDR [PR00081] (11-28)
  IPR002347 Short-chain dehydrogenase/reductase SDR [PR00081] (82-93)
  IPR002347 Short-chain dehydrogenase/reductase SDR [PR00081] (141-157)
  IPR002347 Short-chain dehydrogenase/reductase SDR [PR00081] (167-186)
  IPR002347 Short-chain dehydrogenase/reductase SDR [PR00081] (188-205)
  IPR002347 Short-chain dehydrogenase/reductase SDR [PR00081] (222-242)
  IPR020904 Short-chain dehydrogenase/reductase, conserved site [PS00061] (154-182)
  IPR036291 NAD(P)-binding domain superfamily [SSF51735] (7-256)

Nearest PDB structures (foldseek):
  7n09-assembly1_A  TM=1.004E+00  e=3.865E-57  Ascaris suum
  1e6w-assembly1_D  TM=9.829E-01  e=3.180E-38  Rattus norvegicus
  1e3w-assembly1_A  TM=9.927E-01  e=7.035E-38  Rattus norvegicus
  1u7t-assembly1_B  TM=9.920E-01  e=2.537E-37  Homo sapiens
  8cbk-assembly1_B  TM=9.919E-01  e=3.660E-37  Homo sapiens

Radius of gyration: 23.42 Å; Cα contacts (8 Å, |Δi|>4): 1210; chains: 2; bounding box: 64×59×61 Å

Foldseek 3Di:
DLFDFLALAEEEFEVCLWFQSVLLQLLSLVRHYQYEYEYAPPGCQCVSQVVSDDSYHYQYDQLLDLVSLLVSVVVSCVVSVAHAEYEADDAAFFFAAQADPVVGDGDDCVVLVVRLSRLPVSLVSNVVSNVVRLLPDQQDPVRASHEYEYEAACCCPQPDHRGPSSNVSSVNLLVVFQVVCVVCVNVRYFYEYEHEYFAPIVSCVPDDPVVLVVSLCQQDPPSHHHYSNVSSVVVVSCSGNVVHGSYYHYHYSPGRHHD/DLWDFLALAEEEFEVCLWFQSVLLVLLSVVRHYQYEYEYAPPGCQCVSQVVSDDSYHYQYDQLLDLVSLLVSVVVSCVVRVAHAEYEADDAAFFFDAQADPVVGDGDDCVVLVVRLSRLPVSLVSNVVSNVVRLLPDDQDPVRARHEYEYEAACCCPQPDHRGPSNNVSSVNLLVVFQVVCVVCVNVRYFGEYEHEYFAPIPSCVVDDPVVLQVSLVQQQPPSHHHYSNVSSVVVSSCSTNVVDGSYYHYHYNPGRHHD

Organism: Ascaris suum (NCBI:txid6253)

=== Feature glossary ===
Legend for the data blocks above and below:

— What the protein is —

The amino-acid sequence is the protein's primary structure: the linear order of residues from the N-terminus to the C-terminus, written in one-letter code. Everything else here — the 3D coordinates, the secondary structure, the domain annotations — is ultimately a consequence of this string.

Functional annotations link the protein to curated databases. InterPro entries identify conserved domains and families by matching the sequence against member-database signatures (Pfam, PROSITE, CDD, …). Gene Ontology (GO) terms describe molecular function, biological process, and cellular component in a controlled vocabulary. CATH places the structure in a hierarchical fold classification (Class/Architecture/Topology/Homologous-superfamily). The organism is the source species.

— Where its atoms are —

Atomic coordinates in PDBx/mmCIF format — the same representation the Protein Data Bank distributes. Each line of the _atom_site loop places one backbone atom in Cartesian space (units: ångströms, origin: arbitrary).

The six renders are orthographic views along the three Cartesian axes in both directions. Representation (cartoon, sticks, or surface) and color scheme (sequence-rainbow or by-chain) vary across proteins so the training set covers all the common visualization conventions.

— Local backbone conformation —

Eight-state secondary structure (DSSP): H is the canonical α-helix, G the tighter 3₁₀-helix, I the wider π-helix; E/B are β-structure, T and S are turns and bends, and '-' is everything else. DSSP derives these from the pattern of main-chain N–H···O=C hydrogen bonds, not from the sequence.

Three-state secondary structure (P-SEA) collapses the eight DSSP classes into helix (a), strand (b), and coil (c). P-SEA assigns these from Cα geometry alone — distances and angles — without requiring backbone oxygens, so it works on any Cα trace.

φ (phi) and ψ (psi) are the two rotatable backbone dihedrals per residue: φ is the C(i-1)–N–Cα–C torsion, ψ is the N–Cα–C–N(i+1) torsion, both in degrees on (−180°, 180°]. α-helical residues cluster near (−60°, −45°); β-strand residues near (−120°, +130°). A Ramachandran plot is simply a scatter of (φ, ψ) for every residue.

— Global shape and packing —

The geometric summary reports three shape descriptors. Rg (radius of gyration) measures how spread out the Cα atoms are about their centre of mass; compact globular proteins have small Rg, elongated or unfolded ones large. Cα contacts (<8 Å, |i−j|>4) count long-range residue pairs in spatial proximity — high for tightly packed folds, near zero for rods or random coil. The bounding-box extents give the protein's footprint along x, y, z in Å.

SASA measures how much of the protein is reachable by solvent. It is computed by rolling a water-sized probe over the atomic surface and summing the exposed area (Å²). Per-residue SASA distinguishes core (buried, low SASA) from surface (exposed, high SASA) residues; total SASA is a whole-molecule size measure.

Plot images: a contact map (which residues are close in 3D, as an N×N binary image), a Ramachandran scatter (backbone torsion angles, revealing secondary-structure composition at a glance), and — for AlphaFold structures — a PAE heatmap (pairwise prediction confidence).

— Structural neighborhood —

A 3Di character summarizes, for each residue, the relative orientation of the Cα frame of its nearest spatial neighbor. Because it encodes fold topology rather than chemistry, 3Di alignments detect remote structural similarity that sequence alignment misses.

The Foldseek neighbor list gives the closest experimentally determined structures in the PDB, ranked by structural alignment. TM-score near 1 means near-identical fold; near 0.3 means only rough topology match. This is how one finds what a novel AlphaFold prediction most resembles in the solved-structure universe.

— Confidence and disorder —

For AlphaFold models, the B-factor field carries pLDDT — the model's own estimate of local accuracy on a 0–100 scale. Regions with pLDDT<50 should be treated as essentially unmodeled; they often correspond to intrinsically disordered segments.

Crystallographic B-factors measure how much each atom's electron density is smeared out, in Å². They rise in mobile loops and surface residues and fall in the buried interior. In AlphaFold models this column is repurposed to hold pLDDT instead.

Predicted Aligned Error (PAE) is an AlphaFold confidence matrix: entry (i, j) is the expected error in the position of residue j, in ångströms, when the prediction is superimposed on the true structure at residue i. Low PAE within a block of residues means that block is internally rigid and well-predicted; high PAE between two blocks means their relative placement is uncertain even if each block individually is confident.